Protein AF-A0A955VAD7-F1 (afdb_monomer)

pLDDT: mean 83.73, std 18.71, range [29.39, 98.5]

Solvent-accessible surface area (backbone atoms only — not comparable to full-atom values): 27492 Å² total; per-residue (Å²): 141,81,87,84,88,84,82,86,82,82,84,83,83,82,86,79,88,79,91,72,94,70,87,78,80,74,84,69,90,48,60,93,71,35,44,68,60,82,96,44,64,41,70,63,66,93,81,71,83,73,74,76,78,78,78,78,74,77,82,79,79,85,75,89,79,88,79,91,84,87,89,77,91,86,79,91,76,93,75,83,83,74,83,71,76,81,76,74,78,72,71,82,73,84,68,77,76,68,74,45,27,54,66,63,27,61,29,93,41,34,81,38,12,66,48,60,31,40,43,95,38,63,68,24,31,11,20,30,72,77,43,46,92,80,67,33,60,92,68,32,40,49,38,78,52,98,94,38,31,29,28,30,29,50,35,95,41,46,85,69,25,58,79,92,23,29,18,30,20,30,40,77,52,98,90,38,71,46,43,24,43,37,45,35,46,94,80,33,32,53,69,54,32,64,22,90,41,44,32,39,12,37,62,43,19,18,37,40,64,87,36,64,49,14,29,13,23,31,46,66,44,48,70,83,65,38,60,92,68,32,41,27,23,58,52,89,84,43,31,25,22,34,25,46,35,94,40,40,84,69,31,48,58,53,94,74,29,40,28,22,49,28,54,43,56,26,37,84,81,42,61,75,40,48,23,45,38,54,46,81,22,79,33,50,68,50,35,72,23,74,41,27,49,44,11,59,42,42,28,34,50,68,68,10,57,5,20,17,71,78,82,59,42,50,11,34,84,90,43,27,81,62,50,23,61,93,87,45,51,50,46,70,45,93,82,34,30,29,11,28,12,24,34,80,27,39,74,93,51,72,76,46,69,85,69,28,41,26,33,34,42,87,93,38,91,53,40,23,37,22,28,29,54,47,91,48,64,69,39,72,70,28,77,91,58,64,19,27,17,41,46,20,42,29,69,76,48,82,67,45,71,43,37,33,39,41,68,72,49,69,23,34,59,63,12,76,24,81,42,39,87,58,22,77,46,57,40,36,52,54,20,64,86,67,87,32,26,28,11,24,30,62,37,49,75,95,56,35,42,45,55,34,26,40,31,27,45,61,88,91,47,48,36,17,34,43,28,32,92,43,50,80,58,29,62,90,50,30,30,50,38,71,47,70,68,32,93,50,34,21,47,40,57,42,131

Sequence (495 aa):
MRALLACPLALAVAAAVLGGCGDSVTFVDCPLGTTPQGAECVPIAEGDTGIATDTAQEADVRDTIGSETTDTVTNDTVIADAAAPDADVAADTNGDTAAPGPVGAACEKNADCAGGTCLDWTGGYCTALGCTAGSCPSGSGCRPFAGNAVCLADCASDGDCRAGAQACKGLLVDGAVAKSCVGVDAGAASIGSACGDATDCAGGAACLSAFPGGYCAILGCTAGSCPGGSACVRVDGVPSCLRTCAGDGDCGGAPGAERRCGVLDGFGGVGPVDVCISGAAEKPLGASCRTDFECEDGTCEVLGEGRCSQTGAPCNPETVAADCNGAEFCHVTAESRVGVCARPCVVGGLPCAGESFCLAETGDPNRGVCRPACATAGAVCNAEADLVCHFGIPIDGGGQGRYVCGRVRARDLGAACTQGAQCRSGACLSASGGAGGYCTVACGDDDYCPYLGSCVVSGADRDCLEVCFAPTDCPAGFGCQLATGASRSVCVPAN

Foldseek 3Di:
DDDDDDDDDDDDDDDDDDDDDDPDPDDDDEDPQFDDDDNDTHGDDPPPPPPPPPPPPDDDPDDDDDDDDDDDDDDDDDDDDDDDPPDDPPPPPPPPVDPADEFQDFDDALSNEPQSDWDPFDRTGHKHWPDDAPRHPPQWGFADFPNTTITFGFDPFQVVHDPPFWAFEFGDDPNDTGTGTDGADDCQDEFLAFDPWQNSHPHHWTWPPVQFSTTTKGWQDAAPRAPPQWAFFAWLNITITFGADPWQVVRDADVRRRWIWAWTQGHPPDGIGTGIAHPPADAEFFAKDLTLRNYPRSDWAWPAQFAWPPPRAHHYQVCCVQRDPPVTHGDGDSVGTITGHKHKDFQVGDAAPDQWFFFDDPPDLGIGITFHFDDDAQPQPDVNNRWGWAWAAGSHNPRDIGTTTDDDGFQDAFHKALFQVRHPAATFQAADPRPIGGHKHFQDPPQDDGPRFGWADDPPGTITFGADDAQSNEDPQWGFAQHHRTPGTGTHGDD

Secondary structure (DSSP, 8-state):
-----------------------------PPTTEEEETTEEEE--TT--------------------------------------------------PPPB-TT---SSGGGBTTSEEE-STT-EEE-BS--TT-SPTTEEEEEETTEEEEEEB-SSGGGS-TTTEEEEEEEETTEEEEEEEE--TTPBPTT---SSGGGB-TT-EE-TTSTT--EEEES--TT-SPTTEEEEEETTEEEEEEB-SSGGGT---TTS-EEEEEEEBGGG--EEEEEEES---BPTTSEESSGGGBTTSEEEEEESEEETTT--EE-TTSHHHHS-TT--EE--TTT-EEEEEEEEETTSSPPSTTEEEEEETTEEEEEEEEEB-SSTT-EEETTTTEEEEEE--TTTTT--EEEEE---TTSTT-EESSGGGSSSS-EEEPTTSS-EEE-EE--GGG---TTEEEEEETTEEEEEEB-SSGGGSPTTEEEEE-TT-SSEEEEE--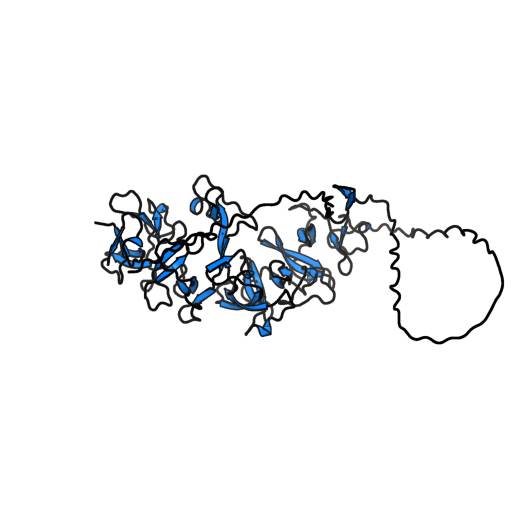

Radius of gyration: 32.74 Å; Cα contacts (8 Å, |Δi|>4): 1163; chains: 1; bounding box: 104×67×99 Å

Structure (mmCIF, N/CA/C/O backbone):
data_AF-A0A955VAD7-F1
#
_entry.id   AF-A0A955VAD7-F1
#
loop_
_atom_site.group_PDB
_atom_site.id
_atom_site.type_symbol
_atom_site.label_atom_id
_atom_site.label_alt_id
_atom_site.label_comp_id
_atom_site.label_asym_id
_atom_site.label_entity_id
_atom_site.label_seq_id
_atom_site.pdbx_PDB_ins_code
_atom_site.Cartn_x
_atom_site.Cartn_y
_atom_site.Cartn_z
_atom_site.occupancy
_atom_site.B_iso_or_equiv
_atom_site.auth_seq_id
_atom_site.auth_comp_id
_atom_site.auth_asym_id
_atom_site.auth_atom_id
_atom_site.pdbx_PDB_model_num
ATOM 1 N N . MET A 1 1 ? 4.855 -31.394 58.240 1.00 38.69 1 MET A N 1
ATOM 2 C CA . MET A 1 1 ? 5.752 -32.246 57.419 1.00 38.69 1 MET A CA 1
ATOM 3 C C . MET A 1 1 ? 5.206 -32.201 55.997 1.00 38.69 1 MET A C 1
ATOM 5 O O . MET A 1 1 ? 4.041 -32.514 55.856 1.00 38.69 1 MET A O 1
ATOM 9 N N . ARG A 1 2 ? 5.873 -31.763 54.931 1.00 39.09 2 ARG A N 1
ATOM 10 C CA . ARG A 1 2 ? 7.259 -31.372 54.648 1.00 39.09 2 ARG A CA 1
ATOM 11 C C . ARG A 1 2 ? 7.213 -30.114 53.765 1.00 39.09 2 ARG A C 1
ATOM 13 O O . ARG A 1 2 ? 6.406 -30.058 52.845 1.00 39.09 2 ARG A O 1
ATOM 20 N N . ALA A 1 3 ? 8.075 -29.147 54.061 1.00 39.06 3 ALA A N 1
ATOM 21 C CA . ALA A 1 3 ? 8.378 -28.018 53.190 1.00 39.06 3 ALA A CA 1
ATOM 22 C C . ALA A 1 3 ? 9.356 -28.476 52.096 1.00 39.06 3 ALA A C 1
ATOM 24 O O . ALA A 1 3 ? 10.313 -29.190 52.401 1.00 39.06 3 ALA A O 1
ATOM 25 N N . LEU A 1 4 ? 9.118 -28.076 50.847 1.00 46.84 4 LEU A N 1
ATOM 26 C CA . LEU A 1 4 ? 10.071 -28.217 49.747 1.00 46.84 4 LEU A CA 1
ATOM 27 C C . LEU A 1 4 ? 10.711 -26.849 49.500 1.00 46.84 4 LEU A C 1
ATOM 29 O O . LEU A 1 4 ? 10.060 -25.924 49.022 1.00 46.84 4 LEU A O 1
ATOM 33 N N . LEU A 1 5 ? 11.982 -26.740 49.891 1.00 47.41 5 LEU A N 1
ATOM 34 C CA . LEU A 1 5 ? 12.898 -25.677 49.493 1.00 47.41 5 LEU A CA 1
ATOM 35 C C . LEU A 1 5 ? 13.300 -25.899 48.028 1.00 47.41 5 LEU A C 1
ATOM 37 O O . LEU A 1 5 ? 13.800 -26.973 47.696 1.00 47.41 5 LEU A O 1
ATOM 41 N N . ALA A 1 6 ? 13.163 -24.871 47.193 1.00 50.38 6 ALA A N 1
ATOM 42 C CA . ALA A 1 6 ? 13.846 -24.771 45.908 1.00 50.38 6 ALA A CA 1
ATOM 43 C C . ALA A 1 6 ? 14.953 -23.712 46.020 1.00 50.38 6 ALA A C 1
ATOM 45 O O . ALA A 1 6 ? 14.734 -22.603 46.503 1.00 50.38 6 ALA A O 1
ATOM 46 N N . CYS A 1 7 ? 16.159 -24.114 45.632 1.00 36.41 7 CYS A N 1
ATOM 47 C CA . CYS A 1 7 ? 17.412 -23.371 45.693 1.00 36.41 7 CYS A CA 1
ATOM 48 C C . CYS A 1 7 ? 17.653 -22.675 44.338 1.00 36.41 7 CYS A C 1
ATOM 50 O O . CYS A 1 7 ? 17.473 -23.341 43.317 1.00 36.41 7 CYS A O 1
ATOM 52 N N . PRO A 1 8 ? 18.059 -21.391 44.270 1.00 52.62 8 PRO A N 1
ATOM 53 C CA . PRO A 1 8 ? 18.445 -20.784 43.004 1.00 52.62 8 PRO A CA 1
ATOM 54 C C . PRO A 1 8 ? 19.923 -21.075 42.714 1.00 52.62 8 PRO A C 1
ATOM 56 O O . PRO A 1 8 ? 20.813 -20.724 43.490 1.00 52.62 8 PRO A O 1
ATOM 59 N N . LEU A 1 9 ? 20.175 -21.723 41.577 1.00 47.53 9 LEU A N 1
ATOM 60 C CA . LEU A 1 9 ? 21.505 -21.910 41.011 1.00 47.53 9 LEU A CA 1
ATOM 61 C C . LEU A 1 9 ? 21.892 -20.618 40.271 1.00 47.53 9 LEU A C 1
ATOM 63 O O . LEU A 1 9 ? 21.324 -20.301 39.229 1.00 47.53 9 LEU A O 1
ATOM 67 N N . ALA A 1 10 ? 22.832 -19.853 40.823 1.00 38.50 10 ALA A N 1
ATOM 68 C CA . ALA A 1 10 ? 23.432 -18.710 40.144 1.00 38.50 10 ALA A CA 1
ATOM 69 C C . ALA A 1 10 ? 24.513 -19.211 39.173 1.00 38.50 10 ALA A C 1
ATOM 71 O O . ALA A 1 10 ? 25.549 -19.722 39.599 1.00 38.50 10 ALA A O 1
ATOM 72 N N . LEU A 1 11 ? 24.260 -19.083 37.869 1.00 43.16 11 LEU A N 1
ATOM 73 C CA . LEU A 1 11 ? 25.222 -19.384 36.812 1.00 43.16 11 LEU A CA 1
ATOM 74 C C . LEU A 1 11 ? 26.038 -18.113 36.519 1.00 43.16 11 LEU A C 1
ATOM 76 O O . LEU A 1 11 ? 25.528 -17.157 35.940 1.00 43.16 11 LEU A O 1
ATOM 80 N N . ALA A 1 12 ? 27.295 -18.084 36.957 1.00 39.12 12 ALA A N 1
ATOM 81 C CA . ALA A 1 12 ? 28.238 -17.021 36.626 1.00 39.12 12 ALA A CA 1
ATOM 82 C C . ALA A 1 12 ? 28.874 -17.310 35.256 1.00 39.12 12 ALA A C 1
ATOM 84 O O . ALA A 1 12 ? 29.637 -18.263 35.112 1.00 39.12 12 ALA A O 1
ATOM 85 N N . VAL A 1 13 ? 28.555 -16.490 34.253 1.00 39.59 13 VAL A N 1
ATOM 86 C CA . VAL A 1 13 ? 29.201 -16.520 32.934 1.00 39.59 13 VAL A CA 1
ATOM 87 C C . VAL A 1 13 ? 30.446 -15.636 32.991 1.00 39.59 13 VAL A C 1
ATOM 89 O O . VAL A 1 13 ? 30.352 -14.421 33.152 1.00 39.59 13 VAL A O 1
ATOM 92 N N . ALA A 1 14 ? 31.619 -16.257 32.886 1.00 37.06 14 ALA A N 1
ATOM 93 C CA . ALA A 1 14 ? 32.894 -15.567 32.750 1.00 37.06 14 ALA A CA 1
ATOM 94 C C . ALA A 1 14 ? 33.100 -15.155 31.283 1.00 37.06 14 ALA A C 1
ATOM 96 O O . ALA A 1 14 ? 33.240 -16.008 30.408 1.00 37.06 14 ALA A O 1
ATOM 97 N N . ALA A 1 15 ? 33.120 -13.848 31.019 1.00 38.38 15 ALA A N 1
ATOM 98 C CA . ALA A 1 15 ? 33.494 -13.293 29.725 1.00 38.38 15 ALA A CA 1
ATOM 99 C C . ALA A 1 15 ? 35.025 -13.327 29.572 1.00 38.38 15 ALA A C 1
ATOM 101 O O . ALA A 1 15 ? 35.745 -12.605 30.263 1.00 38.38 15 ALA A O 1
ATOM 102 N N . ALA A 1 16 ? 35.520 -14.179 28.675 1.00 40.12 16 ALA A N 1
ATOM 103 C CA . ALA A 1 16 ? 36.907 -14.176 28.231 1.00 40.12 16 ALA A CA 1
ATOM 104 C C . ALA A 1 16 ? 37.053 -13.205 27.051 1.00 40.12 16 ALA A C 1
ATOM 106 O O . ALA A 1 16 ? 36.483 -13.420 25.984 1.00 40.12 16 ALA A O 1
ATOM 107 N N . VAL A 1 17 ? 37.816 -12.129 27.250 1.00 41.38 17 VAL A N 1
ATOM 108 C CA . VAL A 1 17 ? 38.211 -11.195 26.191 1.00 41.38 17 VAL A CA 1
ATOM 109 C C . VAL A 1 17 ? 39.406 -11.804 25.457 1.00 41.38 17 VAL A C 1
ATOM 111 O O . VAL A 1 17 ? 40.518 -11.817 25.980 1.00 41.38 17 VAL A O 1
ATOM 114 N N . LEU A 1 18 ? 39.172 -12.337 24.258 1.00 39.75 18 LEU A N 1
ATOM 115 C CA . LEU A 1 18 ? 40.226 -12.706 23.315 1.00 39.75 18 LEU A CA 1
ATOM 116 C C . LEU A 1 18 ? 40.487 -11.510 22.395 1.00 39.75 18 LEU A C 1
ATOM 118 O O . LEU A 1 18 ? 39.641 -11.143 21.585 1.00 39.75 18 LEU A O 1
ATOM 122 N N . GLY A 1 19 ? 41.659 -10.892 22.548 1.00 44.28 19 GLY A N 1
ATOM 123 C CA . GLY A 1 19 ? 42.189 -9.930 21.589 1.00 44.28 19 GLY A CA 1
ATOM 124 C C . GLY A 1 19 ? 42.675 -10.659 20.339 1.00 44.28 19 GLY A C 1
ATOM 125 O O . GLY A 1 19 ? 43.625 -11.435 20.411 1.00 44.28 19 GLY A O 1
ATOM 126 N N . GLY A 1 20 ? 42.013 -10.414 19.210 1.00 37.22 20 GLY A N 1
ATOM 127 C CA . GLY A 1 20 ? 42.458 -10.828 17.884 1.00 37.22 20 GLY A CA 1
ATOM 128 C C . GLY A 1 20 ? 42.854 -9.604 17.065 1.00 37.22 20 GLY A C 1
ATOM 129 O O . GLY A 1 20 ? 42.039 -8.706 16.868 1.00 37.22 20 GLY A O 1
ATOM 130 N N . CYS A 1 21 ? 44.101 -9.569 16.593 1.00 46.25 21 CYS A N 1
ATOM 131 C CA . CYS A 1 21 ? 44.519 -8.696 15.501 1.00 46.25 21 CYS A CA 1
ATOM 132 C C . CYS A 1 21 ? 43.850 -9.209 14.219 1.00 46.25 21 CYS A C 1
ATOM 134 O O . CYS A 1 21 ? 44.247 -10.250 13.702 1.00 46.25 21 CYS A O 1
ATOM 136 N N . GLY A 1 22 ? 42.810 -8.522 13.752 1.00 38.34 22 GLY A N 1
ATOM 137 C CA . GLY A 1 22 ? 42.236 -8.737 12.430 1.00 38.34 22 GLY A CA 1
ATOM 138 C C . GLY A 1 22 ? 42.580 -7.547 11.550 1.00 38.34 22 GLY A C 1
ATOM 139 O O . GLY A 1 22 ? 42.076 -6.454 11.799 1.00 38.34 22 GLY A O 1
ATOM 140 N N . ASP A 1 23 ? 43.431 -7.757 10.547 1.00 46.97 23 ASP A N 1
ATOM 141 C CA . ASP A 1 23 ? 43.549 -6.845 9.412 1.00 46.97 23 ASP A CA 1
ATOM 142 C C . ASP A 1 23 ? 42.181 -6.801 8.722 1.00 46.97 23 ASP A C 1
ATOM 144 O O . ASP A 1 23 ? 41.758 -7.748 8.057 1.00 46.97 23 ASP A O 1
ATOM 148 N N . SER A 1 24 ? 41.435 -5.726 8.960 1.00 42.94 24 SER A N 1
ATOM 149 C CA . SER A 1 24 ? 40.160 -5.474 8.305 1.00 42.94 24 SER A CA 1
ATOM 150 C C . SER A 1 24 ? 40.428 -5.136 6.841 1.00 42.94 24 SER A C 1
ATOM 152 O O . SER A 1 24 ? 40.763 -3.999 6.512 1.00 42.94 24 SER A O 1
ATOM 154 N N . VAL A 1 25 ? 40.288 -6.126 5.961 1.00 44.22 25 VAL A N 1
ATOM 155 C CA . VAL A 1 25 ? 40.157 -5.891 4.522 1.00 44.22 25 VAL A CA 1
ATOM 156 C C . VAL A 1 25 ? 38.784 -5.260 4.311 1.00 44.22 25 VAL A C 1
ATOM 158 O O . VAL A 1 25 ? 37.759 -5.939 4.335 1.00 44.22 25 VAL A O 1
ATOM 161 N N . THR A 1 26 ? 38.745 -3.938 4.187 1.00 53.47 26 THR A N 1
ATOM 162 C CA . THR A 1 26 ? 37.550 -3.222 3.741 1.00 53.47 26 THR A CA 1
ATOM 163 C C . THR A 1 26 ? 37.393 -3.464 2.248 1.00 53.47 26 THR A C 1
ATOM 165 O O . THR A 1 26 ? 38.180 -2.952 1.453 1.00 53.47 26 THR A O 1
ATOM 168 N N . PHE A 1 27 ? 36.396 -4.259 1.873 1.00 57.19 27 PHE A N 1
ATOM 169 C CA . PHE A 1 27 ? 35.938 -4.329 0.492 1.00 57.19 27 PHE A CA 1
ATOM 170 C C . PHE A 1 27 ? 35.256 -3.000 0.161 1.00 57.19 27 PHE A C 1
ATOM 172 O O . PHE A 1 27 ? 34.295 -2.611 0.823 1.00 57.19 27 PHE A O 1
ATOM 179 N N . VAL A 1 28 ? 35.812 -2.272 -0.805 1.00 78.38 28 VAL A N 1
ATOM 180 C CA . VAL A 1 28 ? 35.230 -1.036 -1.328 1.00 78.38 28 VAL A CA 1
ATOM 181 C C . VAL A 1 28 ? 34.492 -1.407 -2.608 1.00 78.38 28 VAL A C 1
ATOM 183 O O . VAL A 1 28 ? 35.128 -1.649 -3.633 1.00 78.38 28 VAL A O 1
ATOM 186 N N . ASP A 1 29 ? 33.164 -1.481 -2.539 1.00 78.81 29 ASP A N 1
ATOM 187 C CA . ASP A 1 29 ? 32.319 -1.618 -3.726 1.00 78.81 29 ASP A CA 1
ATOM 188 C C . ASP A 1 29 ? 32.298 -0.282 -4.470 1.00 78.81 29 ASP A C 1
ATOM 190 O O . ASP A 1 29 ? 31.669 0.688 -4.041 1.00 78.81 29 ASP A O 1
ATOM 194 N N . CYS A 1 30 ? 33.036 -0.222 -5.577 1.00 81.25 30 CYS A N 1
ATOM 195 C CA . CYS A 1 30 ? 33.109 0.965 -6.411 1.00 81.25 30 CYS A CA 1
ATOM 196 C C . CYS A 1 30 ? 32.014 0.971 -7.488 1.00 81.25 30 CYS A C 1
ATOM 198 O O . CYS A 1 30 ? 31.780 -0.057 -8.125 1.00 81.25 30 CYS A O 1
ATOM 200 N N . PRO A 1 31 ? 31.349 2.117 -7.727 1.00 73.25 31 PRO A N 1
ATOM 201 C CA . PRO A 1 31 ? 30.357 2.243 -8.788 1.00 73.25 31 PRO A CA 1
ATOM 202 C C . PRO A 1 31 ? 30.983 2.044 -10.179 1.00 73.25 31 PRO A C 1
ATOM 204 O O . PRO A 1 31 ? 32.168 2.326 -10.393 1.00 73.25 31 PRO A O 1
ATOM 207 N N . LEU A 1 32 ? 30.171 1.580 -11.137 1.00 62.19 32 LEU A N 1
ATOM 208 C CA . LEU A 1 32 ? 30.585 1.355 -12.528 1.00 62.19 32 LEU A CA 1
ATOM 209 C C . LEU A 1 32 ? 31.256 2.610 -13.117 1.00 62.19 32 LEU A C 1
ATOM 211 O O . LEU A 1 32 ? 30.735 3.718 -12.996 1.00 62.19 32 LEU A O 1
ATOM 215 N N . GLY A 1 33 ? 32.422 2.427 -13.747 1.00 70.88 33 GLY A N 1
ATOM 216 C CA . GLY A 1 33 ? 33.260 3.514 -14.279 1.00 70.88 33 GLY A CA 1
ATOM 217 C C . GLY A 1 33 ? 34.369 4.005 -13.335 1.00 70.88 33 GLY A C 1
ATOM 218 O O . GLY A 1 33 ? 35.126 4.909 -13.693 1.00 70.88 33 GLY A O 1
ATOM 219 N N . THR A 1 34 ? 34.508 3.406 -12.150 1.00 83.00 34 THR A N 1
ATOM 220 C CA . THR A 1 34 ? 35.594 3.692 -11.198 1.00 83.00 34 THR A CA 1
ATOM 221 C C . THR A 1 34 ? 36.305 2.406 -10.768 1.00 83.00 34 THR A C 1
ATOM 223 O O . THR A 1 34 ? 35.716 1.329 -10.797 1.00 83.00 34 THR A O 1
ATOM 226 N N . THR A 1 35 ? 37.577 2.497 -10.377 1.00 81.56 35 THR A N 1
ATOM 227 C CA . THR A 1 35 ? 38.347 1.373 -9.814 1.00 81.56 35 THR A CA 1
ATOM 228 C C . THR A 1 35 ? 38.767 1.679 -8.381 1.00 81.56 35 THR A C 1
ATOM 230 O O . THR A 1 35 ? 39.154 2.822 -8.108 1.00 81.56 35 THR A O 1
ATOM 233 N N . PRO A 1 36 ? 38.754 0.690 -7.473 1.00 85.12 36 PRO A N 1
ATOM 234 C CA . PRO A 1 36 ? 39.245 0.889 -6.117 1.00 85.12 36 PRO A CA 1
ATOM 235 C C . PRO A 1 36 ? 40.758 1.150 -6.124 1.00 85.12 36 PRO A C 1
ATOM 237 O O . PRO A 1 36 ? 41.539 0.330 -6.606 1.00 85.12 36 PRO A O 1
ATOM 240 N N . GLN A 1 37 ? 41.188 2.276 -5.548 1.00 85.06 37 GLN A N 1
ATOM 241 C CA . GLN A 1 37 ? 42.579 2.516 -5.157 1.00 85.06 37 GLN A CA 1
ATOM 242 C C . GLN A 1 37 ? 42.630 2.814 -3.658 1.00 85.06 37 GLN A C 1
ATOM 244 O O . GLN A 1 37 ? 42.386 3.929 -3.199 1.00 85.06 37 GLN A O 1
ATOM 249 N N . GLY A 1 38 ? 42.956 1.791 -2.868 1.00 86.56 38 GLY A N 1
ATOM 250 C CA . GLY A 1 38 ? 42.925 1.892 -1.411 1.00 86.56 38 GLY A CA 1
ATOM 251 C C . GLY A 1 38 ? 41.490 1.988 -0.889 1.00 86.56 38 GLY A C 1
ATOM 252 O O . GLY A 1 38 ? 40.695 1.084 -1.122 1.00 86.56 38 GLY A O 1
ATOM 253 N N . ALA A 1 39 ? 41.180 3.064 -0.162 1.00 84.75 39 ALA A N 1
ATOM 254 C CA . ALA A 1 39 ? 39.856 3.307 0.420 1.00 84.75 39 ALA A CA 1
ATOM 255 C C . ALA A 1 39 ? 38.942 4.183 -0.462 1.00 84.75 39 ALA A C 1
ATOM 257 O O . ALA A 1 39 ? 37.835 4.515 -0.045 1.00 84.75 39 ALA A O 1
ATOM 258 N N . GLU A 1 40 ? 39.403 4.585 -1.650 1.00 82.00 40 GLU A N 1
ATOM 259 C CA . GLU A 1 40 ? 38.686 5.499 -2.542 1.00 82.00 40 GLU A CA 1
ATOM 260 C C . GLU A 1 40 ? 38.437 4.865 -3.914 1.00 82.00 40 GLU A C 1
ATOM 262 O O . GLU A 1 40 ? 39.239 4.075 -4.419 1.00 82.00 40 GLU A O 1
ATOM 267 N N . CYS A 1 41 ? 37.314 5.236 -4.528 1.00 86.06 41 CYS A N 1
ATOM 268 C CA . CYS A 1 41 ? 36.980 4.876 -5.901 1.00 86.06 41 CYS A CA 1
ATOM 269 C C . CYS A 1 41 ? 37.446 5.986 -6.837 1.00 86.06 41 CYS A C 1
ATOM 271 O O . CYS A 1 41 ? 36.993 7.127 -6.730 1.00 86.06 41 CYS A O 1
ATOM 273 N N . VAL A 1 42 ? 38.352 5.652 -7.751 1.00 87.75 42 VAL A N 1
ATOM 274 C CA . VAL A 1 42 ? 38.967 6.617 -8.669 1.00 87.75 42 VAL A CA 1
ATOM 275 C C . VAL A 1 42 ? 38.408 6.389 -10.073 1.00 87.75 42 VAL A C 1
ATOM 277 O O . VAL A 1 42 ? 38.313 5.230 -10.483 1.00 87.75 42 VAL A O 1
ATOM 280 N N . PRO A 1 43 ? 38.020 7.439 -10.822 1.00 82.69 43 PRO A N 1
ATOM 281 C CA . PRO A 1 43 ? 37.566 7.292 -12.203 1.00 82.69 43 PRO A CA 1
ATOM 282 C C . PRO A 1 43 ? 38.605 6.575 -13.061 1.00 82.69 43 PRO A C 1
ATOM 284 O O . PRO A 1 43 ? 39.797 6.880 -12.977 1.00 82.69 43 PRO A O 1
ATOM 287 N N . ILE A 1 44 ? 38.153 5.648 -13.903 1.00 85.31 44 ILE A N 1
ATOM 288 C CA . ILE A 1 44 ? 39.016 5.021 -14.906 1.00 85.31 44 ILE A CA 1
ATOM 289 C C . ILE A 1 44 ? 39.395 6.116 -15.907 1.00 85.31 44 ILE A C 1
ATOM 291 O O . ILE A 1 44 ? 38.522 6.692 -16.554 1.00 85.31 44 ILE A O 1
ATOM 295 N N . ALA A 1 45 ? 40.681 6.464 -15.984 1.00 68.12 45 ALA A N 1
ATOM 296 C CA . ALA A 1 45 ? 41.141 7.530 -16.863 1.00 68.12 45 ALA A CA 1
ATOM 297 C C . ALA A 1 45 ? 40.839 7.176 -18.329 1.00 68.12 45 ALA A C 1
ATOM 299 O O . ALA A 1 45 ? 41.253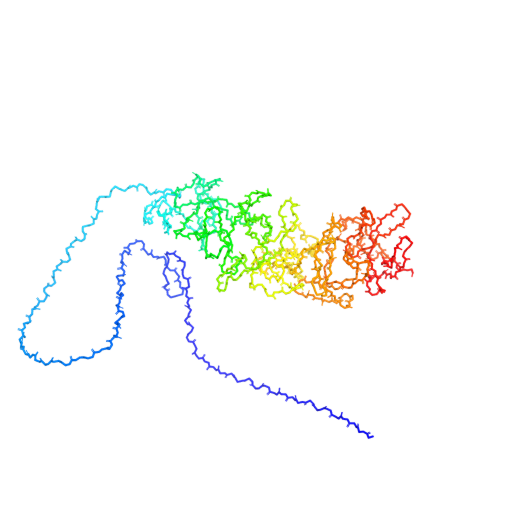 6.125 -18.822 1.00 68.12 45 ALA A O 1
ATOM 300 N N . GLU A 1 46 ? 40.126 8.068 -19.022 1.00 59.94 46 GLU A N 1
ATOM 301 C CA . GLU A 1 46 ? 39.826 7.956 -20.451 1.00 59.94 46 GLU A CA 1
ATOM 302 C C . GLU A 1 46 ? 41.136 7.996 -21.254 1.00 59.94 46 GLU A C 1
ATOM 304 O O . GLU A 1 46 ? 41.687 9.059 -21.540 1.00 59.94 46 GLU A O 1
ATOM 309 N N . GLY A 1 47 ? 41.686 6.824 -21.560 1.00 50.91 47 GLY A N 1
ATOM 310 C CA . GLY A 1 47 ? 42.946 6.697 -22.290 1.00 50.91 47 GLY A CA 1
ATOM 311 C C . GLY A 1 47 ? 43.642 5.351 -22.127 1.00 50.91 47 GLY A C 1
ATOM 312 O O . GLY A 1 47 ? 44.496 5.029 -22.949 1.00 50.91 47 GLY A O 1
ATOM 313 N N . ASP A 1 48 ? 43.268 4.552 -21.126 1.00 39.84 48 ASP A N 1
ATOM 314 C CA . ASP A 1 48 ? 43.826 3.212 -20.947 1.00 39.84 48 ASP A CA 1
ATOM 315 C C . ASP A 1 48 ? 42.874 2.152 -21.523 1.00 39.84 48 ASP A C 1
ATOM 317 O O . ASP A 1 48 ? 42.040 1.573 -20.833 1.00 39.84 48 ASP A O 1
ATOM 321 N N . THR A 1 49 ? 42.966 1.915 -22.834 1.00 43.81 49 THR A N 1
ATOM 322 C CA . THR A 1 49 ? 42.328 0.765 -23.502 1.00 43.81 49 THR A CA 1
ATOM 323 C C . THR A 1 49 ? 43.158 -0.512 -23.348 1.00 43.81 49 THR A C 1
ATOM 325 O O . THR A 1 49 ? 43.112 -1.389 -24.213 1.00 43.81 49 THR A O 1
ATOM 328 N N . GLY A 1 50 ? 43.942 -0.631 -22.274 1.00 38.31 50 GLY A N 1
ATOM 329 C CA . GLY A 1 50 ? 44.591 -1.872 -21.882 1.00 38.31 50 GLY A CA 1
ATOM 330 C C . GLY A 1 50 ? 43.549 -2.913 -21.484 1.00 38.31 50 GLY A C 1
ATOM 331 O O . GLY A 1 50 ? 43.284 -3.123 -20.305 1.00 38.31 50 GLY A O 1
ATOM 332 N N . ILE A 1 51 ? 42.956 -3.578 -22.476 1.00 37.75 51 ILE A N 1
ATOM 333 C CA . ILE A 1 51 ? 42.289 -4.862 -22.287 1.00 37.75 51 ILE A CA 1
ATOM 334 C C . ILE A 1 51 ? 43.351 -5.784 -21.687 1.00 37.75 51 ILE A C 1
ATOM 336 O O . ILE A 1 51 ? 44.269 -6.223 -22.381 1.00 37.75 51 ILE A O 1
ATOM 340 N N . ALA A 1 52 ? 43.252 -6.061 -20.389 1.00 33.28 52 ALA A N 1
ATOM 341 C CA . ALA A 1 52 ? 43.904 -7.227 -19.833 1.00 33.28 52 ALA A CA 1
ATOM 342 C C . ALA A 1 52 ? 43.294 -8.432 -20.555 1.00 33.28 52 ALA A C 1
ATOM 344 O O . ALA A 1 52 ? 42.122 -8.750 -20.366 1.00 33.28 52 ALA A O 1
ATOM 345 N N . THR A 1 53 ? 44.070 -9.061 -21.436 1.00 32.19 53 THR A N 1
ATOM 346 C CA . THR A 1 53 ? 43.780 -10.405 -21.929 1.00 32.19 53 THR A CA 1
ATOM 347 C C . THR A 1 53 ? 43.603 -11.307 -20.720 1.00 32.19 53 THR A C 1
ATOM 349 O O . THR A 1 53 ? 44.572 -11.643 -20.034 1.00 32.19 53 THR A O 1
ATOM 352 N N . ASP A 1 54 ? 42.349 -11.656 -20.456 1.00 29.39 54 ASP A N 1
ATOM 353 C CA . ASP A 1 54 ? 41.964 -12.678 -19.504 1.00 29.39 54 ASP A CA 1
ATOM 354 C C . ASP A 1 54 ? 42.639 -13.983 -19.935 1.00 29.39 54 ASP A C 1
ATOM 356 O O . ASP A 1 54 ? 42.290 -14.603 -20.942 1.00 29.39 54 ASP A O 1
ATOM 360 N N . THR A 1 55 ? 43.702 -14.352 -19.222 1.00 35.06 55 THR A N 1
ATOM 361 C CA . THR A 1 55 ? 44.340 -15.653 -19.394 1.00 35.06 55 THR A CA 1
ATOM 362 C C . THR A 1 55 ? 43.492 -16.644 -18.613 1.00 35.06 55 THR A C 1
ATOM 364 O O . THR A 1 55 ? 43.844 -17.049 -17.506 1.00 35.06 55 THR A O 1
ATOM 367 N N . ALA A 1 56 ? 42.352 -17.019 -19.194 1.00 34.19 56 ALA A N 1
ATOM 368 C CA . ALA A 1 56 ? 41.614 -18.197 -18.785 1.00 34.19 56 ALA A CA 1
ATOM 369 C C . ALA A 1 56 ? 42.515 -19.412 -19.042 1.00 34.19 56 ALA A C 1
ATOM 371 O O . ALA A 1 56 ? 42.604 -19.947 -20.146 1.00 34.19 56 ALA A O 1
ATOM 372 N N . GLN A 1 57 ? 43.259 -19.803 -18.011 1.00 34.53 57 GLN A N 1
ATOM 373 C CA . GLN A 1 57 ? 43.971 -21.064 -17.973 1.00 34.53 57 GLN A CA 1
ATOM 374 C C . GLN A 1 57 ? 42.910 -22.167 -17.908 1.00 34.53 57 GLN A C 1
ATOM 376 O O . GLN A 1 57 ? 42.220 -22.312 -16.898 1.00 34.53 57 GLN A O 1
ATOM 381 N N . GLU A 1 58 ? 42.744 -22.897 -19.012 1.00 30.62 58 GLU A N 1
ATOM 382 C CA . GLU A 1 58 ? 41.851 -24.050 -19.089 1.00 30.62 58 GLU A CA 1
ATOM 383 C C . GLU A 1 58 ? 42.157 -25.019 -17.941 1.00 30.62 58 GLU A C 1
ATOM 385 O O . GLU A 1 58 ? 43.287 -25.483 -17.761 1.00 30.62 58 GLU A O 1
ATOM 390 N N . ALA A 1 59 ? 41.132 -25.307 -17.138 1.00 38.88 59 ALA A N 1
ATOM 391 C CA . ALA A 1 59 ? 41.184 -26.354 -16.139 1.00 38.88 59 ALA A CA 1
ATOM 392 C C . ALA A 1 59 ? 41.284 -27.706 -16.856 1.00 38.88 59 ALA A C 1
ATOM 394 O O . ALA A 1 59 ? 40.319 -28.211 -17.427 1.00 38.88 59 ALA A O 1
ATOM 395 N N . ASP A 1 60 ? 42.492 -28.254 -16.808 1.00 33.94 60 ASP A N 1
ATOM 396 C CA . ASP A 1 60 ? 42.880 -29.599 -17.210 1.00 33.94 60 ASP A CA 1
ATOM 397 C C . ASP A 1 60 ? 41.936 -30.652 -16.595 1.00 33.94 60 ASP A C 1
ATOM 399 O O . ASP A 1 60 ? 41.950 -30.932 -15.389 1.00 33.94 60 ASP A O 1
ATOM 403 N N . VAL A 1 61 ? 41.083 -31.226 -17.446 1.00 36.53 61 VAL A N 1
ATOM 404 C CA . VAL A 1 61 ? 40.274 -32.405 -17.143 1.00 36.53 61 VAL A CA 1
ATOM 405 C C . VAL A 1 61 ? 41.212 -33.609 -17.143 1.00 36.53 61 VAL A C 1
ATOM 407 O O . VAL A 1 61 ? 41.490 -34.218 -18.174 1.00 36.53 61 VAL A O 1
ATOM 410 N N . ARG A 1 62 ? 41.672 -33.985 -15.947 1.00 36.69 62 ARG A N 1
ATOM 411 C CA . ARG A 1 62 ? 42.224 -35.318 -15.696 1.00 36.69 62 ARG A CA 1
ATOM 412 C C . ARG A 1 62 ? 41.132 -36.355 -15.904 1.00 36.69 62 ARG A C 1
ATOM 414 O O . ARG A 1 62 ? 40.343 -36.601 -14.992 1.00 36.69 62 ARG A O 1
ATOM 421 N N . ASP A 1 63 ? 41.168 -37.016 -17.054 1.00 33.94 63 ASP A N 1
ATOM 422 C CA . ASP A 1 63 ? 40.621 -38.356 -17.182 1.00 33.94 63 ASP A CA 1
ATOM 423 C C . ASP A 1 63 ? 41.746 -39.390 -17.228 1.00 33.94 63 ASP A C 1
ATOM 425 O O . ASP A 1 63 ? 42.799 -39.228 -17.847 1.00 33.94 63 ASP A O 1
ATOM 429 N N . THR A 1 64 ? 41.524 -40.438 -16.454 1.00 45.38 64 THR A N 1
ATOM 430 C CA . THR A 1 64 ? 42.458 -41.524 -16.190 1.00 45.38 64 THR A CA 1
ATOM 431 C C . THR A 1 64 ? 42.292 -42.559 -17.290 1.00 45.38 64 THR A C 1
ATOM 433 O O . THR A 1 64 ? 41.172 -42.993 -17.499 1.00 45.38 64 THR A O 1
ATOM 436 N N . ILE A 1 65 ? 43.374 -42.997 -17.939 1.00 43.03 65 ILE A N 1
ATOM 437 C CA . ILE A 1 65 ? 43.637 -44.389 -18.363 1.00 43.03 65 ILE A CA 1
ATOM 438 C C . ILE A 1 65 ? 45.025 -44.417 -19.014 1.00 43.03 65 ILE A C 1
ATOM 440 O O . ILE A 1 65 ? 45.318 -43.680 -19.951 1.00 43.03 65 ILE A O 1
ATOM 444 N N . GLY A 1 66 ? 45.901 -45.255 -18.462 1.00 39.41 66 GLY A N 1
ATOM 445 C CA . GLY A 1 66 ? 47.262 -45.423 -18.945 1.00 39.41 66 GLY A CA 1
ATOM 446 C C . GLY A 1 66 ? 47.361 -46.281 -20.200 1.00 39.41 66 GLY A C 1
ATOM 447 O O . GLY A 1 66 ? 46.465 -47.053 -20.516 1.00 39.41 66 GLY A O 1
ATOM 448 N N . SER A 1 67 ? 48.508 -46.199 -20.858 1.00 43.06 67 SER A N 1
ATOM 449 C CA . SER A 1 67 ? 49.244 -47.372 -21.325 1.00 43.06 67 SER A CA 1
ATOM 450 C C . SER A 1 67 ? 50.602 -46.920 -21.838 1.00 43.06 67 SER A C 1
ATOM 452 O O . SER A 1 67 ? 50.730 -45.924 -22.541 1.00 43.06 67 SER A O 1
ATOM 454 N N . GLU A 1 68 ? 51.606 -47.684 -21.445 1.00 58.06 68 GLU A N 1
ATOM 455 C CA . GLU A 1 68 ? 53.015 -47.549 -21.772 1.00 58.06 68 GLU A CA 1
ATOM 456 C C . GLU A 1 68 ? 53.265 -47.554 -23.286 1.00 58.06 68 GLU A C 1
ATOM 458 O O . GLU A 1 68 ? 52.640 -48.324 -24.016 1.00 58.06 68 GLU A O 1
ATOM 463 N N . THR A 1 69 ? 54.234 -46.764 -23.753 1.00 44.78 69 THR A N 1
ATOM 464 C CA . THR A 1 69 ? 55.361 -47.274 -24.554 1.00 44.78 69 THR A CA 1
ATOM 465 C C . THR A 1 69 ? 56.457 -46.223 -24.735 1.00 44.78 69 THR A C 1
ATOM 467 O O . THR A 1 69 ? 56.223 -45.023 -24.829 1.00 44.78 69 THR A O 1
ATOM 470 N N . THR A 1 70 ? 57.666 -46.759 -24.693 1.00 45.03 70 THR A N 1
ATOM 471 C CA . THR A 1 70 ? 59.013 -46.192 -24.703 1.00 45.03 70 THR A CA 1
ATOM 472 C C . THR A 1 70 ? 59.455 -45.582 -26.041 1.00 45.03 70 TH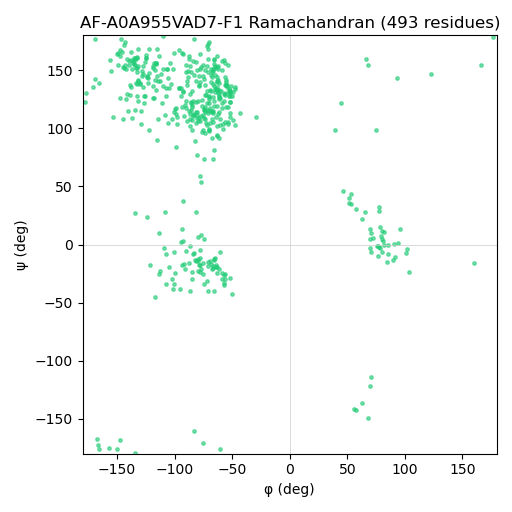R A C 1
ATOM 474 O O . THR A 1 70 ? 58.846 -45.840 -27.074 1.00 45.03 70 THR A O 1
ATOM 477 N N . ASP A 1 71 ? 60.625 -44.928 -25.965 1.00 36.66 71 ASP A N 1
ATOM 478 C CA . ASP A 1 71 ? 61.592 -44.539 -27.015 1.00 36.66 71 ASP A CA 1
ATOM 479 C C . ASP A 1 71 ? 61.453 -43.136 -27.632 1.00 36.66 71 ASP A C 1
ATOM 481 O O . ASP A 1 71 ? 60.358 -42.674 -27.907 1.00 36.66 71 ASP A O 1
ATOM 485 N N . THR A 1 72 ? 62.507 -42.388 -27.982 1.00 37.69 72 THR A N 1
ATOM 486 C CA . THR A 1 72 ? 63.955 -42.350 -27.673 1.00 37.69 72 THR A CA 1
ATOM 487 C C . THR A 1 72 ? 64.492 -41.108 -28.423 1.00 37.69 72 THR A C 1
ATOM 489 O O . THR A 1 72 ? 64.185 -40.954 -29.596 1.00 37.69 72 THR A O 1
ATOM 492 N N . VAL A 1 73 ? 65.253 -40.228 -27.743 1.00 47.53 73 VAL A N 1
ATOM 493 C CA . VAL A 1 73 ? 66.443 -39.462 -28.216 1.00 47.53 73 VAL A CA 1
ATOM 494 C C . VAL A 1 73 ? 66.378 -38.782 -29.611 1.00 47.53 73 VAL A C 1
ATOM 496 O O . VAL A 1 73 ? 66.323 -39.457 -30.627 1.00 47.53 73 VAL A O 1
ATOM 499 N N . THR A 1 74 ? 66.555 -37.455 -29.744 1.00 37.12 74 THR A N 1
ATOM 500 C CA . THR A 1 74 ? 67.837 -36.713 -29.940 1.00 37.12 74 THR A CA 1
ATOM 501 C C . THR A 1 74 ? 67.614 -35.251 -30.383 1.00 37.12 74 THR A C 1
ATOM 503 O O . THR A 1 74 ? 66.665 -34.957 -31.097 1.00 37.12 74 THR A O 1
ATOM 506 N N . ASN A 1 75 ? 68.613 -34.413 -30.073 1.00 38.06 75 ASN A N 1
ATOM 507 C CA . ASN A 1 75 ? 69.040 -33.172 -30.745 1.00 38.06 75 ASN A CA 1
ATOM 508 C C . ASN A 1 75 ? 68.227 -31.872 -30.597 1.00 38.06 75 ASN A C 1
ATOM 510 O O . ASN A 1 75 ? 67.309 -31.578 -31.350 1.00 38.06 75 ASN A O 1
ATOM 514 N N . ASP A 1 76 ? 68.713 -31.035 -29.678 1.00 44.38 76 ASP A N 1
ATOM 515 C CA . ASP A 1 76 ? 69.556 -29.870 -29.998 1.00 44.38 76 ASP A CA 1
ATOM 516 C C . ASP A 1 76 ? 69.173 -29.064 -31.254 1.00 44.38 76 ASP A C 1
ATOM 518 O O . ASP A 1 76 ? 69.563 -29.399 -32.371 1.00 44.38 76 ASP A O 1
ATOM 522 N N . THR A 1 77 ? 68.465 -27.948 -31.060 1.00 42.47 77 THR A N 1
ATOM 523 C CA . THR A 1 77 ? 68.675 -26.720 -31.840 1.00 42.47 77 THR A CA 1
ATOM 524 C C . THR A 1 77 ? 68.236 -25.521 -31.003 1.00 42.47 77 THR A C 1
ATOM 526 O O . THR A 1 77 ? 67.053 -25.294 -30.762 1.00 42.47 77 THR A O 1
ATOM 529 N N . VAL A 1 78 ? 69.217 -24.738 -30.565 1.00 50.19 78 VAL A N 1
ATOM 530 C CA . VAL A 1 78 ? 69.029 -23.397 -30.015 1.00 50.19 78 VAL A CA 1
ATOM 531 C C . VAL A 1 78 ? 68.606 -22.485 -31.172 1.00 50.19 78 VAL A C 1
ATOM 533 O O . VAL A 1 78 ? 69.449 -22.068 -31.965 1.00 50.19 78 VAL A O 1
ATOM 536 N N . ILE A 1 79 ? 67.308 -22.204 -31.310 1.00 44.44 79 ILE A N 1
ATOM 537 C CA . ILE A 1 79 ? 66.820 -21.124 -32.176 1.00 44.44 79 ILE A CA 1
ATOM 538 C C . ILE A 1 79 ? 66.552 -19.919 -31.281 1.00 44.44 79 ILE A C 1
ATOM 540 O O . ILE A 1 79 ? 65.686 -19.945 -30.412 1.00 44.44 79 ILE A O 1
ATOM 544 N N . ALA A 1 80 ? 67.364 -18.882 -31.477 1.00 45.22 80 ALA A N 1
ATOM 545 C CA . ALA A 1 80 ? 67.119 -17.555 -30.950 1.00 45.22 80 ALA A CA 1
ATOM 546 C C . ALA A 1 80 ? 65.815 -17.029 -31.558 1.00 45.22 80 ALA A C 1
ATOM 548 O O . ALA A 1 80 ? 65.749 -16.797 -32.767 1.00 45.22 80 ALA A O 1
ATOM 549 N N . ASP A 1 81 ? 64.796 -16.871 -30.719 1.00 36.53 81 ASP A N 1
ATOM 550 C CA . ASP A 1 81 ? 63.544 -16.238 -31.101 1.00 36.53 81 ASP A CA 1
ATOM 551 C C . ASP A 1 81 ? 63.789 -14.728 -31.168 1.00 36.53 81 ASP A C 1
ATOM 553 O O . ASP A 1 81 ? 63.929 -14.027 -30.160 1.00 36.53 81 ASP A O 1
ATOM 557 N N . ALA A 1 82 ? 64.006 -14.255 -32.390 1.00 43.50 82 ALA A N 1
ATOM 558 C CA . ALA A 1 82 ? 64.115 -12.847 -32.692 1.00 43.50 82 ALA A CA 1
ATOM 559 C C . ALA A 1 82 ? 62.717 -12.245 -32.557 1.00 43.50 82 ALA A C 1
ATOM 561 O O . ALA A 1 82 ? 61.827 -12.584 -33.332 1.00 43.50 82 ALA A O 1
ATOM 562 N N . ALA A 1 83 ? 62.559 -11.342 -31.588 1.00 45.41 83 ALA A N 1
ATOM 563 C CA . ALA A 1 83 ? 61.396 -10.479 -31.451 1.00 45.41 83 ALA A CA 1
ATOM 564 C C . ALA A 1 83 ? 61.059 -9.847 -32.811 1.00 45.41 83 ALA A C 1
ATOM 566 O O . ALA A 1 83 ? 61.739 -8.927 -33.276 1.00 45.41 83 ALA A O 1
ATOM 567 N N . ALA A 1 84 ? 60.028 -10.383 -33.462 1.00 41.12 84 ALA A N 1
ATOM 568 C CA . ALA A 1 84 ? 59.368 -9.707 -34.556 1.00 41.12 84 ALA A CA 1
ATOM 569 C C . ALA A 1 84 ? 58.686 -8.469 -33.951 1.00 41.12 84 ALA A C 1
ATOM 571 O O . ALA A 1 84 ? 57.978 -8.613 -32.953 1.00 41.12 84 ALA A O 1
ATOM 572 N N . PRO A 1 85 ? 58.926 -7.258 -34.477 1.00 45.53 85 PRO A N 1
ATOM 573 C CA . PRO A 1 85 ? 58.169 -6.092 -34.051 1.00 45.53 85 PRO A CA 1
ATOM 574 C C . PRO A 1 85 ? 56.691 -6.349 -34.345 1.00 45.53 85 PRO A C 1
ATOM 576 O O . PRO A 1 85 ? 56.362 -6.805 -35.445 1.00 45.53 85 PRO A O 1
ATOM 579 N N . ASP A 1 86 ? 55.845 -6.080 -33.349 1.00 41.44 86 ASP A N 1
ATOM 580 C CA . ASP A 1 86 ? 54.392 -6.087 -33.468 1.00 41.44 86 ASP A CA 1
ATOM 581 C C . ASP A 1 86 ? 54.000 -5.398 -34.772 1.00 41.44 86 ASP A C 1
ATOM 583 O O . ASP A 1 86 ? 54.253 -4.209 -34.975 1.00 41.44 86 ASP A O 1
ATOM 587 N N . ALA A 1 87 ? 53.445 -6.187 -35.689 1.00 43.09 87 ALA A N 1
ATOM 588 C CA . ALA A 1 87 ? 52.817 -5.656 -36.875 1.00 43.09 87 ALA A CA 1
ATOM 589 C C . ALA A 1 87 ? 51.664 -4.779 -36.392 1.00 43.09 87 ALA A C 1
ATOM 591 O O . ALA A 1 87 ? 50.726 -5.282 -35.773 1.00 43.09 87 ALA A O 1
ATOM 592 N N . ASP A 1 88 ? 51.805 -3.480 -36.649 1.00 41.69 88 ASP A N 1
ATOM 593 C CA . ASP A 1 88 ? 50.832 -2.428 -36.409 1.00 41.69 88 ASP A CA 1
ATOM 594 C C . ASP A 1 88 ? 49.401 -2.976 -36.500 1.00 41.69 88 ASP A C 1
ATOM 596 O O . ASP A 1 88 ? 48.919 -3.321 -37.585 1.00 41.69 88 ASP A O 1
ATOM 600 N N . VAL A 1 89 ? 48.712 -3.048 -35.354 1.00 51.59 89 VAL A N 1
ATOM 601 C CA . VAL A 1 89 ? 47.250 -3.086 -35.337 1.00 51.59 89 VAL A CA 1
ATOM 602 C C . VAL A 1 89 ? 46.843 -1.808 -36.044 1.00 51.59 89 VAL A C 1
ATOM 604 O O . VAL A 1 89 ? 46.943 -0.718 -35.481 1.00 51.59 89 VAL A O 1
ATOM 607 N N . ALA A 1 90 ? 46.497 -1.937 -37.323 1.00 46.47 90 ALA A N 1
ATOM 608 C CA . ALA A 1 90 ? 46.018 -0.842 -38.133 1.00 46.47 90 ALA A CA 1
ATOM 609 C C . ALA A 1 90 ? 44.841 -0.225 -37.380 1.00 46.47 90 ALA A C 1
ATOM 611 O O . ALA A 1 90 ? 43.763 -0.814 -37.318 1.00 46.47 90 ALA A O 1
ATOM 612 N N . ALA A 1 91 ? 45.088 0.928 -36.752 1.00 52.31 91 ALA A N 1
ATOM 613 C CA . ALA A 1 91 ? 44.052 1.757 -36.181 1.00 52.31 91 ALA A CA 1
ATOM 614 C C . ALA A 1 91 ? 43.030 1.957 -37.294 1.00 52.31 91 ALA A C 1
ATOM 616 O O . ALA A 1 91 ? 43.360 2.534 -38.338 1.00 52.31 91 ALA A O 1
ATOM 617 N N . ASP A 1 92 ? 41.839 1.393 -37.098 1.00 45.62 92 ASP A N 1
ATOM 618 C CA . ASP A 1 92 ? 40.720 1.548 -38.009 1.00 45.62 92 ASP A CA 1
ATOM 619 C C . ASP A 1 92 ? 40.383 3.039 -38.055 1.00 45.62 92 ASP A C 1
ATOM 621 O O . ASP A 1 92 ? 39.717 3.610 -37.196 1.00 45.62 92 ASP A O 1
ATOM 625 N N . THR A 1 93 ? 41.013 3.702 -39.017 1.00 50.78 93 THR A N 1
ATOM 626 C CA . THR A 1 93 ? 41.010 5.147 -39.231 1.00 50.78 93 THR A CA 1
ATOM 627 C C . THR A 1 93 ? 39.923 5.531 -40.222 1.00 50.78 93 THR A C 1
ATOM 629 O O . THR A 1 93 ? 39.859 6.686 -40.641 1.00 50.78 93 THR A O 1
ATOM 632 N N . ASN A 1 94 ? 39.000 4.613 -40.530 1.00 52.81 94 ASN A N 1
ATOM 633 C CA . ASN A 1 94 ? 37.736 4.938 -41.184 1.00 52.81 94 ASN A CA 1
ATOM 634 C C . ASN A 1 94 ? 36.768 5.550 -40.158 1.00 52.81 94 ASN A C 1
ATOM 636 O O . ASN A 1 94 ? 35.646 5.098 -39.952 1.00 52.81 94 ASN A O 1
ATOM 640 N N . GLY A 1 95 ? 37.260 6.596 -39.491 1.00 54.53 95 GLY A N 1
ATOM 641 C CA . GLY A 1 95 ? 36.539 7.466 -38.586 1.00 54.53 95 GLY A CA 1
ATOM 642 C C . GLY A 1 95 ? 35.641 8.407 -39.369 1.00 54.53 95 GLY A C 1
ATOM 643 O O . GLY A 1 95 ? 35.902 9.606 -39.438 1.00 54.53 95 GLY A O 1
ATOM 644 N N . ASP A 1 96 ? 34.546 7.869 -39.895 1.00 56.25 96 ASP A N 1
ATOM 645 C CA . ASP A 1 96 ? 33.316 8.645 -39.895 1.00 56.25 96 ASP A CA 1
ATOM 646 C C . ASP A 1 96 ? 32.913 8.774 -38.424 1.00 56.25 96 ASP A C 1
ATOM 648 O O . ASP A 1 96 ? 32.275 7.895 -37.846 1.00 56.25 96 ASP A O 1
ATOM 652 N N . THR A 1 97 ? 33.372 9.851 -37.781 1.00 67.88 97 THR A N 1
ATOM 653 C CA . THR A 1 97 ? 32.960 10.262 -36.436 1.00 67.88 97 THR A CA 1
ATOM 654 C C . THR A 1 97 ? 31.492 10.666 -36.485 1.00 67.88 97 THR A C 1
ATOM 656 O O . THR A 1 97 ? 31.137 11.846 -36.462 1.00 67.88 97 THR A O 1
ATOM 659 N N . ALA A 1 98 ? 30.620 9.665 -36.606 1.00 80.06 98 ALA A N 1
ATOM 660 C CA . ALA A 1 98 ? 29.197 9.826 -36.413 1.00 80.06 98 ALA A CA 1
ATOM 661 C C . ALA A 1 98 ? 29.003 10.556 -35.082 1.00 80.06 98 ALA A C 1
ATOM 663 O O . ALA A 1 98 ? 29.601 10.194 -34.066 1.00 80.06 98 ALA A O 1
ATOM 664 N N . ALA A 1 99 ? 28.241 11.648 -35.119 1.00 91.31 99 ALA A N 1
ATOM 665 C CA . ALA A 1 99 ? 27.980 12.424 -33.921 1.00 91.31 99 ALA A CA 1
ATOM 666 C C . ALA A 1 99 ? 27.396 11.492 -32.843 1.00 91.31 99 ALA A C 1
ATOM 668 O O . ALA A 1 99 ? 26.504 10.70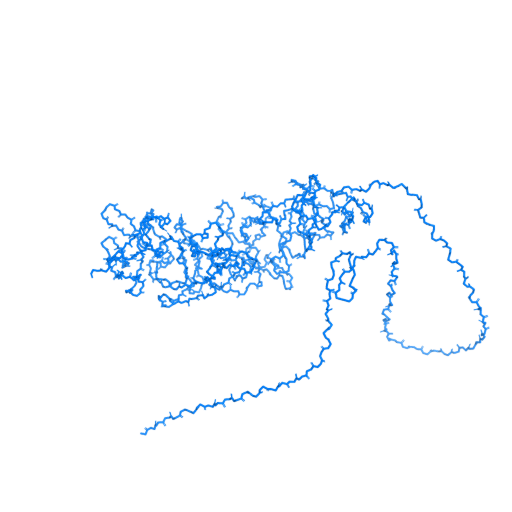4 -33.180 1.00 91.31 99 ALA A O 1
ATOM 669 N N . PRO A 1 100 ? 27.862 11.576 -31.582 1.00 94.69 100 PRO A N 1
ATOM 670 C CA . PRO A 1 100 ? 27.345 10.736 -30.514 1.00 94.69 100 PRO A CA 1
ATOM 671 C C . PRO A 1 100 ? 25.814 10.810 -30.439 1.00 94.69 100 PRO A C 1
ATOM 673 O O . PRO A 1 100 ? 25.220 11.891 -30.482 1.00 94.69 100 PRO A O 1
ATOM 676 N N . GLY A 1 101 ? 25.175 9.649 -30.355 1.00 96.56 101 GLY A N 1
ATOM 677 C CA . GLY A 1 101 ? 23.734 9.478 -30.337 1.00 96.56 101 GLY A CA 1
ATOM 678 C C . GLY A 1 101 ? 23.084 10.039 -29.065 1.00 96.56 101 GLY A C 1
ATOM 679 O O . GLY A 1 101 ? 23.694 10.032 -27.990 1.00 96.56 101 GLY A O 1
ATOM 680 N N . PRO A 1 102 ? 21.837 10.539 -29.158 1.00 97.19 102 PRO A N 1
ATOM 681 C CA . PRO A 1 102 ? 21.077 11.005 -27.999 1.00 97.19 102 PRO A CA 1
ATOM 682 C C . PRO A 1 102 ? 20.639 9.844 -27.089 1.00 97.19 102 PRO A C 1
ATOM 684 O O . PRO A 1 102 ? 20.797 8.672 -27.430 1.00 97.19 102 PRO A O 1
ATOM 687 N N . VAL A 1 103 ? 20.033 10.170 -25.939 1.00 97.31 103 VAL A N 1
ATOM 688 C CA . VAL A 1 103 ? 19.408 9.170 -25.054 1.00 97.31 103 VAL A CA 1
ATOM 689 C C . VAL A 1 103 ? 18.419 8.305 -25.847 1.00 97.31 103 VAL A C 1
ATOM 691 O O . VAL A 1 103 ? 17.586 8.834 -26.581 1.00 97.31 103 VAL A O 1
ATOM 694 N N . GLY A 1 104 ? 18.527 6.982 -25.715 1.00 96.69 104 GLY A N 1
ATOM 695 C CA . GLY A 1 104 ? 17.703 6.011 -26.443 1.00 96.69 104 GLY A CA 1
ATOM 696 C C . GLY A 1 104 ? 18.271 5.524 -27.777 1.00 96.69 104 GLY A C 1
ATOM 697 O O . GLY A 1 104 ? 17.761 4.546 -28.329 1.00 96.69 104 GLY A O 1
ATOM 698 N N . ALA A 1 105 ? 19.338 6.148 -28.286 1.00 97.31 105 ALA A N 1
ATOM 699 C CA . ALA A 1 105 ? 20.024 5.668 -29.482 1.00 97.31 105 ALA A CA 1
ATOM 700 C C . ALA A 1 105 ? 20.680 4.292 -29.255 1.00 97.31 105 ALA A C 1
ATOM 702 O O . ALA A 1 105 ? 21.025 3.926 -28.130 1.00 97.31 105 ALA A O 1
ATOM 703 N N . ALA A 1 106 ? 20.838 3.528 -30.338 1.00 96.81 106 ALA A N 1
ATOM 704 C CA . ALA A 1 106 ? 21.687 2.338 -30.342 1.00 96.81 106 ALA A CA 1
ATOM 705 C C . ALA A 1 106 ? 23.160 2.741 -30.215 1.00 96.81 106 ALA A C 1
ATOM 707 O O . ALA A 1 106 ? 23.545 3.824 -30.658 1.00 96.81 106 ALA A O 1
ATOM 708 N N . CYS A 1 107 ? 23.960 1.865 -29.626 1.00 97.31 107 CYS A N 1
ATOM 709 C CA . CYS A 1 107 ? 25.391 2.060 -29.439 1.00 97.31 107 CYS A CA 1
ATOM 710 C C . CYS A 1 107 ? 26.084 0.709 -29.298 1.00 97.31 107 CYS A C 1
ATOM 712 O O . CYS A 1 107 ? 25.451 -0.284 -28.948 1.00 97.31 107 CYS A O 1
ATOM 714 N N . GLU A 1 108 ? 27.382 0.685 -29.556 1.00 96.19 108 GLU A N 1
ATOM 715 C CA . GLU A 1 108 ? 28.245 -0.465 -29.275 1.00 96.19 108 GLU A CA 1
ATOM 716 C C . GLU A 1 108 ? 29.255 -0.124 -28.170 1.00 96.19 108 GLU A C 1
ATOM 718 O O . GLU A 1 108 ? 29.756 -1.009 -27.482 1.00 96.19 108 GLU A O 1
ATOM 723 N N . LYS A 1 109 ? 29.541 1.168 -27.965 1.00 95.44 109 LYS A N 1
ATOM 724 C CA . LYS A 1 109 ? 30.483 1.678 -26.960 1.00 95.44 109 LYS A CA 1
ATOM 725 C C . LYS A 1 109 ? 30.076 3.056 -26.441 1.00 95.44 109 LYS A C 1
ATOM 727 O O . LYS A 1 109 ? 29.309 3.784 -27.064 1.00 95.44 109 LYS A O 1
ATOM 732 N N . ASN A 1 110 ? 30.663 3.467 -25.316 1.00 96.06 110 ASN A N 1
ATOM 733 C CA . ASN A 1 110 ? 30.367 4.752 -24.664 1.00 96.06 110 ASN A CA 1
ATOM 734 C C . ASN A 1 110 ? 30.594 5.979 -25.562 1.00 96.06 110 ASN A C 1
ATOM 736 O O . ASN A 1 110 ? 29.838 6.944 -25.474 1.00 96.06 110 ASN A O 1
ATOM 740 N N . ALA A 1 111 ? 31.602 5.935 -26.440 1.00 95.12 111 ALA A N 1
ATOM 741 C CA . ALA A 1 111 ? 31.913 7.027 -27.366 1.00 95.12 111 ALA A CA 1
ATOM 742 C C . ALA A 1 111 ? 30.793 7.294 -28.389 1.00 95.12 111 ALA A C 1
ATOM 744 O O . ALA A 1 111 ? 30.721 8.388 -28.946 1.00 95.12 111 ALA A O 1
ATOM 745 N N . ASP A 1 112 ? 29.900 6.325 -28.600 1.00 96.56 112 ASP A N 1
ATOM 746 C CA . ASP A 1 112 ? 28.749 6.479 -29.485 1.00 96.56 112 ASP A CA 1
ATOM 747 C C . ASP A 1 112 ? 27.627 7.286 -28.823 1.00 96.56 112 ASP A C 1
ATOM 749 O O . ASP A 1 112 ? 26.626 7.563 -29.473 1.00 96.56 112 ASP A O 1
ATOM 753 N N . CYS A 1 113 ? 27.752 7.664 -27.545 1.00 97.44 113 CYS A N 1
ATOM 754 C CA . CYS A 1 113 ? 26.676 8.254 -26.758 1.00 97.44 113 CYS A CA 1
ATOM 755 C C . CYS A 1 113 ? 26.998 9.668 -26.288 1.00 97.44 113 CYS A C 1
ATOM 757 O O . CYS A 1 113 ? 27.971 9.904 -25.578 1.00 97.44 113 CYS A O 1
ATOM 759 N N . ALA A 1 114 ? 26.108 10.615 -26.587 1.00 94.31 114 ALA A N 1
ATOM 760 C CA . ALA A 1 114 ? 26.241 11.999 -26.133 1.00 94.31 114 ALA A CA 1
ATOM 761 C C . ALA A 1 114 ? 26.195 12.130 -24.598 1.00 94.31 114 ALA A C 1
ATOM 763 O O . ALA A 1 114 ? 26.727 13.090 -24.048 1.00 94.31 114 ALA A O 1
ATOM 764 N N . GLY A 1 115 ? 25.564 11.169 -23.910 1.00 84.19 115 GLY A N 1
ATOM 765 C CA . GLY A 1 115 ? 25.525 11.072 -22.445 1.00 84.19 115 GLY A CA 1
ATOM 766 C C . GLY A 1 115 ? 26.704 10.318 -21.817 1.00 84.19 115 GLY A C 1
ATOM 767 O O . GLY A 1 115 ? 26.759 10.215 -20.595 1.00 84.19 115 GLY A O 1
ATOM 768 N N . GLY A 1 116 ? 27.634 9.800 -22.629 1.00 90.94 116 GLY A N 1
ATOM 769 C CA . GLY A 1 116 ? 28.864 9.149 -22.171 1.00 90.94 116 GLY A CA 1
ATOM 770 C C . GLY A 1 116 ? 28.722 7.692 -21.723 1.00 90.94 116 GLY A C 1
ATOM 771 O O . GLY A 1 116 ? 29.704 7.101 -21.281 1.00 90.94 116 GLY A O 1
ATOM 772 N N . THR A 1 117 ? 27.539 7.077 -21.815 1.00 97.31 117 THR A N 1
ATOM 773 C CA . THR A 1 117 ? 27.356 5.669 -21.426 1.00 97.31 117 THR A CA 1
ATOM 774 C C . THR A 1 117 ? 26.468 4.918 -22.405 1.00 97.31 117 THR A C 1
ATOM 776 O O . THR A 1 117 ? 25.351 5.347 -22.697 1.00 97.31 117 THR A O 1
ATOM 779 N N . CYS A 1 118 ? 26.964 3.774 -22.872 1.00 97.81 118 CYS A N 1
ATOM 780 C CA . CYS A 1 118 ? 26.205 2.774 -23.604 1.00 97.81 118 CYS A CA 1
ATOM 781 C C . CYS A 1 118 ? 25.836 1.633 -22.650 1.00 97.81 118 CYS A C 1
ATOM 783 O O . CYS A 1 118 ? 26.720 0.946 -22.146 1.00 97.81 118 CYS A O 1
ATOM 785 N N . LEU A 1 119 ? 24.544 1.444 -22.368 1.00 96.75 119 LEU A N 1
ATOM 786 C CA . LEU A 1 119 ? 24.082 0.277 -21.617 1.00 96.75 119 LEU A CA 1
ATOM 787 C C . LEU A 1 119 ? 24.144 -0.959 -22.511 1.00 96.75 119 LEU A C 1
ATOM 789 O O . LEU A 1 119 ? 23.699 -0.908 -23.663 1.00 96.75 119 LEU A O 1
ATOM 793 N N . ASP A 1 120 ? 24.624 -2.063 -21.945 1.00 95.44 120 ASP A N 1
ATOM 794 C CA . ASP A 1 120 ? 24.733 -3.367 -22.604 1.00 95.44 120 ASP A CA 1
ATOM 795 C C . ASP A 1 120 ? 23.376 -4.089 -22.662 1.00 95.44 120 ASP A C 1
ATOM 797 O O . ASP A 1 120 ? 23.153 -5.147 -22.084 1.00 95.44 120 ASP A O 1
ATOM 801 N N . TRP A 1 121 ? 22.404 -3.446 -23.303 1.00 95.56 121 TRP A N 1
ATOM 802 C CA . TRP A 1 121 ? 21.133 -4.065 -23.669 1.00 95.56 121 TRP A CA 1
ATOM 803 C C . TRP A 1 121 ? 21.220 -4.612 -25.089 1.00 95.56 121 TRP A C 1
ATOM 805 O O . TRP A 1 121 ? 22.073 -4.198 -25.872 1.00 95.56 121 TRP A O 1
ATOM 815 N N . THR A 1 122 ? 20.275 -5.466 -25.484 1.00 93.94 122 THR A N 1
ATOM 816 C CA . THR A 1 122 ? 20.185 -5.950 -26.870 1.00 93.94 122 THR A CA 1
ATOM 817 C C . THR A 1 122 ? 20.179 -4.775 -27.872 1.00 93.94 122 THR A C 1
ATOM 819 O O . THR A 1 122 ? 19.217 -4.006 -27.970 1.00 93.94 122 THR A O 1
ATOM 822 N N . GLY A 1 123 ? 21.276 -4.615 -28.624 1.00 93.38 123 GLY A N 1
ATOM 823 C CA . GLY A 1 123 ? 21.493 -3.515 -29.579 1.00 93.38 123 GLY A CA 1
ATOM 824 C C . GLY A 1 123 ? 21.909 -2.164 -28.969 1.00 93.38 123 GLY A C 1
ATOM 825 O O . GLY A 1 123 ? 21.765 -1.141 -29.638 1.00 93.38 123 GLY A O 1
ATOM 826 N N . GLY A 1 124 ? 22.342 -2.148 -27.706 1.00 96.88 124 GLY A N 1
ATOM 827 C CA . GLY A 1 124 ? 22.860 -0.999 -26.958 1.00 96.88 124 GLY A CA 1
ATOM 828 C C . GLY A 1 124 ? 21.841 0.092 -26.633 1.00 96.88 124 GLY A C 1
ATOM 829 O O . GLY A 1 124 ? 20.836 0.269 -27.326 1.00 96.88 124 GLY A O 1
ATOM 830 N N . TYR A 1 125 ? 22.070 0.860 -25.573 1.00 97.81 125 TYR A N 1
ATOM 831 C CA . TYR A 1 125 ? 21.228 2.011 -25.239 1.00 97.81 125 TYR A CA 1
ATOM 832 C C . TYR A 1 125 ? 22.064 3.180 -24.729 1.00 97.81 125 TYR A C 1
ATOM 834 O O . TYR A 1 125 ? 22.648 3.112 -23.649 1.00 97.81 125 TYR A O 1
ATOM 842 N N . CYS A 1 126 ? 22.082 4.285 -25.471 1.00 98.38 126 CYS A N 1
ATOM 843 C CA . CYS A 1 126 ? 22.729 5.501 -25.004 1.00 98.38 126 CYS A CA 1
ATOM 844 C C . CYS A 1 126 ? 21.958 6.138 -23.850 1.00 98.38 126 CYS A C 1
ATOM 846 O O . CYS A 1 126 ? 20.764 6.416 -23.962 1.00 98.38 126 CYS A O 1
ATOM 848 N N . THR A 1 127 ? 22.653 6.426 -22.753 1.00 98.06 127 THR A N 1
ATOM 849 C CA . THR A 1 127 ? 22.102 7.098 -21.573 1.00 98.06 127 THR A CA 1
ATOM 850 C C . THR A 1 127 ? 23.120 8.058 -20.949 1.00 98.06 127 THR A C 1
ATOM 852 O O . THR A 1 127 ? 24.273 8.126 -21.373 1.00 98.06 127 THR A O 1
ATOM 855 N N . ALA A 1 128 ? 22.671 8.810 -19.945 1.00 97.06 128 ALA A N 1
ATOM 856 C CA . ALA A 1 128 ? 23.520 9.544 -19.017 1.00 97.06 128 ALA A CA 1
ATOM 857 C C . ALA A 1 128 ? 23.316 8.961 -17.610 1.00 97.06 128 ALA A C 1
ATOM 859 O O . ALA A 1 128 ? 22.171 8.762 -17.192 1.00 97.06 128 ALA A O 1
ATOM 860 N N . LEU A 1 129 ? 24.412 8.689 -16.899 1.00 95.88 129 LEU A N 1
ATOM 861 C CA . LEU A 1 129 ? 24.403 8.196 -15.518 1.00 95.88 129 LEU A CA 1
ATOM 862 C C . LEU A 1 129 ? 24.360 9.352 -14.510 1.00 95.88 129 LEU A C 1
ATOM 864 O O . LEU A 1 129 ? 24.735 10.482 -14.822 1.00 95.88 129 LEU A O 1
ATOM 868 N N . GLY A 1 130 ? 23.931 9.063 -13.280 1.00 93.94 130 GLY A N 1
ATOM 869 C CA . GLY A 1 130 ? 23.940 10.025 -12.174 1.00 93.94 130 GLY A CA 1
ATOM 870 C C . GLY A 1 130 ? 23.002 11.212 -12.394 1.00 93.94 130 GLY A C 1
ATOM 871 O O . GLY A 1 130 ? 23.261 12.309 -11.900 1.00 93.94 130 GLY A O 1
ATOM 872 N N . CYS A 1 131 ? 21.933 11.017 -13.167 1.00 96.38 131 CYS A N 1
ATOM 873 C CA . CYS A 1 131 ? 20.964 12.071 -13.419 1.00 96.38 131 CYS A CA 1
ATOM 874 C C . CYS A 1 131 ? 20.218 12.473 -12.136 1.00 96.38 131 CYS A C 1
ATOM 876 O O . CYS A 1 131 ? 20.131 11.726 -11.162 1.00 96.38 131 CYS A O 1
ATOM 878 N N . THR A 1 132 ? 19.634 13.667 -12.158 1.00 95.69 132 THR A N 1
ATOM 879 C CA . THR A 1 132 ? 18.673 14.136 -11.155 1.00 95.69 132 THR A CA 1
ATOM 880 C C . THR A 1 132 ? 17.358 14.506 -11.840 1.00 95.69 132 THR A C 1
ATOM 882 O O . THR A 1 132 ? 17.271 14.561 -13.072 1.00 95.69 132 THR A O 1
ATOM 885 N N . ALA A 1 133 ? 16.297 14.732 -11.063 1.00 93.00 133 ALA A N 1
ATOM 886 C CA . ALA A 1 133 ? 15.007 15.138 -11.610 1.00 93.00 133 ALA A CA 1
ATOM 887 C C . ALA A 1 133 ? 15.158 16.390 -12.502 1.00 93.00 133 ALA A C 1
ATOM 889 O O . ALA A 1 133 ? 15.590 17.447 -12.048 1.00 93.00 133 ALA A O 1
ATOM 890 N N . GLY A 1 134 ? 14.814 16.255 -13.787 1.00 93.44 134 GLY A N 1
ATOM 891 C CA . GLY A 1 134 ? 14.908 17.327 -14.784 1.00 93.44 134 GLY A CA 1
ATOM 892 C C . GLY A 1 134 ? 16.270 17.494 -15.472 1.00 93.44 134 GLY A C 1
ATOM 893 O O . GLY A 1 134 ? 16.381 18.348 -16.345 1.00 93.44 134 GLY A O 1
ATOM 894 N N . SER A 1 135 ? 17.291 16.694 -15.138 1.00 96.31 135 SER A N 1
ATOM 895 C CA . SER A 1 135 ? 18.603 16.784 -15.803 1.00 96.31 135 SER A CA 1
ATOM 896 C C . SER A 1 135 ? 18.674 16.032 -17.137 1.00 96.31 135 SER A C 1
ATOM 898 O O . SER A 1 135 ? 19.638 16.197 -17.881 1.00 96.31 135 SER A O 1
ATOM 900 N N . CYS A 1 136 ? 17.694 15.175 -17.428 1.00 97.56 136 CYS A N 1
ATOM 901 C CA . CYS A 1 136 ? 17.649 14.414 -18.672 1.00 97.56 136 CYS A CA 1
ATOM 902 C C . CYS A 1 136 ? 17.159 15.275 -19.849 1.00 97.56 136 CYS A C 1
ATOM 904 O O . CYS A 1 136 ? 16.369 16.199 -19.644 1.00 97.56 136 CYS A O 1
ATOM 906 N N . PRO A 1 137 ? 17.598 14.978 -21.089 1.00 96.88 137 PRO A N 1
ATOM 907 C CA . PRO A 1 137 ? 17.098 15.652 -22.285 1.00 96.88 137 PRO A CA 1
ATOM 908 C C . PRO A 1 137 ? 15.575 15.534 -22.440 1.00 96.88 137 PRO A C 1
ATOM 910 O O . PRO A 1 137 ? 14.952 14.612 -21.916 1.00 96.88 137 PRO A O 1
ATOM 913 N N . SER A 1 138 ? 14.972 16.445 -23.209 1.00 96.62 138 SER A N 1
ATOM 914 C CA . SER A 1 138 ? 13.535 16.419 -23.509 1.00 96.62 138 SER A CA 1
ATOM 915 C C . SER A 1 138 ? 13.081 15.062 -24.058 1.00 96.62 138 SER A C 1
ATOM 917 O O . SER A 1 138 ? 13.701 14.528 -24.975 1.00 96.62 138 SER A O 1
ATOM 919 N N . GLY A 1 139 ? 11.968 14.540 -23.532 1.00 96.75 139 GLY A N 1
ATOM 920 C CA . GLY A 1 139 ? 11.457 13.207 -23.879 1.00 96.75 139 GLY A CA 1
ATOM 921 C C . GLY A 1 139 ? 12.168 12.065 -23.149 1.00 96.75 139 GLY A C 1
ATOM 922 O O . GLY A 1 139 ? 12.022 10.909 -23.533 1.00 96.75 139 GLY A O 1
ATOM 923 N N . SER A 1 140 ? 12.973 12.372 -22.134 1.00 97.88 140 SER A N 1
ATOM 924 C CA . SER A 1 140 ? 13.570 11.395 -21.232 1.00 97.88 140 SER A CA 1
ATOM 925 C C . SER A 1 140 ? 13.391 11.825 -19.782 1.00 97.88 140 SER A C 1
ATOM 927 O O . SER A 1 140 ? 13.421 13.012 -19.452 1.00 97.88 140 SER A O 1
ATOM 929 N N . GLY A 1 141 ? 13.279 10.844 -18.897 1.00 97.00 141 GLY A N 1
ATOM 930 C CA . GLY A 1 141 ? 13.228 11.053 -17.461 1.00 97.00 141 GLY A CA 1
ATOM 931 C C . GLY A 1 141 ? 14.384 10.371 -16.748 1.00 97.00 141 GLY A C 1
ATOM 932 O O . GLY A 1 141 ? 14.900 9.350 -17.199 1.00 97.00 141 GLY A O 1
ATOM 933 N N . CYS A 1 142 ? 14.774 10.935 -15.608 1.00 97.69 142 CYS A N 1
ATOM 934 C CA . CYS A 1 142 ? 15.720 10.282 -14.717 1.00 97.69 142 CYS A CA 1
ATOM 935 C C . CYS A 1 142 ? 15.000 9.160 -13.958 1.00 97.69 142 CYS A C 1
ATOM 937 O O . CYS A 1 142 ? 13.947 9.408 -13.359 1.00 97.69 142 CYS A O 1
ATOM 939 N N . ARG A 1 143 ? 15.516 7.930 -14.036 1.00 96.19 143 ARG A N 1
ATOM 940 C CA . ARG A 1 143 ? 14.895 6.726 -13.464 1.00 96.19 143 ARG A CA 1
ATOM 941 C C . ARG A 1 143 ? 15.918 5.919 -12.665 1.00 96.19 143 ARG A C 1
ATOM 943 O O . ARG A 1 143 ? 17.058 5.807 -13.116 1.00 96.19 143 ARG A O 1
ATOM 950 N N . PRO A 1 144 ? 15.531 5.323 -11.524 1.00 92.69 144 PRO A N 1
ATOM 951 C CA . PRO A 1 144 ? 16.354 4.312 -10.883 1.00 92.69 144 PRO A CA 1
ATOM 952 C C . PRO A 1 144 ? 16.356 3.038 -11.741 1.00 92.69 144 PRO A C 1
ATOM 954 O O . PRO A 1 144 ? 15.300 2.517 -12.100 1.00 92.69 144 PRO A O 1
ATOM 957 N N . PHE A 1 145 ? 17.539 2.535 -12.073 1.00 91.81 145 PHE A N 1
ATOM 958 C CA . PHE A 1 145 ? 17.745 1.307 -12.830 1.00 91.81 145 PHE A CA 1
ATOM 959 C C . PHE A 1 145 ? 19.040 0.631 -12.366 1.00 91.81 145 PHE A C 1
ATOM 961 O O . PHE A 1 145 ? 20.087 1.277 -12.329 1.00 91.81 145 PHE A O 1
ATOM 968 N N . ALA A 1 146 ? 18.969 -0.648 -11.978 1.00 87.31 146 ALA A N 1
ATOM 969 C CA . ALA A 1 146 ? 20.113 -1.424 -11.477 1.00 87.31 146 ALA A CA 1
ATOM 970 C C . ALA A 1 146 ? 20.966 -0.662 -10.431 1.00 87.31 146 ALA A C 1
ATOM 972 O O . ALA A 1 146 ? 22.189 -0.579 -10.532 1.00 87.31 146 ALA A O 1
ATOM 973 N N . GLY A 1 147 ? 20.306 -0.018 -9.459 1.00 86.56 147 GLY A N 1
ATOM 974 C CA . GLY A 1 147 ? 20.961 0.753 -8.391 1.00 86.56 147 GLY A CA 1
ATOM 975 C C . GLY A 1 147 ? 21.498 2.136 -8.788 1.00 86.56 147 GLY A C 1
ATOM 976 O O . GLY A 1 147 ? 21.992 2.854 -7.925 1.00 86.56 147 GLY A O 1
ATOM 977 N N . ASN A 1 148 ? 21.372 2.546 -10.054 1.00 91.81 148 ASN A N 1
ATOM 978 C CA . ASN A 1 148 ? 21.855 3.830 -10.565 1.00 91.81 148 ASN A CA 1
ATOM 979 C C . ASN A 1 148 ? 20.704 4.714 -11.055 1.00 91.81 148 ASN A C 1
ATOM 981 O O . ASN A 1 148 ? 19.651 4.224 -11.447 1.00 91.81 148 ASN A O 1
ATOM 985 N N . ALA A 1 149 ? 20.910 6.029 -11.077 1.00 95.44 149 ALA A N 1
ATOM 986 C CA . ALA A 1 149 ? 19.996 6.959 -11.733 1.00 95.44 149 ALA A CA 1
ATOM 987 C C . ALA A 1 149 ? 20.420 7.139 -13.198 1.00 95.44 149 ALA A C 1
ATOM 989 O O . ALA A 1 149 ? 21.527 7.616 -13.455 1.00 95.44 149 ALA A O 1
ATOM 990 N N . VAL A 1 150 ? 19.567 6.757 -14.150 1.00 97.19 150 VAL A N 1
ATOM 991 C CA . VAL A 1 150 ? 19.870 6.810 -15.591 1.00 97.19 150 VAL A CA 1
ATOM 992 C C . VAL A 1 150 ? 18.780 7.549 -16.366 1.00 97.19 150 VAL A C 1
ATOM 994 O O . VAL A 1 150 ? 17.606 7.531 -15.988 1.00 97.19 150 VAL A O 1
ATOM 997 N N . CYS A 1 151 ? 19.152 8.213 -17.460 1.00 98.38 151 CYS A N 1
ATOM 998 C CA . CYS A 1 151 ? 18.181 8.845 -18.352 1.00 98.38 151 CYS A CA 1
ATOM 999 C C . CYS A 1 151 ? 17.555 7.812 -19.294 1.00 98.38 151 CYS A C 1
ATOM 1001 O O . CYS A 1 151 ? 18.234 7.275 -20.172 1.00 98.38 151 CYS A O 1
ATOM 1003 N N . LEU A 1 152 ? 16.254 7.567 -19.145 1.00 98.06 152 LEU A N 1
ATOM 1004 C CA . LEU A 1 152 ? 15.485 6.692 -20.031 1.00 98.06 152 LEU A CA 1
ATOM 1005 C C . LEU A 1 152 ? 14.469 7.498 -20.833 1.00 98.06 152 LEU A C 1
ATOM 1007 O O . LEU A 1 152 ? 13.843 8.410 -20.295 1.00 98.06 152 LEU A O 1
ATOM 1011 N N . ALA A 1 153 ? 14.297 7.147 -22.106 1.00 98.31 153 ALA A N 1
ATOM 1012 C CA . ALA A 1 153 ? 13.301 7.745 -22.977 1.00 98.31 153 ALA A CA 1
ATOM 1013 C C . ALA A 1 153 ? 11.903 7.441 -22.430 1.00 98.31 153 ALA A C 1
ATOM 1015 O O . ALA A 1 153 ? 11.611 6.303 -22.053 1.00 98.31 153 ALA A O 1
ATOM 1016 N N . ASP A 1 154 ? 11.051 8.458 -22.362 1.00 98.06 154 ASP A N 1
ATOM 1017 C CA . ASP A 1 154 ? 9.662 8.293 -21.953 1.00 98.06 154 ASP A CA 1
ATOM 1018 C C . ASP A 1 154 ? 8.860 7.616 -23.071 1.00 98.06 154 ASP A C 1
ATOM 1020 O O . ASP A 1 154 ? 9.145 7.786 -24.257 1.00 98.06 154 ASP A O 1
ATOM 1024 N N . CYS A 1 155 ? 7.832 6.857 -22.698 1.00 98.38 155 CYS A N 1
ATOM 1025 C CA . CYS A 1 155 ? 6.986 6.145 -23.652 1.00 98.38 155 CYS A CA 1
ATOM 1026 C C . CYS A 1 155 ? 5.527 6.110 -23.191 1.00 98.38 155 CYS A C 1
ATOM 1028 O O . CYS A 1 155 ? 5.225 6.124 -21.995 1.00 98.38 155 CYS A O 1
ATOM 1030 N N . ALA A 1 156 ? 4.600 6.029 -24.142 1.00 96.81 156 ALA A N 1
ATOM 1031 C CA . ALA A 1 156 ? 3.192 5.749 -23.882 1.00 96.81 156 ALA A CA 1
ATOM 1032 C C . ALA A 1 156 ? 2.855 4.273 -24.161 1.00 96.81 156 ALA A C 1
ATOM 1034 O O . ALA A 1 156 ? 2.015 3.684 -23.466 1.00 96.81 156 ALA A O 1
ATOM 1035 N N . SER A 1 157 ? 3.523 3.683 -25.156 1.00 96.19 157 SER A N 1
ATOM 1036 C CA . SER A 1 157 ? 3.347 2.316 -25.645 1.00 96.19 157 SER A CA 1
ATOM 1037 C C . SER A 1 157 ? 4.665 1.715 -26.149 1.00 96.19 157 SER A C 1
ATOM 1039 O O . SER A 1 157 ? 5.628 2.436 -26.389 1.00 96.19 157 SER A O 1
ATOM 1041 N N . ASP A 1 158 ? 4.699 0.397 -26.373 1.00 95.94 158 ASP A N 1
ATOM 1042 C CA . ASP A 1 158 ? 5.883 -0.292 -26.919 1.00 95.94 158 ASP A CA 1
ATOM 1043 C C . ASP A 1 158 ? 6.309 0.244 -28.297 1.00 95.94 158 ASP A C 1
ATOM 1045 O O . ASP A 1 158 ? 7.479 0.149 -28.657 1.00 95.94 158 ASP A O 1
ATOM 1049 N N . GLY A 1 159 ? 5.380 0.836 -29.059 1.00 96.81 159 GLY A N 1
ATOM 1050 C CA . GLY A 1 159 ? 5.669 1.435 -30.364 1.00 96.81 159 GLY A CA 1
ATOM 1051 C C . GLY A 1 159 ? 6.532 2.698 -30.300 1.00 96.81 159 GLY A C 1
ATOM 1052 O O . GLY A 1 159 ? 7.100 3.082 -31.318 1.00 96.81 159 GLY A O 1
ATOM 1053 N N . ASP A 1 160 ? 6.651 3.316 -29.122 1.00 97.50 160 ASP A N 1
ATOM 1054 C CA . ASP A 1 160 ? 7.546 4.456 -28.895 1.00 97.50 160 ASP A CA 1
ATOM 1055 C C . ASP A 1 160 ? 8.998 4.003 -28.658 1.00 97.50 160 ASP A C 1
ATOM 1057 O O . ASP A 1 160 ? 9.924 4.811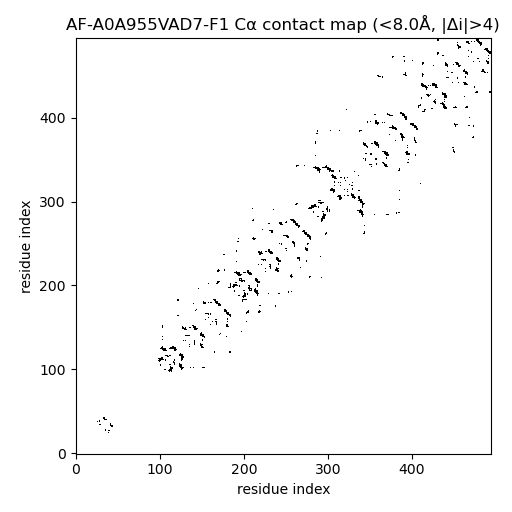 -28.723 1.00 97.50 160 ASP A O 1
ATOM 1061 N N . CYS A 1 161 ? 9.202 2.708 -28.393 1.00 97.94 161 CYS A N 1
ATOM 1062 C CA . CYS A 1 161 ? 10.496 2.116 -28.083 1.00 97.94 161 CYS A CA 1
ATOM 1063 C C . CYS A 1 161 ? 11.105 1.395 -29.293 1.00 97.94 161 CYS A C 1
ATOM 1065 O O . CYS A 1 161 ? 10.434 1.082 -30.281 1.00 97.94 161 CYS A O 1
ATOM 1067 N N . ARG A 1 162 ? 12.408 1.097 -29.226 1.00 95.75 162 ARG A N 1
ATOM 1068 C CA . ARG A 1 162 ? 13.093 0.384 -30.311 1.00 95.75 162 ARG A CA 1
ATOM 1069 C C . ARG A 1 162 ? 12.586 -1.058 -30.414 1.00 95.75 162 ARG A C 1
ATOM 1071 O O . ARG A 1 162 ? 12.829 -1.881 -29.529 1.00 95.75 162 ARG A O 1
ATOM 1078 N N . ALA A 1 163 ? 11.919 -1.364 -31.527 1.00 93.81 163 ALA A N 1
ATOM 1079 C CA . ALA A 1 163 ? 11.293 -2.660 -31.772 1.00 93.81 163 ALA A CA 1
ATOM 1080 C C . ALA A 1 163 ? 12.261 -3.839 -31.562 1.00 93.81 163 ALA A C 1
ATOM 1082 O O . ALA A 1 163 ? 13.379 -3.839 -32.076 1.00 93.81 163 ALA A O 1
ATOM 1083 N N . GLY A 1 164 ? 11.810 -4.848 -30.813 1.00 88.31 164 GLY A N 1
ATOM 1084 C CA . GLY A 1 164 ? 12.546 -6.094 -30.563 1.00 88.31 164 GLY A CA 1
ATOM 1085 C C . GLY A 1 164 ? 13.693 -5.998 -29.551 1.00 88.31 164 GLY A C 1
ATOM 1086 O O . GLY A 1 164 ? 14.202 -7.035 -29.147 1.00 88.31 164 GLY A O 1
ATOM 1087 N N . ALA A 1 165 ? 14.075 -4.793 -29.125 1.00 92.94 165 ALA A N 1
ATOM 1088 C CA . ALA A 1 165 ? 15.138 -4.567 -28.144 1.00 92.94 165 ALA A CA 1
ATOM 1089 C C . ALA A 1 165 ? 14.620 -3.985 -26.822 1.00 92.94 165 ALA A C 1
ATOM 1091 O O . ALA A 1 165 ? 15.278 -4.105 -25.792 1.00 92.94 165 ALA A O 1
ATOM 1092 N N . GLN A 1 166 ? 13.480 -3.295 -26.866 1.00 97.56 166 GLN A N 1
ATOM 1093 C CA . GLN A 1 166 ? 12.945 -2.521 -25.753 1.00 97.56 166 GLN A CA 1
ATOM 1094 C C . GLN A 1 166 ? 11.427 -2.680 -25.656 1.00 97.56 166 GLN A C 1
ATOM 1096 O O . GLN A 1 166 ? 10.756 -2.966 -26.650 1.00 97.56 166 GLN A O 1
ATOM 1101 N N . ALA A 1 167 ? 10.890 -2.427 -24.467 1.00 97.56 167 ALA A N 1
ATOM 1102 C CA . ALA A 1 167 ? 9.459 -2.321 -24.216 1.00 97.56 167 ALA A CA 1
ATOM 1103 C C . ALA A 1 167 ? 9.152 -1.127 -23.307 1.00 97.56 167 ALA A C 1
ATOM 1105 O O . ALA A 1 167 ? 10.010 -0.658 -22.553 1.00 97.56 167 ALA A O 1
ATOM 1106 N N . CYS A 1 168 ? 7.913 -0.647 -23.373 1.00 98.19 168 CYS A N 1
ATOM 1107 C CA . CYS A 1 168 ? 7.439 0.456 -22.561 1.00 98.19 168 CYS A CA 1
ATOM 1108 C C . CYS A 1 168 ? 6.977 -0.055 -21.194 1.00 98.19 168 CYS A C 1
ATOM 1110 O O . CYS A 1 168 ? 5.859 -0.556 -21.038 1.00 98.19 168 CYS A O 1
ATOM 1112 N N . LYS A 1 169 ? 7.847 0.069 -20.190 1.00 97.88 169 LYS A N 1
ATOM 1113 C CA . LYS A 1 169 ? 7.622 -0.465 -18.840 1.00 97.88 169 LYS A CA 1
ATOM 1114 C C . LYS A 1 169 ? 7.291 0.647 -17.856 1.00 97.88 169 LYS A C 1
ATOM 1116 O O . LYS A 1 169 ? 7.854 1.736 -17.929 1.00 97.88 169 LYS A O 1
ATOM 1121 N N . GLY A 1 170 ? 6.397 0.358 -16.913 1.00 96.81 170 GLY A N 1
ATOM 1122 C CA . GLY A 1 170 ? 6.164 1.220 -15.755 1.00 96.81 170 GLY A CA 1
ATOM 1123 C C . GLY A 1 170 ? 7.247 1.007 -14.698 1.00 96.81 170 GLY A C 1
ATOM 1124 O O . GLY A 1 170 ? 7.427 -0.115 -14.236 1.00 96.81 170 GLY A O 1
ATOM 1125 N N . LEU A 1 171 ? 7.939 2.073 -14.307 1.00 95.75 171 LEU A N 1
ATOM 1126 C CA . LEU A 1 171 ? 8.952 2.101 -13.253 1.00 95.75 171 LEU A CA 1
ATOM 1127 C C . LEU A 1 171 ? 8.469 2.986 -12.101 1.00 95.75 171 LEU A C 1
ATOM 1129 O O . LEU A 1 171 ? 7.812 4.001 -12.335 1.00 95.75 171 LEU A O 1
ATOM 1133 N N . LEU A 1 172 ? 8.803 2.623 -10.862 1.00 92.69 172 LEU A N 1
ATOM 1134 C CA . LEU A 1 172 ? 8.501 3.454 -9.697 1.00 92.69 172 LEU A CA 1
ATOM 1135 C C . LEU A 1 172 ? 9.547 4.558 -9.536 1.00 92.69 172 LEU A C 1
ATOM 1137 O O . LEU A 1 172 ? 10.739 4.288 -9.414 1.00 92.69 172 LEU A O 1
ATOM 1141 N N . VAL A 1 173 ? 9.081 5.803 -9.523 1.00 91.69 173 VAL A N 1
ATOM 1142 C CA . VAL A 1 173 ? 9.884 7.015 -9.339 1.00 91.69 173 VAL A CA 1
ATOM 1143 C C . VAL A 1 173 ? 9.154 7.885 -8.330 1.00 91.69 173 VAL A C 1
ATOM 1145 O O . VAL A 1 173 ? 8.028 8.303 -8.589 1.00 91.69 173 VAL A O 1
ATOM 1148 N N . ASP A 1 174 ? 9.763 8.116 -7.168 1.00 88.38 174 ASP A N 1
ATOM 1149 C CA . ASP A 1 174 ? 9.189 8.947 -6.099 1.00 88.38 174 ASP A CA 1
ATOM 1150 C C . ASP A 1 174 ? 7.744 8.552 -5.721 1.00 88.38 174 ASP A C 1
ATOM 1152 O O . ASP A 1 174 ? 6.873 9.393 -5.515 1.00 88.38 174 ASP A O 1
ATOM 1156 N N . GLY A 1 175 ? 7.467 7.242 -5.683 1.00 84.69 175 GLY A N 1
ATOM 1157 C CA . GLY A 1 175 ? 6.144 6.691 -5.358 1.00 84.69 175 GLY A CA 1
ATOM 1158 C C . GLY A 1 175 ? 5.115 6.735 -6.496 1.00 84.69 175 GLY A C 1
ATOM 1159 O O . GLY A 1 175 ? 4.014 6.210 -6.340 1.00 84.69 175 GLY A O 1
ATOM 1160 N N . ALA A 1 176 ? 5.458 7.302 -7.654 1.00 90.69 176 ALA A N 1
ATOM 1161 C CA . ALA A 1 176 ? 4.609 7.325 -8.841 1.00 90.69 176 ALA A CA 1
ATOM 1162 C C . ALA A 1 176 ? 5.117 6.359 -9.921 1.00 90.69 176 ALA A C 1
ATOM 1164 O O . ALA A 1 176 ? 6.314 6.108 -10.048 1.00 90.69 176 ALA A O 1
ATOM 1165 N N . VAL A 1 177 ? 4.204 5.829 -10.738 1.00 95.19 177 VAL A N 1
ATOM 1166 C CA . VAL A 1 177 ? 4.572 5.003 -11.896 1.00 95.19 177 VAL A CA 1
ATOM 1167 C C . VAL A 1 177 ? 4.855 5.911 -13.091 1.00 95.19 177 VAL A C 1
ATOM 1169 O O . VAL A 1 177 ? 3.950 6.575 -13.596 1.00 95.19 177 VAL A O 1
ATOM 1172 N N . ALA A 1 178 ? 6.097 5.908 -13.567 1.00 96.38 178 ALA A N 1
ATOM 1173 C CA . ALA A 1 178 ? 6.518 6.574 -14.793 1.00 96.38 178 ALA A CA 1
ATOM 1174 C C . ALA A 1 178 ? 6.868 5.531 -15.859 1.00 96.38 178 ALA A C 1
ATOM 1176 O O . ALA A 1 178 ? 7.528 4.537 -15.565 1.00 96.38 178 ALA A O 1
ATOM 1177 N N . LYS A 1 179 ? 6.426 5.741 -17.100 1.00 97.81 179 LYS A N 1
ATOM 1178 C CA . LYS A 1 179 ? 6.699 4.811 -18.201 1.00 97.81 179 LYS A CA 1
ATOM 1179 C C . LYS A 1 179 ? 7.955 5.207 -18.964 1.00 97.81 179 LYS A C 1
ATOM 1181 O O . LYS A 1 179 ? 8.084 6.361 -19.372 1.00 97.81 179 LYS A O 1
ATOM 1186 N N . SER A 1 180 ? 8.845 4.248 -19.189 1.00 98.00 180 SER A N 1
ATOM 1187 C CA . SER A 1 180 ? 10.080 4.466 -19.941 1.00 98.00 180 SER A CA 1
ATOM 1188 C C . SER A 1 180 ? 10.443 3.255 -20.803 1.00 98.00 180 SER A C 1
ATOM 1190 O O . SER A 1 180 ? 10.042 2.126 -20.506 1.00 98.00 180 SER A O 1
ATOM 1192 N N . CYS A 1 181 ? 11.193 3.492 -21.879 1.00 98.50 181 CYS A N 1
ATOM 1193 C CA . CYS A 1 181 ? 11.742 2.433 -22.716 1.00 98.50 181 CYS A CA 1
ATOM 1194 C C . CYS A 1 181 ? 12.891 1.741 -21.987 1.00 98.50 181 CYS A C 1
ATOM 1196 O O . CYS A 1 181 ? 13.907 2.359 -21.670 1.00 98.50 181 CYS A O 1
ATOM 1198 N N . VAL A 1 182 ? 12.718 0.449 -21.730 1.00 98.00 182 VAL A N 1
ATOM 1199 C CA . VAL A 1 182 ? 13.681 -0.396 -21.019 1.00 98.00 182 VAL A CA 1
ATOM 1200 C C . VAL A 1 182 ? 14.027 -1.583 -21.904 1.00 98.00 182 VAL A C 1
ATOM 1202 O O . VAL A 1 182 ? 13.159 -2.069 -22.635 1.00 98.00 182 VAL A O 1
ATOM 1205 N N . GLY A 1 183 ? 15.279 -2.039 -21.841 1.00 97.12 183 GLY A N 1
ATOM 1206 C CA . GLY A 1 183 ? 15.733 -3.253 -22.513 1.00 97.12 183 GLY A CA 1
ATOM 1207 C C . GLY A 1 183 ? 14.881 -4.475 -22.163 1.00 97.12 183 GLY A C 1
ATOM 1208 O O . GLY A 1 183 ? 14.228 -4.523 -21.119 1.00 97.12 183 GLY A O 1
ATOM 1209 N N . VAL A 1 184 ? 14.859 -5.455 -23.060 1.00 96.88 184 VAL A N 1
ATOM 1210 C CA . VAL A 1 184 ? 14.217 -6.753 -22.828 1.00 96.88 184 VAL A CA 1
ATOM 1211 C C . VAL A 1 184 ? 15.194 -7.841 -23.238 1.00 96.88 184 VAL A C 1
ATOM 1213 O O . VAL A 1 184 ? 15.651 -7.857 -24.384 1.00 96.88 184 VAL A O 1
ATOM 1216 N N . ASP A 1 185 ? 15.503 -8.742 -22.313 1.00 95.56 185 ASP A N 1
ATOM 1217 C CA . ASP A 1 185 ? 16.464 -9.808 -22.564 1.00 95.56 185 ASP A CA 1
ATOM 1218 C C . ASP A 1 185 ? 15.885 -10.916 -23.440 1.00 95.56 185 ASP A C 1
ATOM 1220 O O . ASP A 1 185 ? 14.674 -11.175 -23.493 1.00 95.56 185 ASP A O 1
ATOM 1224 N N . ALA A 1 186 ? 16.779 -11.609 -24.142 1.00 92.75 186 ALA A N 1
ATOM 1225 C CA . ALA A 1 186 ? 16.417 -12.801 -24.885 1.00 92.75 186 ALA A CA 1
ATOM 1226 C C . ALA A 1 186 ? 15.942 -13.882 -23.899 1.00 92.75 186 ALA A C 1
ATOM 1228 O O . ALA A 1 186 ? 16.731 -14.450 -23.152 1.00 92.75 186 ALA A O 1
ATOM 1229 N N . GLY A 1 187 ? 14.641 -14.175 -23.911 1.00 93.19 187 GLY A N 1
ATOM 1230 C CA . GLY A 1 187 ? 14.030 -15.110 -22.962 1.00 93.19 187 GLY A CA 1
ATOM 1231 C C . GLY A 1 187 ? 13.402 -14.449 -21.736 1.00 93.19 187 GLY A C 1
ATOM 1232 O O . GLY A 1 187 ? 13.048 -15.167 -20.802 1.00 93.19 187 GLY A O 1
ATOM 1233 N N . ALA A 1 188 ? 13.214 -13.125 -21.757 1.00 95.81 188 ALA A N 1
ATOM 1234 C CA . ALA A 1 188 ? 12.485 -12.408 -20.722 1.00 95.81 188 ALA A CA 1
ATOM 1235 C C . ALA A 1 188 ? 11.146 -13.091 -20.383 1.00 95.81 188 ALA A C 1
ATOM 1237 O O . ALA A 1 188 ? 10.387 -13.535 -21.254 1.00 95.81 188 ALA A O 1
ATOM 1238 N N . ALA A 1 189 ? 10.867 -13.191 -19.091 1.00 95.94 189 ALA A N 1
ATOM 1239 C CA . ALA A 1 189 ? 9.809 -14.001 -18.532 1.00 95.94 189 ALA A CA 1
ATOM 1240 C C . ALA A 1 189 ? 8.463 -13.261 -18.479 1.00 95.94 189 ALA A C 1
ATOM 1242 O O . ALA A 1 189 ? 8.381 -12.034 -18.409 1.00 95.94 189 ALA A O 1
ATOM 1243 N N . SER A 1 190 ? 7.364 -14.015 -18.515 1.00 96.06 190 SER A N 1
ATOM 1244 C CA . SER A 1 190 ? 6.009 -13.466 -18.401 1.00 96.06 190 SER A CA 1
ATOM 1245 C C . SER A 1 190 ? 5.683 -12.972 -16.985 1.00 96.06 190 SER A C 1
ATOM 1247 O O . SER A 1 190 ? 6.392 -13.271 -16.025 1.00 96.06 190 SER A O 1
ATOM 1249 N N . ILE A 1 191 ? 4.546 -12.281 -16.836 1.00 97.06 191 ILE A N 1
ATOM 1250 C CA . ILE A 1 191 ? 3.988 -11.923 -15.521 1.00 97.06 191 ILE A CA 1
ATOM 1251 C C . ILE A 1 191 ? 3.905 -13.166 -14.628 1.00 97.06 191 ILE A C 1
ATOM 1253 O O . ILE A 1 191 ? 3.466 -14.227 -15.080 1.00 97.06 191 ILE A O 1
ATOM 1257 N N . GLY A 1 192 ? 4.302 -13.033 -13.364 1.00 95.25 192 GLY A N 1
ATOM 1258 C CA . GLY A 1 192 ? 4.328 -14.153 -12.422 1.00 95.25 192 GLY A CA 1
ATOM 1259 C C . GLY A 1 192 ? 5.715 -14.729 -12.155 1.00 95.25 192 GLY A C 1
ATOM 1260 O O . GLY A 1 192 ? 5.918 -15.352 -11.116 1.00 95.25 192 GLY A O 1
ATOM 1261 N N . SER A 1 193 ? 6.649 -14.543 -13.084 1.00 95.62 193 SER A N 1
ATOM 1262 C CA . SER A 1 193 ? 7.978 -15.146 -13.013 1.00 95.62 193 SER A CA 1
ATOM 1263 C C . SER A 1 193 ? 8.939 -14.371 -12.113 1.00 95.62 193 SER A C 1
ATOM 1265 O O . SER A 1 193 ? 8.760 -13.173 -11.889 1.00 95.62 193 SER A O 1
ATOM 1267 N N . ALA A 1 194 ? 9.966 -15.071 -11.622 1.00 94.62 194 ALA A N 1
ATOM 1268 C CA . ALA A 1 194 ? 11.106 -14.476 -10.930 1.00 94.62 194 ALA A CA 1
ATOM 1269 C C . ALA A 1 194 ? 11.927 -13.579 -11.872 1.00 94.62 194 ALA A C 1
ATOM 1271 O O . ALA A 1 194 ? 11.944 -13.814 -13.082 1.00 94.62 194 ALA A O 1
ATOM 1272 N N . CYS A 1 195 ? 12.597 -12.576 -11.312 1.00 96.06 195 CYS A N 1
ATOM 1273 C CA . CYS A 1 195 ? 13.450 -11.637 -12.041 1.00 96.06 195 CYS A CA 1
ATOM 1274 C C . CYS A 1 195 ? 14.504 -11.034 -11.103 1.00 96.06 195 CYS A C 1
ATOM 1276 O O . CYS A 1 195 ? 14.256 -10.866 -9.912 1.00 96.06 195 CYS A O 1
ATOM 1278 N N . GLY A 1 196 ? 15.677 -10.702 -11.630 1.00 94.00 196 GLY A N 1
ATOM 1279 C CA . GLY A 1 196 ? 16.675 -9.877 -10.953 1.00 94.00 196 GLY A CA 1
ATOM 1280 C C . GLY A 1 196 ? 16.431 -8.389 -11.195 1.00 94.00 196 GLY A C 1
ATOM 1281 O O . GLY A 1 196 ? 16.525 -7.589 -10.262 1.00 94.00 196 GLY A O 1
ATOM 1282 N N . ASP A 1 197 ? 16.050 -8.020 -12.419 1.00 94.75 197 ASP A N 1
ATOM 1283 C CA . ASP A 1 197 ? 15.734 -6.641 -12.782 1.00 94.75 197 ASP A CA 1
ATOM 1284 C C . ASP A 1 197 ? 14.686 -6.529 -13.910 1.00 94.75 197 ASP A C 1
ATOM 1286 O O . ASP A 1 197 ? 14.037 -7.495 -14.307 1.00 94.75 197 ASP A O 1
ATOM 1290 N N . ALA A 1 198 ? 14.408 -5.303 -14.364 1.00 95.62 198 ALA A N 1
ATOM 1291 C CA . ALA A 1 198 ? 13.327 -5.043 -15.308 1.00 95.62 198 ALA A CA 1
ATOM 1292 C C . ALA A 1 198 ? 13.548 -5.626 -16.721 1.00 95.62 198 ALA A C 1
ATOM 1294 O O . ALA A 1 198 ? 12.547 -5.788 -17.430 1.00 95.62 198 ALA A O 1
ATOM 1295 N N . THR A 1 199 ? 14.783 -5.931 -17.142 1.00 96.50 199 THR A N 1
ATOM 1296 C CA . THR A 1 199 ? 15.071 -6.519 -18.467 1.00 96.50 199 THR A CA 1
ATOM 1297 C C . THR A 1 199 ? 14.703 -7.995 -18.538 1.00 96.50 199 THR A C 1
ATOM 1299 O O . THR A 1 199 ? 14.286 -8.461 -19.603 1.00 96.50 199 THR A O 1
ATOM 1302 N N . ASP A 1 200 ? 14.693 -8.682 -17.392 1.00 96.81 200 ASP A N 1
ATOM 1303 C CA . ASP A 1 200 ? 14.241 -10.069 -17.250 1.00 96.81 200 ASP A CA 1
ATOM 1304 C C . ASP A 1 200 ? 12.741 -10.251 -17.517 1.00 96.81 200 ASP A C 1
ATOM 1306 O O . ASP A 1 200 ? 12.263 -11.378 -17.626 1.00 96.81 200 ASP A O 1
ATOM 1310 N N . CYS A 1 201 ? 11.960 -9.170 -17.594 1.00 97.50 201 CYS A N 1
ATOM 1311 C CA . CYS A 1 201 ? 10.509 -9.232 -17.750 1.00 97.50 201 CYS A CA 1
ATOM 1312 C C . CYS A 1 201 ? 10.070 -8.919 -19.185 1.00 97.50 201 CYS A C 1
ATOM 1314 O O . CYS A 1 201 ? 10.546 -7.978 -19.817 1.00 97.50 201 CYS A O 1
ATOM 1316 N N . ALA A 1 202 ? 9.112 -9.672 -19.719 1.00 96.81 202 ALA A N 1
ATOM 1317 C CA . ALA A 1 202 ? 8.596 -9.480 -21.071 1.00 96.81 202 ALA A CA 1
ATOM 1318 C C . ALA A 1 202 ? 7.566 -8.337 -21.158 1.00 96.81 202 ALA A C 1
ATOM 1320 O O . ALA A 1 202 ? 6.802 -8.077 -20.223 1.00 96.81 202 ALA A O 1
ATOM 1321 N N . GLY A 1 203 ? 7.499 -7.680 -22.322 1.00 95.62 203 GLY A N 1
ATOM 1322 C CA . GLY A 1 203 ? 6.519 -6.625 -22.615 1.00 95.62 203 GLY A CA 1
ATOM 1323 C C . GLY A 1 203 ? 6.558 -5.474 -21.603 1.00 95.62 203 GLY A C 1
ATOM 1324 O O . GLY A 1 203 ? 7.624 -5.104 -21.112 1.00 95.62 203 GLY A O 1
ATOM 1325 N N . GLY A 1 204 ? 5.389 -4.934 -21.249 1.00 96.12 204 GLY A N 1
ATOM 1326 C CA . GLY A 1 204 ? 5.262 -3.829 -20.289 1.00 96.12 204 GLY A CA 1
ATOM 1327 C C . GLY A 1 204 ? 5.464 -4.194 -18.810 1.00 96.12 204 GLY A C 1
ATOM 1328 O O . GLY A 1 204 ? 5.242 -3.341 -17.950 1.00 96.12 204 GLY A O 1
ATOM 1329 N N . ALA A 1 205 ? 5.836 -5.439 -18.487 1.00 97.75 205 ALA A N 1
ATOM 1330 C CA . ALA A 1 205 ? 6.101 -5.850 -17.109 1.00 97.75 205 ALA A CA 1
ATOM 1331 C C . ALA A 1 205 ? 7.480 -5.365 -16.637 1.00 97.75 205 ALA A C 1
ATOM 1333 O O . ALA A 1 205 ? 8.450 -5.433 -17.388 1.00 97.75 205 ALA A O 1
ATOM 1334 N N . ALA A 1 206 ? 7.566 -4.913 -15.390 1.00 96.62 206 ALA A N 1
ATOM 1335 C CA . ALA A 1 206 ? 8.793 -4.573 -14.680 1.00 96.62 206 ALA A CA 1
ATOM 1336 C C . ALA A 1 206 ? 9.020 -5.549 -13.518 1.00 96.62 206 ALA A C 1
ATOM 1338 O O . ALA A 1 206 ? 8.091 -6.236 -13.082 1.00 96.62 206 ALA A O 1
ATOM 1339 N N . CYS A 1 207 ? 10.252 -5.600 -13.012 1.00 96.50 207 CYS A N 1
ATOM 1340 C CA . CYS A 1 207 ? 10.586 -6.447 -11.878 1.00 96.50 207 CYS A CA 1
ATOM 1341 C C . CYS A 1 207 ? 10.273 -5.757 -10.552 1.00 96.50 207 CYS A C 1
ATOM 1343 O O . CYS A 1 207 ? 10.845 -4.719 -10.219 1.00 96.50 207 CYS A O 1
ATOM 1345 N N . LEU A 1 208 ? 9.375 -6.355 -9.775 1.00 93.81 208 LEU A N 1
ATOM 1346 C CA . LEU A 1 208 ? 9.125 -5.985 -8.390 1.00 93.81 208 LEU A CA 1
ATOM 1347 C C . LEU A 1 208 ? 10.164 -6.660 -7.494 1.00 93.81 208 LEU A C 1
ATOM 1349 O O . LEU A 1 208 ? 9.939 -7.758 -6.988 1.00 93.81 208 LEU A O 1
ATOM 1353 N N . SER A 1 209 ? 11.297 -5.993 -7.289 1.00 91.38 209 SER A N 1
ATOM 1354 C CA . SER A 1 209 ? 12.404 -6.483 -6.452 1.00 91.38 209 SER A CA 1
ATOM 1355 C C . SER A 1 209 ? 12.064 -6.593 -4.960 1.00 91.38 209 SER A C 1
ATOM 1357 O O . SER A 1 209 ? 12.786 -7.245 -4.214 1.00 91.38 209 SER A O 1
ATOM 1359 N N . ALA A 1 210 ? 10.950 -5.997 -4.520 1.00 86.94 210 ALA A N 1
ATOM 1360 C CA . ALA A 1 210 ? 10.420 -6.172 -3.167 1.00 86.94 210 ALA A CA 1
ATOM 1361 C C . ALA A 1 210 ? 9.917 -7.605 -2.900 1.00 86.94 210 ALA A C 1
ATOM 1363 O O . ALA A 1 210 ? 9.791 -8.004 -1.743 1.00 86.94 210 ALA A O 1
ATOM 1364 N N . PHE A 1 211 ? 9.649 -8.392 -3.949 1.00 89.88 211 PHE A N 1
ATOM 1365 C CA . PHE A 1 211 ? 9.423 -9.824 -3.792 1.00 89.88 211 PHE A CA 1
ATOM 1366 C C . PHE A 1 211 ? 10.758 -10.556 -3.628 1.00 89.88 211 PHE A C 1
ATOM 1368 O O . PHE A 1 211 ? 11.677 -10.311 -4.413 1.00 89.88 211 PHE A O 1
ATOM 1375 N N . PRO A 1 212 ? 10.856 -11.529 -2.708 1.00 88.19 212 PRO A N 1
ATOM 1376 C CA . PRO A 1 212 ? 11.965 -12.477 -2.697 1.00 88.19 212 PRO A CA 1
ATOM 1377 C C . PRO A 1 212 ? 12.149 -13.128 -4.080 1.00 88.19 212 PRO A C 1
ATOM 1379 O O . PRO A 1 212 ? 11.203 -13.672 -4.659 1.00 88.19 212 PRO A O 1
ATOM 1382 N N . GLY A 1 213 ? 13.353 -12.983 -4.643 1.00 91.06 213 GLY A N 1
ATOM 1383 C CA . GLY A 1 213 ? 13.692 -13.428 -6.002 1.00 91.06 213 GLY A CA 1
ATOM 1384 C C . GLY A 1 213 ? 13.047 -12.633 -7.150 1.00 91.06 213 GLY A C 1
ATOM 1385 O O . GLY A 1 213 ? 13.059 -13.109 -8.283 1.00 91.06 213 GLY A O 1
ATOM 1386 N N . GLY A 1 214 ? 12.462 -11.466 -6.852 1.00 94.06 214 GLY A N 1
ATOM 1387 C CA . GLY A 1 214 ? 11.805 -10.539 -7.780 1.00 94.06 214 GLY A CA 1
ATOM 1388 C C . GLY A 1 214 ? 10.536 -11.085 -8.431 1.00 94.06 214 GLY A C 1
ATOM 1389 O O . GLY A 1 214 ? 10.291 -12.283 -8.444 1.00 94.06 214 GLY A O 1
ATOM 1390 N N . TYR A 1 215 ? 9.658 -10.223 -8.940 1.00 95.38 215 TYR A N 1
ATOM 1391 C CA . TYR A 1 215 ? 8.440 -10.662 -9.632 1.00 95.38 215 TYR A CA 1
ATOM 1392 C C . TYR A 1 215 ? 8.096 -9.788 -10.829 1.00 95.38 215 TYR A C 1
ATOM 1394 O O . TYR A 1 215 ? 7.897 -8.582 -10.678 1.00 95.38 215 TYR A O 1
ATOM 1402 N N . CYS A 1 216 ? 7.939 -10.393 -12.002 1.00 97.75 216 CYS A N 1
ATOM 1403 C CA . CYS A 1 216 ? 7.474 -9.673 -13.178 1.00 97.75 216 CYS A CA 1
ATOM 1404 C C . CYS A 1 216 ? 5.993 -9.288 -13.037 1.00 97.75 216 CYS A C 1
ATOM 1406 O O . CYS A 1 216 ? 5.118 -10.156 -13.033 1.00 97.75 216 CYS A O 1
ATOM 1408 N N . ALA A 1 217 ? 5.706 -7.985 -12.970 1.00 97.69 217 ALA A N 1
ATOM 1409 C CA . ALA A 1 217 ? 4.359 -7.408 -12.905 1.00 97.69 217 ALA A CA 1
ATOM 1410 C C . ALA A 1 217 ? 4.239 -6.148 -13.773 1.00 97.69 217 ALA A C 1
ATOM 1412 O O . ALA A 1 217 ? 5.216 -5.442 -14.000 1.00 97.69 217 ALA A O 1
ATOM 1413 N N . ILE A 1 218 ? 3.029 -5.817 -14.231 1.00 97.94 218 ILE A N 1
ATOM 1414 C CA . ILE A 1 218 ? 2.774 -4.528 -14.902 1.00 97.94 218 ILE A CA 1
ATOM 1415 C C . ILE A 1 218 ? 2.351 -3.507 -13.850 1.00 97.94 218 ILE A C 1
ATOM 1417 O O . ILE A 1 218 ? 1.324 -3.697 -13.205 1.00 97.94 218 ILE A O 1
ATOM 1421 N N . LEU A 1 219 ? 3.104 -2.418 -13.706 1.00 97.19 219 LEU A N 1
ATOM 1422 C CA . LEU A 1 219 ? 2.800 -1.351 -12.750 1.00 97.19 219 LEU A CA 1
ATOM 1423 C C . LEU A 1 219 ? 1.874 -0.297 -13.365 1.00 97.19 219 LEU A C 1
ATOM 1425 O O . LEU A 1 219 ? 1.933 -0.020 -14.564 1.00 97.19 219 LEU A O 1
ATOM 1429 N N . GLY A 1 220 ? 1.045 0.330 -12.534 1.00 95.75 220 GLY A N 1
ATOM 1430 C CA . GLY A 1 220 ? 0.143 1.404 -12.946 1.00 95.75 220 GLY A CA 1
ATOM 1431 C C . GLY A 1 220 ? -1.105 0.914 -13.684 1.00 95.75 220 GLY A C 1
ATOM 1432 O O . GLY A 1 220 ? -1.581 1.598 -14.590 1.00 95.75 220 GLY A O 1
ATOM 1433 N N . CYS A 1 221 ? -1.615 -0.274 -13.353 1.00 97.00 221 CYS A N 1
ATOM 1434 C CA . CYS A 1 221 ? -2.818 -0.805 -13.994 1.00 97.00 221 CYS A CA 1
ATOM 1435 C C . CYS A 1 221 ? -4.095 -0.059 -13.573 1.00 97.00 221 CYS A C 1
ATOM 1437 O O . CYS A 1 221 ? -4.158 0.598 -12.535 1.00 97.00 221 CYS A O 1
ATOM 1439 N N . THR A 1 222 ? -5.142 -0.178 -14.388 1.00 95.69 222 THR A N 1
ATOM 1440 C CA . THR A 1 222 ? -6.507 0.234 -14.048 1.00 95.69 222 THR A CA 1
ATOM 1441 C C . THR A 1 222 ? -7.424 -0.989 -14.006 1.00 95.69 222 THR A C 1
ATOM 1443 O O . THR A 1 222 ? -7.045 -2.090 -14.418 1.00 95.69 222 THR A O 1
ATOM 1446 N N . ALA A 1 223 ? -8.640 -0.826 -13.477 1.00 93.56 223 ALA A N 1
ATOM 1447 C CA . ALA A 1 223 ? -9.606 -1.919 -13.404 1.00 93.56 223 ALA A CA 1
ATOM 1448 C C . ALA A 1 223 ? -9.854 -2.516 -14.805 1.00 93.56 223 ALA A C 1
ATOM 1450 O O . ALA A 1 223 ? -10.304 -1.824 -15.717 1.00 93.56 223 ALA A O 1
ATOM 1451 N N . GLY A 1 224 ? -9.526 -3.800 -14.971 1.00 93.81 224 GLY A N 1
ATOM 1452 C CA . GLY A 1 224 ? -9.668 -4.527 -16.236 1.00 93.81 224 GLY A CA 1
ATOM 1453 C C . GLY A 1 224 ? -8.557 -4.303 -17.271 1.00 93.81 224 GLY A C 1
ATOM 1454 O O . GLY A 1 224 ? -8.670 -4.836 -18.370 1.00 93.81 224 GLY A O 1
ATOM 1455 N N . SER A 1 225 ? -7.486 -3.559 -16.963 1.00 96.00 225 SER A N 1
ATOM 1456 C CA . SER A 1 225 ? -6.390 -3.324 -17.922 1.00 96.00 225 SER A CA 1
ATOM 1457 C C . SER A 1 225 ? -5.343 -4.440 -17.969 1.00 96.00 225 SER A C 1
ATOM 1459 O O . SER A 1 225 ? -4.429 -4.381 -18.791 1.00 96.00 225 SER A O 1
ATOM 1461 N N . CYS A 1 226 ? -5.406 -5.406 -17.052 1.00 97.69 226 CYS A N 1
ATOM 1462 C CA . CYS A 1 226 ? -4.428 -6.485 -16.985 1.00 97.69 226 CYS A CA 1
ATOM 1463 C C . CYS A 1 226 ? -4.649 -7.517 -18.097 1.00 97.69 226 CYS A C 1
ATOM 1465 O O . CYS A 1 226 ? -5.795 -7.783 -18.467 1.00 97.69 226 CYS A O 1
ATOM 1467 N N . PRO A 1 227 ? -3.569 -8.114 -18.633 1.00 96.94 227 PRO A N 1
ATOM 1468 C CA . PRO A 1 227 ? -3.687 -9.191 -19.607 1.00 96.94 227 PRO A CA 1
ATOM 1469 C C . PRO A 1 227 ? -4.372 -10.420 -18.991 1.00 96.94 227 PRO A C 1
ATOM 1471 O O . PRO A 1 227 ? -4.459 -10.561 -17.770 1.00 96.94 227 PRO A O 1
ATOM 1474 N N . GLY A 1 228 ? -4.862 -11.320 -19.848 1.00 96.88 228 GLY A N 1
ATOM 1475 C CA . GLY A 1 228 ? -5.537 -12.542 -19.409 1.00 96.88 228 GLY A CA 1
ATOM 1476 C C . GLY A 1 228 ? -4.669 -13.382 -18.465 1.00 96.88 228 GLY A C 1
ATOM 1477 O O . GLY A 1 228 ? -3.477 -13.553 -18.709 1.00 96.88 228 GLY A O 1
ATOM 1478 N N . GLY A 1 229 ? -5.280 -13.905 -17.397 1.00 96.38 229 GLY A N 1
ATOM 1479 C CA . GLY A 1 229 ? -4.573 -14.630 -16.335 1.00 96.38 229 GLY A CA 1
ATOM 1480 C C . GLY A 1 229 ? -3.911 -13.730 -15.286 1.00 96.38 229 GLY A C 1
ATOM 1481 O O . GLY A 1 229 ? -3.137 -14.232 -14.475 1.00 96.38 229 GLY A O 1
ATOM 1482 N N . SER A 1 230 ? -4.213 -12.428 -15.291 1.00 97.81 230 SER A N 1
ATOM 1483 C CA . SER A 1 230 ? -3.747 -11.465 -14.294 1.00 97.81 230 SER A CA 1
ATOM 1484 C C . SER A 1 230 ? -4.881 -10.555 -13.816 1.00 97.81 230 SER A C 1
ATOM 1486 O O . SER A 1 230 ? -5.844 -10.306 -14.540 1.00 97.81 230 SER A O 1
ATOM 1488 N N . ALA A 1 231 ? -4.750 -10.021 -12.603 1.00 97.44 231 ALA A N 1
ATOM 1489 C CA . ALA A 1 231 ? -5.691 -9.082 -12.001 1.00 97.44 231 ALA A CA 1
ATOM 1490 C C . ALA A 1 231 ? -4.968 -7.828 -11.507 1.00 97.44 231 ALA A C 1
ATOM 1492 O O . ALA A 1 231 ? -3.816 -7.891 -11.076 1.00 97.44 231 ALA A O 1
ATOM 1493 N N . CYS A 1 232 ? -5.655 -6.687 -11.584 1.00 97.75 232 CYS A N 1
ATOM 1494 C CA . CYS A 1 232 ? -5.137 -5.422 -11.075 1.00 97.75 232 CYS A CA 1
ATOM 1495 C C . CYS A 1 232 ? -5.429 -5.349 -9.578 1.00 97.75 232 CYS A C 1
ATOM 1497 O O . CYS A 1 232 ? -6.590 -5.225 -9.186 1.00 97.75 232 CYS A O 1
ATOM 1499 N N . VAL A 1 233 ? -4.387 -5.432 -8.761 1.00 94.75 233 VAL A N 1
ATOM 1500 C CA . VAL A 1 233 ? -4.450 -5.393 -7.293 1.00 94.75 233 VAL A CA 1
ATOM 1501 C C . VAL A 1 233 ? -3.534 -4.288 -6.781 1.00 94.75 233 VAL A C 1
ATOM 1503 O O . VAL A 1 233 ? -2.658 -3.822 -7.512 1.00 94.75 233 VAL A O 1
ATOM 1506 N N . ARG A 1 234 ? -3.731 -3.816 -5.550 1.00 90.19 234 ARG A N 1
ATOM 1507 C CA . ARG A 1 234 ? -2.775 -2.884 -4.933 1.00 90.19 234 ARG A CA 1
ATOM 1508 C C . ARG A 1 234 ? -1.643 -3.669 -4.291 1.00 90.19 234 ARG A C 1
ATOM 1510 O O . ARG A 1 234 ? -1.896 -4.618 -3.566 1.00 90.19 234 ARG A O 1
ATOM 1517 N N . VAL A 1 235 ? -0.421 -3.238 -4.568 1.00 88.56 235 VAL A N 1
ATOM 1518 C CA . VAL A 1 235 ? 0.806 -3.772 -3.987 1.00 88.56 235 VAL A CA 1
ATOM 1519 C C . VAL A 1 235 ? 1.597 -2.587 -3.474 1.00 88.56 235 VAL A C 1
ATOM 1521 O O . VAL A 1 235 ? 1.969 -1.724 -4.271 1.00 88.56 235 VAL A O 1
ATOM 1524 N N . ASP A 1 236 ? 1.786 -2.492 -2.159 1.00 83.94 236 ASP A N 1
ATOM 1525 C CA . ASP A 1 236 ? 2.443 -1.332 -1.535 1.00 83.94 236 ASP A CA 1
ATOM 1526 C C . ASP A 1 236 ? 1.827 0.017 -1.980 1.00 83.94 236 ASP A C 1
ATOM 1528 O O . ASP A 1 236 ? 2.518 1.015 -2.186 1.00 83.94 236 ASP A O 1
ATOM 1532 N N . GLY A 1 237 ? 0.503 0.036 -2.180 1.00 83.19 237 GLY A N 1
ATOM 1533 C CA . GLY A 1 237 ? -0.266 1.195 -2.655 1.00 83.19 237 GLY A CA 1
ATOM 1534 C C . GLY A 1 237 ? -0.298 1.383 -4.179 1.00 83.19 237 GLY A C 1
ATOM 1535 O O . GLY A 1 237 ? -1.186 2.077 -4.688 1.00 83.19 237 GLY A O 1
ATOM 1536 N N . VAL A 1 238 ? 0.588 0.714 -4.919 1.00 91.31 238 VAL A N 1
ATOM 1537 C CA . VAL A 1 238 ? 0.727 0.826 -6.375 1.00 91.31 238 VAL A CA 1
ATOM 1538 C C . VAL A 1 238 ? -0.167 -0.207 -7.068 1.00 91.31 238 VAL A C 1
ATOM 1540 O O . VAL A 1 238 ? -0.023 -1.407 -6.820 1.00 91.31 238 VAL A O 1
ATOM 1543 N N . PRO A 1 239 ? -1.084 0.205 -7.962 1.00 94.69 239 PRO A N 1
ATOM 1544 C CA . PRO A 1 239 ? -1.876 -0.749 -8.725 1.00 94.69 239 PRO A CA 1
ATOM 1545 C C . PRO A 1 239 ? -0.970 -1.545 -9.668 1.00 94.69 239 PRO A C 1
ATOM 1547 O O . PRO A 1 239 ? -0.327 -0.972 -10.548 1.00 94.69 239 PRO A O 1
ATOM 1550 N N . SER A 1 240 ? -0.929 -2.860 -9.487 1.00 96.69 240 SER A N 1
ATOM 1551 C CA . SER A 1 240 ? -0.037 -3.772 -10.199 1.00 96.69 240 SER A CA 1
ATOM 1552 C C . SER A 1 240 ? -0.806 -4.983 -10.730 1.00 96.69 240 SER A C 1
ATOM 1554 O O . SER A 1 240 ? -1.665 -5.539 -10.045 1.00 96.69 240 SER A O 1
ATOM 1556 N N . CYS A 1 241 ? -0.510 -5.406 -11.960 1.00 98.25 241 CYS A N 1
ATOM 1557 C CA . CYS A 1 241 ? -1.043 -6.644 -12.517 1.00 98.25 241 CYS A CA 1
ATOM 1558 C C . CYS A 1 241 ? -0.245 -7.833 -11.991 1.00 98.25 241 CYS A C 1
ATOM 1560 O O . CYS A 1 241 ? 0.875 -8.067 -12.454 1.00 98.25 241 CYS A O 1
ATOM 1562 N N . LEU A 1 242 ? -0.843 -8.599 -11.082 1.00 97.44 242 LEU A N 1
ATOM 1563 C CA . LEU A 1 242 ? -0.307 -9.880 -10.625 1.00 97.44 242 LEU A CA 1
ATOM 1564 C C . LEU A 1 242 ? -1.040 -11.032 -11.312 1.00 97.44 242 LEU A C 1
ATOM 1566 O O . LEU A 1 242 ? -2.213 -10.909 -11.666 1.00 97.44 242 LEU A O 1
ATOM 1570 N N . ARG A 1 243 ? -0.349 -12.156 -11.498 1.00 97.75 243 ARG A N 1
ATOM 1571 C CA . ARG A 1 243 ? -0.919 -13.398 -12.033 1.00 97.75 243 ARG A CA 1
ATOM 1572 C C . ARG A 1 243 ? -2.021 -13.914 -11.102 1.00 97.75 243 ARG A C 1
ATOM 1574 O O . ARG A 1 243 ? -1.785 -14.031 -9.905 1.00 97.75 243 ARG A O 1
ATOM 1581 N N . THR A 1 244 ? -3.191 -14.246 -11.640 1.00 97.62 244 THR A N 1
ATOM 1582 C CA . THR A 1 244 ? -4.284 -14.889 -10.891 1.00 97.62 244 THR A CA 1
ATOM 1583 C C . THR A 1 244 ? -4.010 -16.372 -10.670 1.00 97.62 244 THR A C 1
ATOM 1585 O O . THR A 1 244 ? -3.363 -17.007 -11.507 1.00 97.62 244 THR A O 1
ATOM 1588 N N . CYS A 1 245 ? -4.564 -16.939 -9.605 1.00 97.50 245 CYS A N 1
ATOM 1589 C CA . CYS A 1 245 ? -4.430 -18.355 -9.265 1.00 97.50 245 CYS A CA 1
ATOM 1590 C C . CYS A 1 245 ? -5.739 -18.929 -8.716 1.00 97.50 245 CYS A C 1
ATOM 1592 O O . CYS A 1 245 ? -6.611 -18.193 -8.271 1.00 97.50 245 CYS A O 1
ATOM 1594 N N . ALA A 1 246 ? -5.872 -20.250 -8.767 1.00 96.25 246 ALA A N 1
ATOM 1595 C CA . ALA A 1 246 ? -6.880 -21.019 -8.044 1.00 96.25 246 ALA A CA 1
ATOM 1596 C C . ALA A 1 246 ? -6.270 -21.766 -6.841 1.00 96.25 246 ALA A C 1
ATOM 1598 O O . ALA A 1 246 ? -6.993 -22.165 -5.930 1.00 96.25 246 ALA A O 1
ATOM 1599 N N . GLY A 1 247 ? -4.950 -21.969 -6.833 1.00 93.38 247 GLY A N 1
ATOM 1600 C CA . GLY A 1 247 ? -4.196 -22.491 -5.696 1.00 93.38 247 GLY A CA 1
ATOM 1601 C C . GLY A 1 247 ? -2.684 -22.356 -5.887 1.00 93.38 247 GLY A C 1
ATOM 1602 O O . GLY A 1 247 ? -2.213 -21.915 -6.935 1.00 93.38 247 GLY A O 1
ATOM 1603 N N . ASP A 1 248 ? -1.907 -22.745 -4.874 1.00 92.12 248 ASP A N 1
ATOM 1604 C CA . ASP A 1 248 ? -0.451 -22.514 -4.828 1.00 92.12 248 ASP A CA 1
ATOM 1605 C C . ASP A 1 248 ? 0.306 -23.105 -6.023 1.00 92.12 248 ASP A C 1
ATOM 1607 O O . ASP A 1 248 ? 1.270 -22.518 -6.514 1.00 92.12 248 ASP A O 1
ATOM 1611 N N . GLY A 1 249 ? -0.175 -24.238 -6.548 1.00 93.50 249 GLY A N 1
ATOM 1612 C CA . GLY A 1 249 ? 0.406 -24.896 -7.719 1.00 93.50 249 GLY A CA 1
ATOM 1613 C C . GLY A 1 249 ? 0.385 -24.048 -8.997 1.00 93.50 249 GLY A C 1
ATOM 1614 O O . GLY A 1 249 ? 1.201 -24.284 -9.885 1.00 93.50 249 GLY A O 1
ATOM 1615 N N . ASP A 1 250 ? -0.489 -23.040 -9.087 1.00 96.00 250 ASP A N 1
ATOM 1616 C CA . ASP A 1 250 ? -0.555 -22.138 -10.242 1.00 96.00 250 ASP A CA 1
ATOM 1617 C C . ASP A 1 250 ? 0.560 -21.091 -10.234 1.00 96.00 250 ASP A C 1
ATOM 1619 O O . ASP A 1 250 ? 0.883 -20.516 -11.277 1.00 96.00 250 ASP A O 1
ATOM 1623 N N . CYS A 1 251 ? 1.143 -20.828 -9.065 1.00 94.44 251 CYS A N 1
ATOM 1624 C CA . CYS A 1 251 ? 2.051 -19.710 -8.864 1.00 94.44 251 CYS A CA 1
ATOM 1625 C C . CYS A 1 251 ? 3.519 -20.055 -9.108 1.00 94.44 251 CYS A C 1
ATOM 1627 O O . CYS A 1 251 ? 4.305 -19.162 -9.422 1.00 94.44 251 CYS A O 1
ATOM 1629 N N . GLY A 1 252 ? 3.874 -21.339 -9.052 1.00 90.00 252 GLY A N 1
ATOM 1630 C CA . GLY A 1 252 ? 5.237 -21.803 -9.295 1.00 90.00 252 GLY A CA 1
ATOM 1631 C C . GLY A 1 252 ? 6.259 -21.152 -8.356 1.00 90.00 252 GLY A C 1
ATOM 1632 O O . GLY A 1 252 ? 5.989 -20.927 -7.179 1.00 90.00 252 GLY A O 1
ATOM 1633 N N . GLY A 1 253 ? 7.444 -20.862 -8.891 1.00 84.56 253 GLY A N 1
ATOM 1634 C CA . GLY A 1 253 ? 8.564 -20.278 -8.153 1.00 84.56 253 GLY A CA 1
ATOM 1635 C C . GLY A 1 253 ? 9.813 -21.154 -8.221 1.00 84.56 253 GLY A C 1
ATOM 1636 O O . GLY A 1 253 ? 9.731 -22.381 -8.302 1.00 84.56 253 GLY A O 1
ATOM 1637 N N . ALA A 1 254 ? 10.975 -20.506 -8.228 1.00 85.19 254 ALA A N 1
ATOM 1638 C CA . ALA A 1 254 ? 12.261 -21.160 -8.009 1.00 85.19 254 ALA A CA 1
ATOM 1639 C C . ALA A 1 254 ? 12.557 -21.209 -6.497 1.00 85.19 254 ALA A C 1
ATOM 1641 O O . ALA A 1 254 ? 11.941 -20.448 -5.748 1.00 85.19 254 ALA A O 1
ATOM 1642 N N . PRO A 1 255 ? 13.490 -22.057 -6.030 1.00 84.12 255 PRO A N 1
ATOM 1643 C CA . PRO A 1 255 ? 13.968 -21.992 -4.651 1.00 84.12 255 PRO A CA 1
ATOM 1644 C C . PRO A 1 255 ? 14.427 -20.570 -4.286 1.00 84.12 255 PRO A C 1
ATOM 1646 O O . PRO A 1 255 ? 15.225 -19.983 -5.017 1.00 84.12 255 PRO A O 1
ATOM 1649 N N . GLY A 1 256 ? 13.917 -20.010 -3.189 1.00 83.06 256 GLY A N 1
ATOM 1650 C CA . GLY A 1 256 ? 14.145 -18.615 -2.778 1.00 83.06 256 GLY A CA 1
ATOM 1651 C C . GLY A 1 256 ? 13.253 -17.569 -3.468 1.00 83.06 256 GLY A C 1
ATOM 1652 O O . GLY A 1 256 ? 13.371 -16.376 -3.188 1.00 83.06 256 GLY A O 1
ATOM 1653 N N . ALA A 1 257 ? 12.366 -18.003 -4.362 1.00 88.81 257 ALA A N 1
ATOM 1654 C CA . ALA A 1 257 ? 11.352 -17.198 -5.038 1.00 88.81 257 ALA A CA 1
ATOM 1655 C C . ALA A 1 257 ? 9.992 -17.917 -5.033 1.00 88.81 257 ALA A C 1
ATOM 1657 O O . ALA A 1 257 ? 9.188 -17.732 -5.955 1.00 88.81 257 ALA A O 1
ATOM 1658 N N . GLU A 1 258 ? 9.763 -18.780 -4.038 1.00 90.88 258 GLU A N 1
ATOM 1659 C CA . GLU A 1 258 ? 8.557 -19.584 -3.889 1.00 90.88 258 GLU A CA 1
ATOM 1660 C C . GLU A 1 258 ? 7.325 -18.687 -3.882 1.00 90.88 258 GLU A C 1
ATOM 1662 O O . GLU A 1 258 ? 7.326 -17.594 -3.307 1.00 90.88 258 GLU A O 1
ATOM 1667 N N . ARG A 1 259 ? 6.255 -19.161 -4.521 1.00 92.81 259 ARG A N 1
ATOM 1668 C CA . ARG A 1 259 ? 4.988 -18.446 -4.620 1.00 92.81 259 ARG A CA 1
ATOM 1669 C C . ARG A 1 259 ? 3.853 -19.300 -4.122 1.00 92.81 259 ARG A C 1
ATOM 1671 O O . ARG A 1 259 ? 3.912 -20.525 -4.132 1.00 92.81 259 ARG A O 1
ATOM 1678 N N . ARG A 1 260 ? 2.795 -18.616 -3.724 1.00 92.44 260 ARG A N 1
ATOM 1679 C CA . ARG A 1 260 ? 1.546 -19.233 -3.301 1.00 92.44 260 ARG A CA 1
ATOM 1680 C C . ARG A 1 260 ? 0.378 -18.357 -3.700 1.00 92.44 260 ARG A C 1
ATOM 1682 O O . ARG A 1 260 ? 0.563 -17.189 -4.055 1.00 92.44 260 ARG A O 1
ATOM 1689 N N . CYS A 1 261 ? -0.806 -18.936 -3.647 1.00 93.62 261 CYS A N 1
ATOM 1690 C CA . CYS A 1 261 ? -2.028 -18.241 -3.964 1.00 93.62 261 CYS A CA 1
ATOM 1691 C C . CYS A 1 261 ? -2.530 -17.506 -2.724 1.00 93.62 261 CYS A C 1
ATOM 1693 O O . CYS A 1 261 ? -2.715 -18.107 -1.668 1.00 93.62 261 CYS A O 1
ATOM 1695 N N . GLY A 1 262 ? -2.701 -16.193 -2.840 1.00 88.62 262 GLY A N 1
ATOM 1696 C CA . GLY A 1 262 ? -3.183 -15.343 -1.761 1.00 88.62 262 GLY A CA 1
ATOM 1697 C C . GLY A 1 262 ? -4.279 -14.405 -2.232 1.00 88.62 262 GLY A C 1
ATOM 1698 O O . GLY A 1 262 ? -4.425 -14.143 -3.424 1.00 88.62 262 GLY A O 1
ATOM 1699 N N . VAL A 1 263 ? -5.042 -13.888 -1.276 1.00 87.19 263 VAL A N 1
ATOM 1700 C CA . VAL A 1 263 ? -6.180 -13.007 -1.536 1.00 87.19 263 VAL A CA 1
ATOM 1701 C C . VAL A 1 263 ? -5.737 -11.563 -1.341 1.00 87.19 263 VAL A C 1
ATOM 1703 O O . VAL A 1 263 ? -5.390 -11.183 -0.226 1.00 87.19 263 VAL A O 1
ATOM 1706 N N . LEU A 1 264 ? -5.790 -10.752 -2.399 1.00 88.81 264 LEU A N 1
ATOM 1707 C CA . LEU A 1 264 ? -5.554 -9.305 -2.326 1.00 88.81 264 LEU A CA 1
ATOM 1708 C C . LEU A 1 264 ? -6.796 -8.523 -2.754 1.00 88.81 264 LEU A C 1
ATOM 1710 O O . LEU A 1 264 ? -7.625 -9.014 -3.522 1.00 88.81 264 LEU A O 1
ATOM 1714 N N . ASP A 1 265 ? -6.911 -7.277 -2.298 1.00 85.12 265 ASP A N 1
ATOM 1715 C CA . ASP A 1 265 ? -7.983 -6.388 -2.739 1.00 85.12 265 ASP A CA 1
ATOM 1716 C C . ASP A 1 265 ? -7.797 -5.960 -4.201 1.00 85.12 265 ASP A C 1
ATOM 1718 O O . ASP A 1 265 ? -6.777 -5.381 -4.600 1.00 85.12 265 ASP A O 1
ATOM 1722 N N . GLY A 1 266 ? -8.833 -6.202 -5.007 1.00 89.06 266 GLY A N 1
ATOM 1723 C CA . GLY A 1 266 ? -8.899 -5.729 -6.379 1.00 89.06 266 GLY A CA 1
ATOM 1724 C C . GLY A 1 266 ? -8.909 -4.198 -6.465 1.00 89.06 266 GLY A C 1
ATOM 1725 O O . GLY A 1 266 ? -9.555 -3.486 -5.692 1.00 89.06 266 GLY A O 1
ATOM 1726 N N . PHE A 1 267 ? -8.197 -3.653 -7.449 1.00 91.31 267 PHE A N 1
ATOM 1727 C CA . PHE A 1 267 ? -8.191 -2.218 -7.710 1.00 91.31 267 PHE A CA 1
ATOM 1728 C C . PHE A 1 267 ? -9.501 -1.765 -8.375 1.00 91.31 267 PHE A C 1
ATOM 1730 O O . PHE A 1 267 ? -10.049 -2.442 -9.244 1.00 91.31 267 PHE A O 1
ATOM 1737 N N . GLY A 1 268 ? -9.986 -0.574 -8.010 1.00 88.44 268 GLY A N 1
ATOM 1738 C CA . GLY A 1 268 ? -11.175 0.030 -8.625 1.00 88.44 268 GLY A CA 1
ATOM 1739 C C . GLY A 1 268 ? -12.510 -0.551 -8.149 1.00 88.44 268 GLY A C 1
ATOM 1740 O O . GLY A 1 268 ? -13.473 -0.548 -8.909 1.00 88.44 268 GLY A O 1
ATOM 1741 N N . GLY A 1 269 ? -12.573 -1.055 -6.912 1.00 82.75 269 GLY A N 1
ATOM 1742 C CA . GLY A 1 269 ? -13.804 -1.610 -6.333 1.00 82.75 269 GLY A CA 1
ATOM 1743 C C . GLY A 1 269 ? -14.126 -3.027 -6.805 1.00 82.75 269 GLY A C 1
ATOM 1744 O O . GLY A 1 269 ? -15.190 -3.554 -6.488 1.00 82.75 269 GLY A O 1
ATOM 1745 N N . VAL A 1 270 ? -13.208 -3.656 -7.541 1.00 84.19 270 VAL A N 1
ATOM 1746 C CA . VAL A 1 270 ? -13.220 -5.107 -7.714 1.00 84.19 270 VAL A CA 1
ATOM 1747 C C . VAL A 1 270 ? -13.012 -5.716 -6.326 1.00 84.19 270 VAL A C 1
ATOM 1749 O O . VAL A 1 270 ? -12.169 -5.243 -5.566 1.00 84.19 270 VAL A O 1
ATOM 1752 N N . GLY A 1 271 ? -13.830 -6.707 -5.966 1.00 82.50 271 GLY A N 1
ATOM 1753 C CA . GLY A 1 271 ? -13.697 -7.406 -4.689 1.00 82.50 271 GLY A CA 1
ATOM 1754 C C . GLY A 1 271 ? -12.339 -8.109 -4.543 1.00 82.50 271 GLY A C 1
ATOM 1755 O O . GLY A 1 271 ? -11.479 -7.992 -5.419 1.00 82.50 271 GLY A O 1
ATOM 1756 N N . PRO A 1 272 ? -12.135 -8.854 -3.450 1.00 86.31 272 PRO A N 1
ATOM 1757 C CA . PRO A 1 272 ? -10.922 -9.639 -3.265 1.00 86.31 272 PRO A CA 1
ATOM 1758 C C . PRO A 1 272 ? -10.687 -10.600 -4.444 1.00 86.31 272 PRO A C 1
ATOM 1760 O O . PRO A 1 272 ? -11.641 -11.180 -4.969 1.00 86.31 272 PRO A O 1
ATOM 1763 N N . VAL A 1 273 ? -9.432 -10.747 -4.871 1.00 92.31 273 VAL A N 1
ATOM 1764 C CA . VAL A 1 273 ? -9.023 -11.614 -5.985 1.00 92.31 273 VAL A CA 1
ATOM 1765 C C . VAL A 1 273 ? -7.852 -12.493 -5.557 1.00 92.31 273 VAL A C 1
ATOM 1767 O O . VAL A 1 273 ? -6.909 -12.015 -4.928 1.00 92.31 273 VAL A O 1
ATOM 1770 N N . ASP A 1 274 ? -7.904 -13.763 -5.952 1.00 93.94 274 ASP A N 1
ATOM 1771 C CA . ASP A 1 274 ? -6.819 -14.724 -5.772 1.00 93.94 274 ASP A CA 1
ATOM 1772 C C . ASP A 1 274 ? -5.681 -14.457 -6.771 1.00 93.94 274 ASP A C 1
ATOM 1774 O O . ASP A 1 274 ? -5.846 -14.558 -7.995 1.00 93.94 274 ASP A O 1
ATOM 1778 N N . VAL A 1 275 ? -4.508 -14.099 -6.250 1.00 96.00 275 VAL A N 1
ATOM 1779 C CA . VAL A 1 275 ? -3.305 -13.772 -7.021 1.00 96.00 275 VAL A CA 1
ATOM 1780 C C . VAL A 1 275 ? -2.053 -14.404 -6.423 1.00 96.00 275 VAL A C 1
ATOM 1782 O O . VAL A 1 275 ? -1.973 -14.717 -5.237 1.00 96.00 275 VAL A O 1
ATOM 1785 N N . CYS A 1 276 ? -1.044 -14.596 -7.265 1.00 95.75 276 CYS A N 1
ATOM 1786 C CA . CYS A 1 276 ? 0.231 -15.161 -6.861 1.00 95.75 276 CYS A CA 1
ATOM 1787 C C . CYS A 1 276 ? 1.065 -14.139 -6.095 1.00 95.75 276 CYS A C 1
ATOM 1789 O O . CYS A 1 276 ? 1.566 -13.173 -6.676 1.00 95.75 276 CYS A O 1
ATOM 1791 N N . ILE A 1 277 ? 1.247 -14.403 -4.805 1.00 92.31 277 ILE A N 1
ATOM 1792 C CA . ILE A 1 277 ? 2.020 -13.590 -3.865 1.00 92.31 277 ILE A CA 1
ATOM 1793 C C . ILE A 1 277 ? 3.317 -14.303 -3.458 1.00 92.31 277 ILE A C 1
ATOM 1795 O O . ILE A 1 277 ? 3.609 -15.413 -3.913 1.00 92.31 277 ILE A O 1
ATOM 1799 N N . SER A 1 278 ? 4.116 -13.660 -2.602 1.00 88.88 278 SER A N 1
ATOM 1800 C CA . SER A 1 278 ? 5.296 -14.286 -1.998 1.00 88.88 278 SER A CA 1
ATOM 1801 C C . SER A 1 278 ? 4.899 -15.509 -1.159 1.00 88.88 278 SER A C 1
ATOM 1803 O O . SER A 1 278 ? 4.022 -15.436 -0.293 1.00 88.88 278 SER A O 1
ATOM 1805 N N . GLY A 1 279 ? 5.545 -16.643 -1.427 1.00 84.31 279 GLY A N 1
ATOM 1806 C CA . GLY A 1 279 ? 5.444 -17.878 -0.649 1.00 84.31 279 GLY A CA 1
ATOM 1807 C C . GLY A 1 279 ? 6.433 -17.944 0.514 1.00 84.31 279 GLY A C 1
ATOM 1808 O O . GLY A 1 279 ? 6.221 -18.722 1.434 1.00 84.31 279 GLY A O 1
ATOM 1809 N N . ALA A 1 280 ? 7.459 -17.089 0.514 1.00 77.88 280 ALA A N 1
ATOM 1810 C CA . ALA A 1 280 ? 8.435 -16.972 1.600 1.00 77.88 280 ALA A CA 1
ATOM 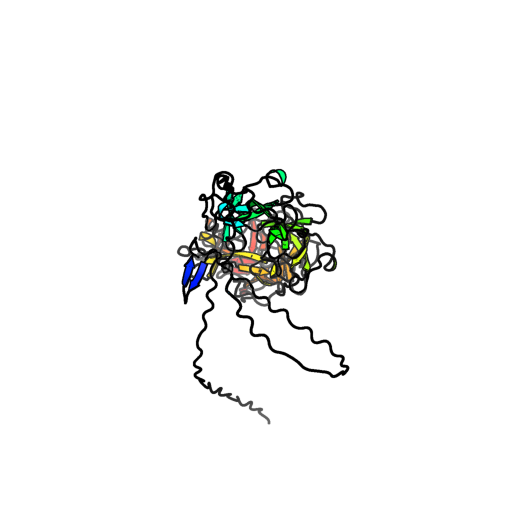1811 C C . ALA A 1 280 ? 7.922 -16.142 2.796 1.00 77.88 280 ALA A C 1
ATOM 1813 O O . ALA A 1 280 ? 8.681 -15.816 3.704 1.00 77.88 280 ALA A O 1
ATOM 1814 N N . ALA A 1 281 ? 6.650 -15.740 2.779 1.00 75.06 281 ALA A N 1
ATOM 1815 C CA . ALA A 1 281 ? 6.056 -14.939 3.835 1.00 75.06 281 ALA A CA 1
ATOM 1816 C C . ALA A 1 281 ? 5.796 -15.798 5.082 1.00 75.06 281 ALA A C 1
ATOM 1818 O O . ALA A 1 281 ? 4.990 -16.725 5.039 1.00 75.06 281 ALA A O 1
ATOM 1819 N N . GLU A 1 282 ? 6.457 -15.476 6.194 1.00 80.06 282 GLU A N 1
ATOM 1820 C CA . GLU A 1 282 ? 6.375 -16.257 7.439 1.00 80.06 282 GLU A CA 1
ATOM 1821 C C . GLU A 1 282 ? 5.563 -15.566 8.542 1.00 80.06 282 GLU A C 1
ATOM 1823 O O . GLU A 1 282 ? 5.333 -16.155 9.600 1.00 80.06 282 GLU A O 1
ATOM 1828 N N . LYS A 1 283 ? 5.156 -14.300 8.357 1.00 91.50 283 LYS A N 1
ATOM 1829 C CA . LYS A 1 283 ? 4.554 -13.539 9.455 1.00 91.50 283 LYS A CA 1
ATOM 1830 C C . LYS A 1 283 ? 3.047 -13.808 9.566 1.00 91.50 283 LYS A C 1
ATOM 1832 O O . LYS A 1 283 ? 2.316 -13.492 8.626 1.00 91.50 283 LYS A O 1
ATOM 1837 N N . PRO A 1 284 ? 2.557 -14.320 10.709 1.00 91.81 284 PRO A N 1
ATOM 1838 C CA . PRO A 1 284 ? 1.139 -14.613 10.894 1.00 91.81 284 PRO A CA 1
ATOM 1839 C C . PRO A 1 284 ? 0.302 -13.331 11.018 1.00 91.81 284 PRO A C 1
ATOM 1841 O O . PRO A 1 284 ? 0.833 -12.237 11.234 1.00 91.81 284 PRO A O 1
ATOM 1844 N N . LEU A 1 285 ? -1.027 -13.462 10.957 1.00 90.94 285 LEU A N 1
ATOM 1845 C CA . LEU A 1 285 ? -1.959 -12.360 11.236 1.00 90.94 285 LEU A CA 1
ATOM 1846 C C . LEU A 1 285 ? -1.624 -11.648 12.553 1.00 90.94 285 LEU A C 1
ATOM 1848 O O . LEU A 1 285 ? -1.454 -12.278 13.597 1.00 90.94 285 LEU A O 1
ATOM 1852 N N . GLY A 1 286 ? -1.559 -10.317 12.510 1.00 90.44 286 GLY A N 1
ATOM 1853 C CA . GLY A 1 286 ? -1.218 -9.476 13.657 1.00 90.44 286 GLY A CA 1
ATOM 1854 C C . GLY A 1 286 ? 0.268 -9.182 13.849 1.00 90.44 286 GLY A C 1
ATOM 1855 O O . GLY A 1 286 ? 0.603 -8.266 14.604 1.00 90.44 286 GLY A O 1
ATOM 1856 N N . ALA A 1 287 ? 1.161 -9.902 13.169 1.00 93.50 287 ALA A N 1
ATOM 1857 C CA . ALA A 1 287 ? 2.585 -9.590 13.186 1.00 93.50 287 ALA A CA 1
ATOM 1858 C C . ALA A 1 287 ? 2.876 -8.299 12.407 1.00 93.50 287 ALA A C 1
ATOM 1860 O O . ALA A 1 287 ? 2.187 -7.974 11.441 1.00 93.50 287 ALA A O 1
ATOM 1861 N N . SER A 1 288 ? 3.896 -7.553 12.825 1.00 92.31 288 SER A N 1
ATOM 1862 C CA . SER A 1 288 ? 4.289 -6.315 12.147 1.00 92.31 288 SER A CA 1
ATOM 1863 C C . SER A 1 288 ? 4.825 -6.619 10.758 1.00 92.31 288 SER A C 1
ATOM 1865 O O . SER A 1 288 ? 5.635 -7.533 10.598 1.00 92.31 288 SER A O 1
ATOM 1867 N N . CYS A 1 289 ? 4.449 -5.817 9.775 1.00 92.38 289 CYS A N 1
ATOM 1868 C CA . CYS A 1 289 ? 4.937 -5.933 8.409 1.00 92.38 289 CYS A CA 1
ATOM 1869 C C . CYS A 1 289 ? 5.329 -4.571 7.849 1.00 92.38 289 CYS A C 1
ATOM 1871 O O . CYS A 1 289 ? 4.881 -3.535 8.341 1.00 92.38 289 CYS A O 1
ATOM 1873 N N . ARG A 1 290 ? 6.170 -4.572 6.818 1.00 88.19 290 ARG A N 1
ATOM 1874 C CA . ARG A 1 290 ? 6.492 -3.360 6.046 1.00 88.19 290 ARG A CA 1
ATOM 1875 C C . ARG A 1 290 ? 5.858 -3.376 4.667 1.00 88.19 290 ARG A C 1
ATOM 1877 O O . ARG A 1 290 ? 5.473 -2.326 4.162 1.00 88.19 290 ARG A O 1
ATOM 1884 N N . THR A 1 291 ? 5.748 -4.557 4.079 1.00 85.38 291 THR A N 1
ATOM 1885 C CA . THR A 1 291 ? 5.144 -4.778 2.769 1.00 85.38 291 THR A CA 1
ATOM 1886 C C . THR A 1 291 ? 4.204 -5.969 2.838 1.00 85.38 291 THR A C 1
ATOM 1888 O O . THR A 1 291 ? 4.304 -6.820 3.731 1.00 85.38 291 THR A O 1
ATOM 1891 N N . ASP A 1 292 ? 3.301 -6.038 1.867 1.00 84.19 292 ASP A N 1
ATOM 1892 C CA . ASP A 1 292 ? 2.334 -7.125 1.681 1.00 84.19 292 ASP A CA 1
ATOM 1893 C C . ASP A 1 292 ? 2.997 -8.520 1.673 1.00 84.19 292 ASP A C 1
ATOM 1895 O O . ASP A 1 292 ? 2.424 -9.515 2.119 1.00 84.19 292 ASP A O 1
ATOM 1899 N N . PHE A 1 293 ? 4.260 -8.593 1.247 1.00 84.00 293 PHE A N 1
ATOM 1900 C CA . PHE A 1 293 ? 5.008 -9.841 1.067 1.00 84.00 293 PHE A CA 1
ATOM 1901 C C . PHE A 1 293 ? 5.569 -10.449 2.338 1.00 84.00 293 PHE A C 1
ATOM 1903 O O . PHE A 1 293 ? 6.024 -11.590 2.303 1.00 84.00 293 PHE A O 1
ATOM 1910 N N . GLU A 1 294 ? 5.573 -9.709 3.441 1.00 88.50 294 GLU A N 1
ATOM 1911 C CA . GLU A 1 294 ? 6.018 -10.260 4.716 1.00 88.50 294 GLU A CA 1
ATOM 1912 C C . GLU A 1 294 ? 4.938 -11.152 5.349 1.00 88.50 294 GLU A C 1
ATOM 1914 O O . GLU A 1 294 ? 5.254 -11.964 6.218 1.00 88.50 294 GLU A O 1
ATOM 1919 N N . CYS A 1 295 ? 3.683 -11.033 4.903 1.00 89.12 295 CYS A N 1
ATOM 1920 C CA . CYS A 1 295 ? 2.517 -11.607 5.563 1.00 89.12 295 CYS A CA 1
ATOM 1921 C C . CYS A 1 295 ? 2.067 -12.960 5.007 1.00 89.12 295 CYS A C 1
ATOM 1923 O O . CYS A 1 295 ? 1.881 -13.134 3.802 1.00 89.12 295 CYS A O 1
ATOM 1925 N N . GLU A 1 296 ? 1.770 -13.895 5.912 1.00 87.62 296 GLU A N 1
ATOM 1926 C CA . GLU A 1 296 ? 1.217 -15.219 5.611 1.00 87.62 296 GLU A CA 1
ATOM 1927 C C . GLU A 1 296 ? -0.201 -15.147 5.011 1.00 87.62 296 GLU A C 1
ATOM 1929 O O . GLU A 1 296 ? -0.660 -16.096 4.399 1.00 87.62 296 GLU A O 1
ATOM 1934 N N . ASP A 1 297 ? -0.887 -14.013 5.017 1.00 81.50 297 ASP A N 1
ATOM 1935 C CA . ASP A 1 297 ? -2.119 -13.838 4.225 1.00 81.50 297 ASP A CA 1
ATOM 1936 C C . ASP A 1 297 ? -1.956 -12.811 3.092 1.00 81.50 297 ASP A C 1
ATOM 1938 O O . ASP A 1 297 ? -2.919 -12.436 2.431 1.00 81.50 297 ASP A O 1
ATOM 1942 N N . GLY A 1 298 ? -0.719 -12.374 2.838 1.00 74.75 298 GLY A N 1
ATOM 1943 C CA . GLY A 1 298 ? -0.354 -11.527 1.705 1.00 74.75 298 GLY A CA 1
ATOM 1944 C C . GLY A 1 298 ? -0.748 -10.063 1.816 1.00 74.75 298 GLY A C 1
ATOM 1945 O O . GLY A 1 298 ? -0.444 -9.322 0.897 1.00 74.75 298 GLY A O 1
ATOM 1946 N N . THR A 1 299 ? -1.414 -9.630 2.887 1.00 86.94 299 THR A N 1
ATOM 1947 C CA . THR A 1 299 ? -1.813 -8.226 3.046 1.00 86.94 299 THR A CA 1
ATOM 1948 C C . THR A 1 299 ? -1.160 -7.617 4.277 1.00 86.94 299 THR A C 1
ATOM 1950 O O . THR A 1 299 ? -1.295 -8.124 5.393 1.00 86.94 299 THR A O 1
ATOM 1953 N N . CYS A 1 300 ? -0.479 -6.495 4.076 1.00 90.50 300 CYS A N 1
ATOM 1954 C CA . CYS A 1 300 ? 0.068 -5.664 5.127 1.00 90.50 300 CYS A CA 1
ATOM 1955 C C . CYS A 1 300 ? -0.782 -4.400 5.255 1.00 90.50 300 CYS A C 1
ATOM 1957 O O . CYS A 1 300 ? -0.678 -3.482 4.443 1.00 90.50 300 CYS A O 1
ATOM 1959 N N . GLU A 1 301 ? -1.624 -4.312 6.290 1.00 90.56 301 GLU A N 1
ATOM 1960 C CA . GLU A 1 301 ? -2.341 -3.060 6.544 1.00 90.56 301 GLU A CA 1
ATOM 1961 C C . GLU A 1 301 ? -1.344 -2.030 7.075 1.00 90.56 301 GLU A C 1
ATOM 1963 O O . GLU A 1 301 ? -0.948 -2.077 8.244 1.00 90.56 301 GLU A O 1
ATOM 1968 N N . VAL A 1 302 ? -0.929 -1.110 6.205 1.00 89.25 302 VAL A N 1
ATOM 1969 C CA . VAL A 1 302 ? -0.032 -0.010 6.556 1.00 89.25 302 VAL A CA 1
ATOM 1970 C C . VAL A 1 302 ? -0.752 0.928 7.526 1.00 89.25 302 VAL A C 1
ATOM 1972 O O . VAL A 1 302 ? -1.728 1.590 7.181 1.00 89.25 302 VAL A O 1
ATOM 1975 N N . LEU A 1 303 ? -0.259 0.981 8.762 1.00 89.25 303 LEU A N 1
ATOM 1976 C CA . LEU A 1 303 ? -0.765 1.853 9.824 1.00 89.25 303 LEU A CA 1
ATOM 1977 C C . LEU A 1 303 ? -0.153 3.256 9.754 1.00 89.25 303 LEU A C 1
ATOM 1979 O O . LEU A 1 303 ? -0.726 4.209 10.285 1.00 89.25 303 LEU A O 1
ATOM 1983 N N . GLY A 1 304 ? 1.023 3.367 9.139 1.00 88.75 304 GLY A N 1
ATOM 1984 C CA . GLY A 1 304 ? 1.716 4.620 8.885 1.00 88.75 304 GLY A CA 1
ATOM 1985 C C . GLY A 1 304 ? 2.840 4.442 7.870 1.00 88.75 304 GLY A C 1
ATOM 1986 O O . GLY A 1 304 ? 3.582 3.457 7.910 1.00 88.75 304 GLY A O 1
ATOM 1987 N N . GLU A 1 305 ? 2.979 5.409 6.968 1.00 88.75 305 GLU A N 1
ATOM 1988 C CA . GLU A 1 305 ? 4.106 5.499 6.031 1.00 88.75 305 GLU A CA 1
ATOM 1989 C C . GLU A 1 305 ? 5.426 5.886 6.711 1.00 88.75 305 GLU A C 1
ATOM 1991 O O . GLU A 1 305 ? 6.496 5.669 6.145 1.00 88.75 305 GLU A O 1
ATOM 1996 N N . GLY A 1 306 ? 5.365 6.444 7.921 1.00 90.75 306 GLY A N 1
ATOM 1997 C CA . GLY A 1 306 ? 6.539 6.789 8.707 1.00 90.75 306 GLY A CA 1
ATOM 1998 C C . GLY A 1 306 ? 6.332 6.664 10.211 1.00 90.75 306 GLY A C 1
ATOM 1999 O O . GLY A 1 306 ? 5.335 6.122 10.693 1.00 90.75 306 GLY A O 1
ATOM 2000 N N . ARG A 1 307 ? 7.293 7.210 10.963 1.00 92.31 307 ARG A N 1
ATOM 2001 C CA . ARG A 1 307 ? 7.242 7.294 12.430 1.00 92.31 307 ARG A CA 1
ATOM 2002 C C . ARG A 1 307 ? 7.371 8.731 12.908 1.00 92.31 307 ARG A C 1
ATOM 2004 O O . ARG A 1 307 ? 8.184 9.494 12.383 1.00 92.31 307 ARG A O 1
ATOM 2011 N N . CYS A 1 308 ? 6.591 9.100 13.916 1.00 92.56 308 CYS A N 1
ATOM 2012 C CA . CYS A 1 308 ? 6.693 10.413 14.535 1.00 92.56 308 CYS A CA 1
ATOM 2013 C C . CYS A 1 308 ? 8.050 10.567 15.238 1.00 92.56 308 CYS A C 1
ATOM 2015 O O . CYS A 1 308 ? 8.521 9.648 15.911 1.00 92.56 308 CYS A O 1
ATOM 2017 N N . SER A 1 309 ? 8.689 11.726 15.076 1.00 93.81 309 SER A N 1
ATOM 2018 C CA . SER A 1 309 ? 10.100 11.925 15.428 1.00 93.81 309 SER A CA 1
ATOM 2019 C C . SER A 1 309 ? 10.455 11.791 16.914 1.00 93.81 309 SER A C 1
ATOM 2021 O O . SER A 1 309 ? 11.634 11.617 17.218 1.00 93.81 309 SER A O 1
ATOM 2023 N N . GLN A 1 310 ? 9.488 11.858 17.839 1.00 91.44 310 GLN A N 1
ATOM 2024 C CA . GLN A 1 310 ? 9.754 11.699 19.278 1.00 91.44 310 GLN A CA 1
ATOM 2025 C C . GLN A 1 310 ? 9.046 10.480 19.869 1.00 91.44 310 GLN A C 1
ATOM 2027 O O . GLN A 1 310 ? 9.659 9.721 20.615 1.00 91.44 310 GLN A O 1
ATOM 2032 N N . THR A 1 311 ? 7.772 10.275 19.538 1.00 89.25 311 THR A N 1
ATOM 2033 C CA . THR A 1 311 ? 6.982 9.151 20.068 1.00 89.25 311 THR A CA 1
ATOM 2034 C C . THR A 1 311 ? 7.262 7.829 19.365 1.00 89.25 311 THR A C 1
ATOM 2036 O O . THR A 1 311 ? 6.996 6.774 19.933 1.00 89.25 311 THR A O 1
ATOM 2039 N N . GLY A 1 312 ? 7.768 7.862 18.128 1.00 89.19 312 GLY A N 1
ATOM 2040 C CA . GLY A 1 312 ? 7.934 6.670 17.296 1.00 89.19 312 GLY A CA 1
ATOM 2041 C C . GLY A 1 312 ? 6.615 6.063 16.801 1.00 89.19 312 GLY A C 1
ATOM 2042 O O . GLY A 1 312 ? 6.650 5.010 16.157 1.00 89.19 312 GLY A O 1
ATOM 2043 N N . ALA A 1 313 ? 5.476 6.710 17.081 1.00 87.50 313 ALA A N 1
ATOM 2044 C CA . ALA A 1 313 ? 4.153 6.255 16.672 1.00 87.50 313 ALA A CA 1
ATOM 2045 C C . ALA A 1 313 ? 4.035 6.225 15.137 1.00 87.50 313 ALA A C 1
ATOM 2047 O O . ALA A 1 313 ? 4.603 7.103 14.476 1.00 87.50 313 ALA A O 1
ATOM 2048 N N . PRO A 1 314 ? 3.307 5.257 14.550 1.00 89.94 314 PRO A N 1
ATOM 2049 C CA . PRO A 1 314 ? 3.062 5.245 13.113 1.00 89.94 314 PRO A CA 1
ATOM 2050 C C . PRO A 1 314 ? 2.287 6.494 12.681 1.00 89.94 314 PRO A C 1
ATOM 2052 O O . PRO A 1 314 ? 1.264 6.829 13.293 1.00 89.94 314 PRO A O 1
ATOM 2055 N N . CYS A 1 315 ? 2.754 7.143 11.616 1.00 91.19 315 CYS A N 1
ATOM 2056 C CA . CYS A 1 315 ? 2.175 8.366 11.067 1.00 91.19 315 CYS A CA 1
ATOM 2057 C C . CYS A 1 315 ? 2.124 8.358 9.548 1.00 91.19 315 CYS A C 1
ATOM 2059 O O . CYS A 1 315 ? 2.907 7.667 8.897 1.00 91.19 315 CYS A O 1
ATOM 2061 N N . ASN A 1 316 ? 1.244 9.187 8.990 1.00 89.38 316 ASN A N 1
ATOM 2062 C CA . ASN A 1 316 ? 1.223 9.487 7.565 1.00 89.38 316 ASN A CA 1
ATOM 2063 C C . ASN A 1 316 ? 1.574 10.966 7.325 1.00 89.38 316 ASN A C 1
ATOM 2065 O O . ASN A 1 316 ? 1.112 11.833 8.073 1.00 89.38 316 ASN A O 1
ATOM 2069 N N . PRO A 1 317 ? 2.351 11.294 6.275 1.00 86.12 317 PRO A N 1
ATOM 2070 C CA . PRO A 1 317 ? 2.704 12.671 5.909 1.00 86.12 317 PRO A CA 1
ATOM 2071 C C . PRO A 1 317 ? 1.501 13.589 5.683 1.00 86.12 317 PRO A C 1
ATOM 2073 O O . PRO A 1 317 ? 1.579 14.793 5.920 1.00 86.12 317 PRO A O 1
ATOM 2076 N N . GLU A 1 318 ? 0.376 13.029 5.245 1.00 85.12 318 GLU A N 1
ATOM 2077 C CA . GLU A 1 318 ? -0.855 13.784 5.006 1.00 85.12 318 GLU A CA 1
ATOM 2078 C C . GLU A 1 318 ? -1.609 14.109 6.304 1.00 85.12 318 GLU A C 1
ATOM 2080 O O . GLU A 1 318 ? -2.368 15.077 6.369 1.00 85.12 318 GLU A O 1
ATOM 2085 N N . THR A 1 319 ? -1.383 13.325 7.362 1.00 84.88 319 THR A N 1
ATOM 2086 C CA . THR A 1 319 ? -2.107 13.411 8.637 1.00 84.88 319 THR A CA 1
ATOM 2087 C C . THR A 1 319 ? -1.187 13.612 9.837 1.00 84.88 319 THR A C 1
ATOM 2089 O O . THR A 1 319 ? -1.603 13.369 10.964 1.00 84.88 319 THR A O 1
ATOM 2092 N N . VAL A 1 320 ? 0.025 14.151 9.641 1.00 86.31 320 VAL A N 1
ATOM 2093 C CA . VAL A 1 320 ? 1.021 14.365 10.718 1.00 86.31 320 VAL A CA 1
ATOM 2094 C C . VAL A 1 320 ? 0.439 15.090 11.927 1.00 86.31 320 VAL A C 1
ATOM 2096 O O . VAL A 1 320 ? 0.696 14.690 13.053 1.00 86.31 320 VAL A O 1
ATOM 2099 N N . ALA A 1 321 ? -0.377 16.127 11.719 1.00 82.81 321 ALA A N 1
ATOM 2100 C CA . ALA A 1 321 ? -0.977 16.886 12.820 1.00 82.81 321 ALA A CA 1
ATOM 2101 C C . ALA A 1 321 ? -1.990 16.076 13.654 1.00 82.81 321 ALA A C 1
ATOM 2103 O O . ALA A 1 321 ? -2.323 16.480 14.766 1.00 82.81 321 ALA A O 1
ATOM 2104 N N . ALA A 1 322 ? -2.520 14.984 13.098 1.00 80.94 322 ALA A N 1
ATOM 2105 C CA . ALA A 1 322 ? -3.410 14.058 13.789 1.00 80.94 322 ALA A CA 1
ATOM 2106 C C . ALA A 1 322 ? -2.647 12.860 14.373 1.00 80.94 322 ALA A C 1
ATOM 2108 O O . ALA A 1 322 ? -2.978 12.419 15.468 1.00 80.94 322 ALA A O 1
ATOM 2109 N N . ASP A 1 323 ? -1.641 12.354 13.658 1.00 84.50 323 ASP A N 1
ATOM 2110 C CA . ASP A 1 323 ? -0.914 11.139 14.037 1.00 84.50 323 ASP A CA 1
ATOM 2111 C C . ASP A 1 323 ? 0.224 11.406 15.027 1.00 84.50 323 ASP A C 1
ATOM 2113 O O . ASP A 1 323 ? 0.562 10.539 15.831 1.00 84.50 323 ASP A O 1
ATOM 2117 N N . CYS A 1 324 ? 0.812 12.601 14.972 1.00 88.38 324 CYS A N 1
ATOM 2118 C CA . CYS A 1 324 ? 1.945 13.008 15.788 1.00 88.38 324 CYS A CA 1
ATOM 2119 C C . CYS A 1 324 ? 1.572 14.164 16.721 1.00 88.38 324 CYS A C 1
ATOM 2121 O O . CYS A 1 324 ? 0.685 14.971 16.434 1.00 88.38 324 CYS A O 1
ATOM 2123 N N . ASN A 1 325 ? 2.294 14.296 17.837 1.00 84.75 325 ASN A N 1
ATOM 2124 C CA . ASN A 1 325 ? 2.142 15.467 18.699 1.00 84.75 325 ASN A CA 1
ATOM 2125 C C . ASN A 1 325 ? 2.526 16.744 17.937 1.00 84.75 325 ASN A C 1
ATOM 2127 O O . ASN A 1 325 ? 3.393 16.718 17.071 1.00 84.75 325 ASN A O 1
ATOM 2131 N N . GLY A 1 326 ? 1.939 17.892 18.290 1.00 82.31 326 GLY A N 1
ATOM 2132 C CA . GLY A 1 326 ? 2.034 19.127 17.492 1.00 82.31 326 GLY A CA 1
ATOM 2133 C C . GLY A 1 326 ? 3.436 19.721 17.253 1.00 82.31 326 GLY A C 1
ATOM 2134 O O . GLY A 1 326 ? 3.547 20.687 16.505 1.00 82.31 326 GLY A O 1
ATOM 2135 N N . ALA A 1 327 ? 4.493 19.184 17.871 1.00 88.75 327 ALA A N 1
ATOM 2136 C CA . ALA A 1 327 ? 5.891 19.560 17.618 1.00 88.75 327 ALA A CA 1
ATOM 2137 C C . ALA A 1 327 ? 6.700 18.472 16.879 1.00 88.75 327 ALA A C 1
ATOM 2139 O O . ALA A 1 327 ? 7.879 18.669 16.586 1.00 88.75 327 ALA A O 1
ATOM 2140 N N . GLU A 1 328 ? 6.098 17.316 16.615 1.00 93.75 328 GLU A N 1
ATOM 2141 C CA . GLU A 1 328 ? 6.715 16.191 15.924 1.00 93.75 328 GLU A CA 1
ATOM 2142 C C . GLU A 1 328 ? 6.485 16.294 14.415 1.00 93.75 328 GLU A C 1
ATOM 2144 O O . GLU A 1 328 ? 5.522 16.892 13.937 1.00 93.75 328 GLU A O 1
ATOM 2149 N N . PHE A 1 329 ? 7.391 15.688 13.656 1.00 92.12 329 PHE A N 1
ATOM 2150 C CA . PHE A 1 329 ? 7.239 15.500 12.218 1.00 92.12 329 PHE A CA 1
ATOM 2151 C C . PHE A 1 329 ? 7.234 14.004 11.915 1.00 92.12 329 PHE A C 1
ATOM 2153 O O . PHE A 1 329 ? 7.805 13.211 12.667 1.00 92.12 329 PHE A O 1
ATOM 2160 N N . CYS A 1 330 ? 6.591 13.623 10.814 1.00 93.75 330 CYS A N 1
ATOM 2161 C CA . CYS A 1 330 ? 6.564 12.239 10.365 1.00 93.75 330 CYS A CA 1
ATOM 2162 C C . CYS A 1 330 ? 7.821 11.931 9.550 1.00 93.75 330 CYS A C 1
ATOM 2164 O O . CYS A 1 330 ? 8.019 12.483 8.469 1.00 93.75 330 CYS A O 1
ATOM 2166 N N . HIS A 1 331 ? 8.695 11.084 10.087 1.00 93.50 331 HIS A N 1
ATOM 2167 C CA . HIS A 1 331 ? 9.916 10.662 9.418 1.00 93.50 331 HIS A CA 1
ATOM 2168 C C . HIS A 1 331 ? 9.617 9.461 8.515 1.00 93.50 331 HIS A C 1
ATOM 2170 O O . HIS A 1 331 ? 9.376 8.356 9.010 1.00 93.50 331 HIS A O 1
ATOM 2176 N N . VAL A 1 332 ? 9.626 9.680 7.198 1.00 88.31 332 VAL A N 1
ATOM 2177 C CA . VAL A 1 332 ? 9.372 8.650 6.178 1.00 88.31 332 VAL A CA 1
ATOM 2178 C C . VAL A 1 332 ? 10.691 8.157 5.598 1.00 88.31 332 VAL A C 1
ATOM 2180 O O . VAL A 1 332 ? 11.430 8.903 4.961 1.00 88.31 332 VAL A O 1
ATOM 2183 N N . THR A 1 333 ? 10.973 6.882 5.817 1.00 84.56 333 THR A N 1
ATOM 2184 C CA . THR A 1 333 ? 12.043 6.108 5.197 1.00 84.56 333 THR A CA 1
ATOM 2185 C C . THR A 1 333 ? 11.484 4.739 4.836 1.00 84.56 333 THR A C 1
ATOM 2187 O O . THR A 1 333 ? 10.441 4.329 5.344 1.00 84.56 333 THR A O 1
ATOM 2190 N N . ALA A 1 334 ? 12.201 3.986 4.001 1.00 74.19 334 ALA A N 1
ATOM 2191 C CA . ALA A 1 334 ? 11.830 2.604 3.693 1.00 74.19 334 ALA A CA 1
ATOM 2192 C C . ALA A 1 334 ? 11.707 1.718 4.955 1.00 74.19 334 ALA A C 1
ATOM 2194 O O . ALA A 1 334 ? 10.968 0.738 4.962 1.00 74.19 334 ALA A O 1
ATOM 2195 N N . GLU A 1 335 ? 12.405 2.073 6.039 1.00 81.44 335 GLU A N 1
ATOM 2196 C CA . GLU A 1 335 ? 12.400 1.336 7.307 1.00 81.44 335 GLU A CA 1
ATOM 2197 C C . GLU A 1 335 ? 11.380 1.853 8.326 1.00 81.44 335 GLU A C 1
ATOM 2199 O O . GLU A 1 335 ? 11.078 1.151 9.290 1.00 81.44 335 GLU A O 1
ATOM 2204 N N . SER A 1 336 ? 10.866 3.076 8.154 1.00 86.06 336 SER A N 1
ATOM 2205 C CA . SER A 1 336 ? 9.919 3.669 9.099 1.00 86.06 336 SER A CA 1
ATOM 2206 C C . SER A 1 336 ? 8.461 3.371 8.768 1.00 86.06 336 SER A C 1
ATOM 2208 O O . SER A 1 336 ? 7.599 3.685 9.586 1.00 86.06 336 SER A O 1
ATOM 2210 N N . ARG A 1 337 ? 8.177 2.723 7.632 1.00 89.38 337 ARG A N 1
ATOM 2211 C CA . ARG A 1 337 ? 6.846 2.191 7.335 1.00 89.38 337 ARG A CA 1
ATOM 2212 C C . ARG A 1 337 ? 6.477 1.121 8.362 1.00 89.38 337 ARG A C 1
ATOM 2214 O O . ARG A 1 337 ? 7.250 0.198 8.622 1.00 89.38 337 ARG A O 1
ATOM 2221 N N . VAL A 1 338 ? 5.280 1.240 8.927 1.00 90.88 338 VAL A N 1
ATOM 2222 C CA . VAL A 1 338 ? 4.753 0.302 9.921 1.00 90.88 338 VAL A CA 1
ATOM 2223 C C . VAL A 1 338 ? 3.396 -0.182 9.464 1.00 90.88 338 VAL A C 1
ATOM 2225 O O . VAL A 1 338 ? 2.472 0.609 9.281 1.00 90.88 338 VAL A O 1
ATOM 2228 N N . GLY A 1 339 ? 3.262 -1.488 9.318 1.00 92.19 339 GLY A N 1
ATOM 2229 C CA . GLY A 1 339 ? 1.999 -2.150 9.075 1.00 92.19 339 GLY A CA 1
ATOM 2230 C C . GLY A 1 339 ? 1.837 -3.374 9.955 1.00 92.19 339 GLY A C 1
ATOM 2231 O O . GLY A 1 339 ? 2.696 -3.720 10.771 1.00 92.19 339 GLY A O 1
ATOM 2232 N N . VAL A 1 340 ? 0.706 -4.036 9.785 1.00 94.06 340 VAL A N 1
ATOM 2233 C CA . VAL A 1 340 ? 0.395 -5.289 10.463 1.00 94.06 340 VAL A CA 1
ATOM 2234 C C . VAL A 1 340 ? -0.264 -6.253 9.491 1.00 94.06 340 VAL A C 1
ATOM 2236 O O . VAL A 1 340 ? -1.176 -5.874 8.753 1.00 94.06 340 VAL A O 1
ATOM 2239 N N . CYS A 1 341 ? 0.178 -7.507 9.527 1.00 93.56 341 CYS A N 1
ATOM 2240 C CA . CYS A 1 341 ? -0.377 -8.558 8.700 1.00 93.56 341 CYS A CA 1
ATOM 2241 C C . CYS A 1 341 ? -1.863 -8.719 8.985 1.00 93.56 341 CYS A C 1
ATOM 2243 O O . CYS A 1 341 ? -2.289 -8.943 10.122 1.00 93.56 341 CYS A O 1
ATOM 2245 N N . ALA A 1 342 ? -2.644 -8.560 7.931 1.00 91.69 342 ALA A N 1
ATOM 2246 C CA . ALA A 1 342 ? -4.087 -8.621 7.935 1.00 91.69 342 ALA A CA 1
ATOM 2247 C C . ALA A 1 342 ? -4.537 -9.535 6.797 1.00 91.69 342 ALA A C 1
ATOM 2249 O O . ALA A 1 342 ? -3.761 -9.887 5.911 1.00 91.69 342 ALA A O 1
ATOM 2250 N N . ARG A 1 343 ? -5.815 -9.897 6.812 1.00 90.25 343 ARG A N 1
ATOM 2251 C CA . ARG A 1 343 ? -6.461 -10.531 5.667 1.00 90.25 343 ARG A CA 1
ATOM 2252 C C . ARG A 1 343 ? -7.789 -9.842 5.400 1.00 90.25 343 ARG A C 1
ATOM 2254 O O . ARG A 1 343 ? -8.576 -9.752 6.344 1.00 90.25 343 ARG A O 1
ATOM 2261 N N . PRO A 1 344 ? -8.073 -9.390 4.171 1.00 88.62 344 PRO A N 1
ATOM 2262 C CA . PRO A 1 344 ? -9.400 -8.907 3.822 1.00 88.62 344 PRO A CA 1
ATOM 2263 C C . PRO A 1 344 ? -10.462 -9.975 4.109 1.00 88.62 344 PRO A C 1
ATOM 2265 O O . PRO A 1 344 ? -10.278 -11.159 3.820 1.00 88.62 344 PRO A O 1
ATOM 2268 N N . CYS A 1 345 ? -11.587 -9.567 4.679 1.00 89.88 345 CYS A N 1
ATOM 2269 C CA . CYS A 1 345 ? -12.732 -10.428 4.945 1.00 89.88 345 CYS A CA 1
ATOM 2270 C C . CYS A 1 345 ? -14.027 -9.723 4.543 1.00 89.88 345 CYS A C 1
ATOM 2272 O O . CYS A 1 345 ? -14.093 -8.496 4.468 1.00 89.88 345 CYS A O 1
ATOM 2274 N N . VAL A 1 346 ? -15.065 -10.508 4.251 1.00 88.19 346 VAL A N 1
ATOM 2275 C CA . VAL A 1 346 ? -16.385 -9.988 3.875 1.00 88.19 346 VAL A CA 1
ATOM 2276 C C . VAL A 1 346 ? -17.493 -10.712 4.628 1.00 88.19 346 VAL A C 1
ATOM 2278 O O . VAL A 1 346 ? -17.344 -11.886 4.980 1.00 88.19 346 VAL A O 1
ATOM 2281 N N . VAL A 1 347 ? -18.621 -10.036 4.859 1.00 83.50 347 VAL A N 1
ATOM 2282 C CA . VAL A 1 347 ? -19.811 -10.650 5.475 1.00 83.50 347 VAL A CA 1
ATOM 2283 C C . VAL A 1 347 ? -20.256 -11.856 4.650 1.00 83.50 347 VAL A C 1
ATOM 2285 O O . VAL A 1 347 ? -20.526 -11.741 3.457 1.00 83.50 347 VAL A O 1
ATOM 2288 N N . GLY A 1 348 ? -20.347 -13.025 5.290 1.00 83.06 348 GLY A N 1
ATOM 2289 C CA . GLY A 1 348 ? -20.719 -14.276 4.620 1.00 83.06 348 GLY A CA 1
ATOM 2290 C C . GLY A 1 348 ? -19.635 -14.858 3.702 1.00 83.06 348 GLY A C 1
ATOM 2291 O O . GLY A 1 348 ? -19.900 -15.847 3.020 1.00 83.06 348 GLY A O 1
ATOM 2292 N N . GLY A 1 349 ? -18.439 -14.262 3.680 1.00 82.62 349 GLY A N 1
ATOM 2293 C CA . GLY A 1 349 ? -17.271 -14.772 2.968 1.00 82.62 349 GLY A CA 1
ATOM 2294 C C . GLY A 1 349 ? -16.490 -15.824 3.754 1.00 82.62 349 GLY A C 1
ATOM 2295 O O . GLY A 1 349 ? -16.991 -16.445 4.693 1.00 82.62 349 GLY A O 1
ATOM 2296 N N . LEU A 1 350 ? -15.232 -16.022 3.351 1.00 78.06 350 LEU A N 1
ATOM 2297 C CA . LEU A 1 350 ? -14.294 -16.885 4.065 1.00 78.06 350 LEU A CA 1
ATOM 2298 C C . LEU A 1 350 ? -14.056 -16.344 5.485 1.00 78.06 350 LEU A C 1
ATOM 2300 O O . LEU A 1 350 ? -13.702 -15.171 5.630 1.00 78.06 350 LEU A O 1
ATOM 2304 N N . PRO A 1 351 ? -14.232 -17.173 6.531 1.00 82.62 351 PRO A N 1
ATOM 2305 C CA . PRO A 1 351 ? -14.000 -16.743 7.901 1.00 82.62 351 PRO A CA 1
ATOM 2306 C C . PRO A 1 351 ? -12.521 -16.430 8.132 1.00 82.62 351 PRO A C 1
ATOM 2308 O O . PRO A 1 351 ? -11.631 -16.968 7.465 1.00 82.62 351 PRO A O 1
ATOM 2311 N N . CYS A 1 352 ? -12.252 -15.576 9.113 1.00 90.25 352 CYS A N 1
ATOM 2312 C CA . CYS A 1 352 ? -10.904 -15.330 9.601 1.00 90.25 352 CYS A CA 1
ATOM 2313 C C . CYS A 1 352 ? -10.299 -16.617 10.203 1.00 90.25 352 CYS A C 1
ATOM 2315 O O . CYS A 1 352 ? -11.005 -17.446 10.777 1.00 90.25 352 CYS A O 1
ATOM 2317 N N . ALA A 1 353 ? -9.002 -16.855 9.978 1.00 87.38 353 ALA A N 1
ATOM 2318 C CA . ALA A 1 353 ? -8.350 -18.111 10.348 1.00 87.38 353 ALA A CA 1
ATOM 2319 C C . ALA A 1 353 ? -7.932 -18.107 11.826 1.00 87.38 353 ALA A C 1
ATOM 2321 O O . ALA A 1 353 ? -7.529 -17.079 12.369 1.00 87.38 353 ALA A O 1
ATOM 2322 N N . GLY A 1 354 ? -7.985 -19.269 12.478 1.00 88.44 354 GLY A N 1
ATOM 2323 C CA . GLY A 1 354 ? -7.586 -19.403 13.881 1.00 88.44 354 GLY A CA 1
ATOM 2324 C C . GLY A 1 354 ? -8.458 -18.574 14.829 1.00 88.44 354 GLY A C 1
ATOM 2325 O O . GLY A 1 354 ? -9.679 -18.558 14.705 1.00 88.44 354 GLY A O 1
ATOM 2326 N N . GLU A 1 355 ? -7.827 -17.894 15.786 1.00 89.81 355 GLU A N 1
ATOM 2327 C CA . GLU A 1 355 ? -8.491 -17.011 16.757 1.00 89.81 355 GLU A CA 1
ATOM 2328 C C . GLU A 1 355 ? -8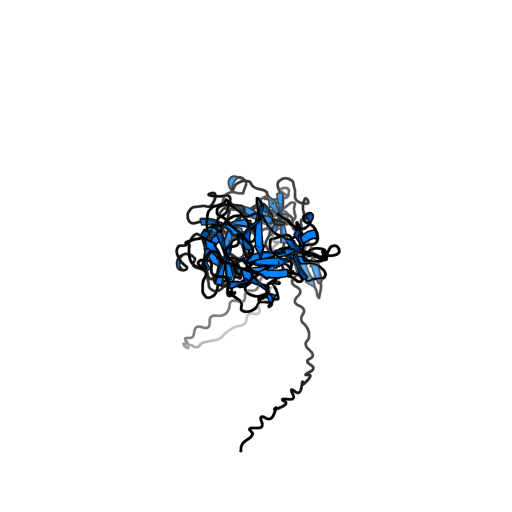.532 -15.553 16.268 1.00 89.81 355 GLU A C 1
ATOM 2330 O O . GLU A 1 355 ? -8.325 -14.627 17.045 1.00 89.81 355 GLU A O 1
ATOM 2335 N N . SER A 1 356 ? -8.739 -15.323 14.970 1.00 92.69 356 SER A N 1
ATOM 2336 C CA . SER A 1 356 ? -8.903 -13.972 14.424 1.00 92.69 356 SER A CA 1
ATOM 2337 C C . SER A 1 356 ? -10.364 -13.666 14.104 1.00 92.69 356 SER A C 1
ATOM 2339 O O . SER A 1 356 ? -11.176 -14.570 13.915 1.00 92.69 356 SER A O 1
ATOM 2341 N N . PHE A 1 357 ? -10.701 -12.379 14.076 1.00 92.88 357 PHE A N 1
ATOM 2342 C CA . PHE A 1 357 ? -12.060 -11.891 13.857 1.00 92.88 357 PHE A CA 1
ATOM 2343 C C . PHE A 1 357 ? -12.095 -10.850 12.746 1.00 92.88 357 PHE A C 1
ATOM 2345 O O . PHE A 1 357 ? -11.167 -10.047 12.621 1.00 92.88 357 PHE A O 1
ATOM 2352 N N . CYS A 1 358 ? -13.181 -10.842 11.976 1.00 92.62 358 CYS A N 1
ATOM 2353 C CA . CYS A 1 358 ? -13.393 -9.879 10.905 1.00 92.62 358 CYS A CA 1
ATOM 2354 C C . CYS A 1 358 ? -13.867 -8.538 11.479 1.00 92.62 358 CYS A C 1
ATOM 2356 O O . CYS A 1 358 ? -14.999 -8.418 11.961 1.00 92.62 358 CYS A O 1
ATOM 2358 N N . LEU A 1 359 ? -13.002 -7.524 11.447 1.00 90.69 359 LEU A N 1
ATOM 2359 C CA . LEU A 1 359 ? -13.324 -6.180 11.920 1.00 90.69 359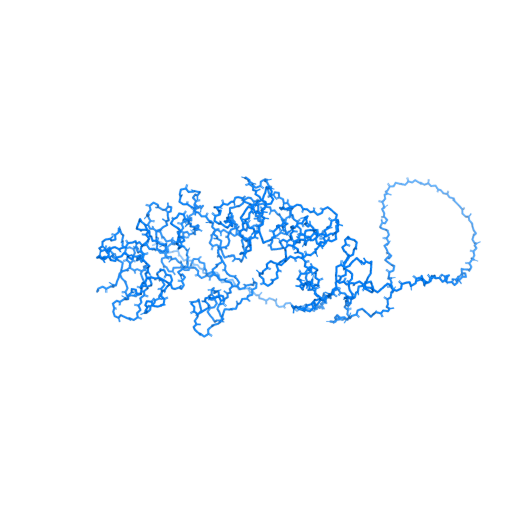 LEU A CA 1
ATOM 2360 C C . LEU A 1 359 ? -13.799 -5.302 10.774 1.00 90.69 359 LEU A C 1
ATOM 2362 O O . LEU A 1 359 ? -13.100 -5.185 9.774 1.00 90.69 359 LEU A O 1
ATOM 2366 N N . ALA A 1 360 ? -14.954 -4.662 10.947 1.00 86.38 360 ALA A N 1
ATOM 2367 C CA . ALA A 1 360 ? -15.501 -3.750 9.953 1.00 86.38 360 ALA A CA 1
ATOM 2368 C C . ALA A 1 360 ? -14.604 -2.529 9.783 1.00 86.38 360 ALA A C 1
ATOM 2370 O O . ALA A 1 360 ? -14.243 -1.887 10.775 1.00 86.38 360 ALA A O 1
ATOM 2371 N N . GLU A 1 361 ? -14.296 -2.190 8.537 1.00 79.50 361 GLU A N 1
ATOM 2372 C CA . GLU A 1 361 ? -13.630 -0.933 8.236 1.00 79.50 361 GLU A CA 1
ATOM 2373 C C . GLU A 1 361 ? -14.639 0.216 8.134 1.00 79.50 361 GLU A C 1
ATOM 2375 O O . GLU A 1 361 ? -15.847 0.053 7.921 1.00 79.50 361 GLU A O 1
ATOM 2380 N N . THR A 1 362 ? -14.141 1.434 8.312 1.00 75.00 362 THR A N 1
ATOM 2381 C CA . THR A 1 362 ? -14.968 2.633 8.224 1.00 75.00 362 THR A CA 1
ATOM 2382 C C . THR A 1 362 ? -15.540 2.779 6.811 1.00 75.00 362 THR A C 1
ATOM 2384 O O . THR A 1 362 ? -14.796 2.966 5.854 1.00 75.00 362 THR A O 1
ATOM 2387 N N . GLY A 1 363 ? -16.870 2.770 6.692 1.00 78.25 363 GLY A N 1
ATOM 2388 C CA . GLY A 1 363 ? -17.579 3.099 5.450 1.00 78.25 363 GLY A CA 1
ATOM 2389 C C . GLY A 1 363 ? -18.091 1.918 4.622 1.00 78.25 363 GLY A C 1
ATOM 2390 O O . GLY A 1 363 ? -18.855 2.163 3.692 1.00 78.25 363 GLY A O 1
ATOM 2391 N N . ASP A 1 364 ? -17.757 0.670 4.962 1.00 83.19 364 ASP A N 1
ATOM 2392 C CA . ASP A 1 364 ? -18.351 -0.511 4.321 1.00 83.19 364 ASP A CA 1
ATOM 2393 C C . ASP A 1 364 ? -18.708 -1.582 5.369 1.00 83.19 364 ASP A C 1
ATOM 2395 O O . ASP A 1 364 ? -17.811 -2.218 5.920 1.00 83.19 364 ASP A O 1
ATOM 2399 N N . PRO A 1 365 ? -20.002 -1.819 5.660 1.00 83.19 365 PRO A N 1
ATOM 2400 C CA . PRO A 1 365 ? -20.414 -2.820 6.645 1.00 83.19 365 PRO A CA 1
ATOM 2401 C C . PRO A 1 365 ? -20.160 -4.261 6.187 1.00 83.19 365 PRO A C 1
ATOM 2403 O O . PRO A 1 365 ? -20.245 -5.187 6.992 1.00 83.19 365 PRO A O 1
ATOM 2406 N N . ASN A 1 366 ? -19.883 -4.467 4.897 1.00 86.50 366 ASN A N 1
ATOM 2407 C CA . ASN A 1 366 ? -19.710 -5.786 4.305 1.00 86.50 366 ASN A CA 1
ATOM 2408 C C . ASN A 1 366 ? -18.248 -6.169 4.109 1.00 86.50 366 ASN A C 1
ATOM 2410 O O . ASN A 1 366 ? -17.991 -7.310 3.723 1.00 86.50 366 ASN A O 1
ATOM 2414 N N . ARG A 1 367 ? -17.309 -5.253 4.361 1.00 87.12 367 ARG A N 1
ATOM 2415 C CA . ARG A 1 367 ? -15.871 -5.478 4.214 1.00 87.12 367 ARG A CA 1
ATOM 2416 C C . ARG A 1 367 ? -15.153 -5.185 5.520 1.00 87.12 367 ARG A C 1
ATOM 2418 O O . ARG A 1 367 ? -15.508 -4.283 6.275 1.00 87.12 367 ARG A O 1
ATOM 2425 N N . GLY A 1 368 ? -14.129 -5.974 5.777 1.00 88.88 368 GLY A N 1
ATOM 2426 C CA . GLY A 1 368 ? -13.334 -5.853 6.974 1.00 88.88 368 GLY A CA 1
ATOM 2427 C C . GLY A 1 368 ? -11.952 -6.448 6.816 1.00 88.88 368 GLY A C 1
ATOM 2428 O O . GLY A 1 368 ? -11.573 -6.932 5.748 1.00 88.88 368 GLY A O 1
ATOM 2429 N N . VAL A 1 369 ? -11.225 -6.459 7.925 1.00 91.19 369 VAL A N 1
ATOM 2430 C CA . VAL A 1 369 ? -9.900 -7.063 8.035 1.00 91.19 369 VAL A CA 1
ATOM 2431 C C . VAL A 1 369 ? -9.853 -8.039 9.205 1.00 91.19 369 VAL A C 1
ATOM 2433 O O . VAL A 1 369 ? -10.335 -7.755 10.304 1.00 91.19 369 VAL A O 1
ATOM 2436 N N . CYS A 1 370 ? -9.262 -9.208 8.979 1.00 93.69 370 CYS A N 1
ATOM 2437 C CA . CYS A 1 370 ? -9.014 -10.193 10.018 1.00 93.69 370 CYS A CA 1
ATOM 2438 C C . CYS A 1 370 ? -7.929 -9.692 10.969 1.00 93.69 370 CYS A C 1
ATOM 2440 O O . CYS A 1 370 ? -6.795 -9.437 10.555 1.00 93.69 370 CYS A O 1
ATOM 2442 N N . ARG A 1 371 ? -8.267 -9.595 12.256 1.00 92.81 371 ARG A N 1
ATOM 2443 C CA . ARG A 1 371 ? -7.351 -9.209 13.335 1.00 92.81 371 ARG A CA 1
ATOM 2444 C C . ARG A 1 371 ? -7.302 -10.281 14.420 1.00 92.81 371 ARG A C 1
ATOM 2446 O O . ARG A 1 371 ? -8.341 -10.879 14.704 1.00 92.81 371 ARG A O 1
ATOM 2453 N N . PRO A 1 372 ? -6.139 -10.544 15.040 1.00 94.31 372 PRO A N 1
ATOM 2454 C CA . PRO A 1 372 ? -6.049 -11.568 16.071 1.00 94.31 372 PRO A CA 1
ATOM 2455 C C . PRO A 1 372 ? -6.810 -11.151 17.334 1.00 94.31 372 PRO A C 1
ATOM 2457 O O . PRO A 1 372 ? -6.840 -9.974 17.716 1.00 94.31 372 PRO A O 1
ATOM 2460 N N . ALA A 1 373 ? -7.398 -12.137 18.005 1.00 93.88 373 ALA A N 1
ATOM 2461 C CA . ALA A 1 373 ? -7.923 -11.984 19.349 1.00 93.88 373 ALA A CA 1
ATOM 2462 C C . ALA A 1 373 ? -6.825 -11.562 20.325 1.00 93.88 373 ALA A C 1
ATOM 2464 O O . ALA A 1 373 ? -5.635 -11.824 20.136 1.00 93.88 373 ALA A O 1
ATOM 2465 N N . CYS A 1 374 ? -7.245 -10.972 21.434 1.00 95.12 374 CYS A N 1
ATOM 2466 C CA . CYS A 1 374 ? -6.388 -10.834 22.596 1.00 95.12 374 CYS A CA 1
ATOM 2467 C C . CYS A 1 374 ? -7.205 -10.925 23.890 1.00 95.12 374 CYS A C 1
ATOM 2469 O O . CYS A 1 374 ? -8.413 -11.132 23.846 1.00 95.12 374 CYS A O 1
ATOM 2471 N N . ALA A 1 375 ? -6.552 -10.874 25.054 1.00 91.56 375 ALA A N 1
ATOM 2472 C CA . ALA A 1 375 ? -7.184 -11.322 26.300 1.00 91.56 375 ALA A CA 1
ATOM 2473 C C . ALA A 1 375 ? -7.697 -10.199 27.216 1.00 91.56 375 ALA A C 1
ATOM 2475 O O . ALA A 1 375 ? -8.650 -10.420 27.960 1.00 91.56 375 ALA A O 1
ATOM 2476 N N . THR A 1 376 ? -7.068 -9.021 27.196 1.00 90.62 376 THR A N 1
ATOM 2477 C CA . THR A 1 376 ? -7.256 -8.011 28.250 1.00 90.62 376 THR A CA 1
ATOM 2478 C C . THR A 1 376 ? -7.287 -6.613 27.660 1.00 90.62 376 THR A C 1
ATOM 2480 O O . THR A 1 376 ? -6.351 -6.252 26.954 1.00 90.62 376 THR A O 1
ATOM 2483 N N . ALA A 1 377 ? -8.301 -5.809 27.995 1.00 90.75 377 ALA A N 1
ATOM 2484 C CA . ALA A 1 377 ? -8.386 -4.400 27.599 1.00 90.75 377 ALA A CA 1
ATOM 2485 C C . ALA A 1 377 ? -7.081 -3.635 27.860 1.00 90.75 377 ALA A C 1
ATOM 2487 O O . ALA A 1 377 ? -6.478 -3.752 28.930 1.00 90.75 377 ALA A O 1
ATOM 2488 N N . GLY A 1 378 ? -6.650 -2.855 26.869 1.00 90.06 378 GLY A N 1
ATOM 2489 C CA . GLY A 1 378 ? -5.462 -2.007 26.940 1.00 90.06 378 GLY A CA 1
ATOM 2490 C C . GLY A 1 378 ? -4.126 -2.755 26.957 1.00 90.06 378 GLY A C 1
ATOM 2491 O O . GLY A 1 378 ? -3.080 -2.110 26.949 1.00 90.06 378 GLY A O 1
ATOM 2492 N N . ALA A 1 379 ? -4.114 -4.093 26.965 1.00 93.56 379 ALA A N 1
ATOM 2493 C CA . ALA A 1 379 ? -2.871 -4.840 26.834 1.00 93.56 379 ALA A CA 1
ATOM 2494 C C . ALA A 1 379 ? -2.259 -4.603 25.449 1.00 93.56 379 ALA A C 1
ATOM 2496 O O . ALA A 1 379 ? -2.953 -4.679 24.435 1.00 93.56 379 ALA A O 1
ATOM 2497 N N . VAL A 1 380 ? -0.952 -4.342 25.412 1.00 94.38 380 VAL A N 1
ATOM 2498 C CA . VAL A 1 380 ? -0.194 -4.239 24.162 1.00 94.38 380 VAL A CA 1
ATOM 2499 C C . VAL A 1 380 ? -0.137 -5.622 23.527 1.00 94.38 380 VAL A C 1
ATOM 2501 O O . VAL A 1 380 ? 0.451 -6.545 24.090 1.00 94.38 380 VAL A O 1
ATOM 2504 N N . CYS A 1 381 ? -0.768 -5.766 22.368 1.00 94.38 381 CYS A N 1
ATOM 2505 C CA . CYS A 1 381 ? -0.818 -7.020 21.619 1.00 94.38 381 CYS A CA 1
ATOM 2506 C C . CYS A 1 381 ? 0.197 -7.041 20.468 1.00 94.38 381 CYS A C 1
ATOM 2508 O O . CYS A 1 381 ? 0.668 -8.113 20.099 1.00 94.38 381 CYS A O 1
ATOM 2510 N N . ASN A 1 382 ? 0.611 -5.872 19.966 1.00 93.44 382 ASN A N 1
ATOM 2511 C CA . ASN A 1 382 ? 1.793 -5.724 19.121 1.00 93.44 382 ASN A CA 1
ATOM 2512 C C . ASN A 1 382 ? 2.479 -4.387 19.437 1.00 93.44 382 ASN A C 1
ATOM 2514 O O . ASN A 1 382 ? 1.978 -3.324 19.086 1.00 93.44 382 ASN A O 1
ATOM 2518 N N . ALA A 1 383 ? 3.635 -4.443 20.101 1.00 90.25 383 ALA A N 1
ATOM 2519 C CA . ALA A 1 383 ? 4.356 -3.247 20.536 1.00 90.25 383 ALA A CA 1
ATOM 2520 C C . ALA A 1 383 ? 5.013 -2.471 19.382 1.00 90.25 383 ALA A C 1
ATOM 2522 O O . ALA A 1 383 ? 5.132 -1.254 19.452 1.00 90.25 383 ALA A O 1
ATOM 2523 N N . GLU A 1 384 ? 5.449 -3.153 18.323 1.00 88.00 384 GLU A N 1
ATOM 2524 C CA . GLU A 1 384 ? 6.152 -2.523 17.197 1.00 88.00 384 GLU A CA 1
ATOM 2525 C C . GLU A 1 384 ? 5.197 -1.727 16.295 1.00 88.00 384 GLU A C 1
ATOM 2527 O O . GLU A 1 384 ? 5.575 -0.673 15.765 1.00 88.00 384 GLU A O 1
ATOM 2532 N N . ALA A 1 385 ? 3.966 -2.229 16.164 1.00 88.00 385 ALA A N 1
ATOM 2533 C CA . ALA A 1 385 ? 2.867 -1.616 15.428 1.00 88.00 385 ALA A CA 1
ATOM 2534 C C . ALA A 1 385 ? 1.948 -0.732 16.298 1.00 88.00 385 ALA A C 1
ATOM 2536 O O . ALA A 1 385 ? 0.967 -0.199 15.782 1.00 88.00 385 ALA A O 1
ATOM 2537 N N . ASP A 1 386 ? 2.267 -0.561 17.588 1.00 89.75 386 ASP A N 1
ATOM 2538 C CA . ASP A 1 386 ? 1.469 0.209 18.557 1.00 89.75 386 ASP A CA 1
ATOM 2539 C C . ASP A 1 386 ? -0.006 -0.245 18.614 1.00 89.75 386 ASP A C 1
ATOM 2541 O O . ASP A 1 386 ? -0.944 0.552 18.598 1.00 89.75 386 ASP A O 1
ATOM 2545 N N . LEU A 1 387 ? -0.216 -1.566 18.620 1.00 92.12 387 LEU A N 1
ATOM 2546 C CA . LEU A 1 387 ? -1.540 -2.169 18.734 1.00 92.12 387 LEU A CA 1
ATOM 2547 C C . LEU A 1 387 ? -1.835 -2.544 20.180 1.00 92.12 387 LEU A C 1
ATOM 2549 O O . LEU A 1 387 ? -1.036 -3.208 20.857 1.00 92.12 387 LEU A O 1
ATOM 2553 N N . VAL A 1 388 ? -3.041 -2.196 20.615 1.00 94.44 388 VAL A N 1
ATOM 2554 C CA . VAL A 1 388 ? -3.566 -2.543 21.931 1.00 94.44 388 VAL A CA 1
ATOM 2555 C C . VAL A 1 388 ? -4.897 -3.273 21.806 1.00 94.44 388 VAL A C 1
ATOM 2557 O O . VAL A 1 388 ? -5.581 -3.264 20.782 1.00 94.44 388 VAL A O 1
ATOM 2560 N N . CYS A 1 389 ? -5.249 -3.975 22.868 1.00 95.81 389 CYS A N 1
ATOM 2561 C CA . CYS A 1 389 ? -6.494 -4.707 22.956 1.00 95.81 389 CYS A CA 1
ATOM 2562 C C . CYS A 1 389 ? -7.680 -3.789 23.200 1.00 95.81 389 CYS A C 1
ATOM 2564 O O . CYS A 1 389 ? -7.782 -3.166 24.259 1.00 95.81 389 CYS A O 1
ATOM 2566 N N . HIS A 1 390 ? -8.620 -3.803 22.266 1.00 95.00 390 HIS A N 1
ATOM 2567 C CA . HIS A 1 390 ? -9.892 -3.105 22.382 1.00 95.00 390 HIS A CA 1
ATOM 2568 C C . HIS A 1 390 ? -11.028 -4.113 22.511 1.00 95.00 390 HIS A C 1
ATOM 2570 O O . HIS A 1 390 ? -10.939 -5.194 21.931 1.00 95.00 390 HIS A O 1
ATOM 2576 N N . PHE A 1 391 ? -12.082 -3.782 23.258 1.00 95.94 391 PHE A N 1
ATOM 2577 C CA . PHE A 1 391 ? -13.310 -4.574 23.274 1.00 95.94 391 PHE A CA 1
ATOM 2578 C C . PHE A 1 391 ? -14.283 -4.020 22.239 1.00 95.94 391 PHE A C 1
ATOM 2580 O O . PHE A 1 391 ? -14.527 -2.822 22.207 1.00 95.94 391 PHE A O 1
ATOM 2587 N N . GLY A 1 392 ? -14.868 -4.880 21.414 1.00 93.31 392 GLY A N 1
ATOM 2588 C CA . GLY A 1 392 ? -15.866 -4.457 20.440 1.00 93.31 392 GLY A CA 1
ATOM 2589 C C . GLY A 1 392 ? -16.614 -5.634 19.837 1.00 93.31 392 GLY A C 1
ATOM 2590 O O . GLY A 1 392 ? -16.546 -6.756 20.342 1.00 93.31 392 GLY A O 1
ATOM 2591 N N . ILE A 1 393 ? -17.355 -5.381 18.760 1.00 90.69 393 ILE A N 1
ATOM 2592 C CA . ILE A 1 393 ? -18.191 -6.386 18.097 1.00 90.69 393 ILE A CA 1
ATOM 2593 C C . ILE A 1 393 ? -17.625 -6.639 16.697 1.00 90.69 393 ILE A C 1
ATOM 2595 O O . ILE A 1 393 ? -17.743 -5.766 15.838 1.00 90.69 393 ILE A O 1
ATOM 2599 N N . PRO A 1 394 ? -17.002 -7.799 16.444 1.00 89.19 394 PRO A N 1
ATOM 2600 C CA . PRO A 1 394 ? -16.591 -8.164 15.097 1.00 89.19 394 PRO A CA 1
ATOM 2601 C C . PRO A 1 394 ? -17.809 -8.516 14.233 1.00 89.19 394 PRO A C 1
ATOM 2603 O O . PRO A 1 394 ? -18.839 -8.971 14.745 1.00 89.19 394 PRO A O 1
ATOM 2606 N N . ILE A 1 395 ? -17.683 -8.338 12.918 1.00 85.44 395 ILE A N 1
ATOM 2607 C CA . ILE A 1 395 ? -18.782 -8.543 11.967 1.00 85.44 395 ILE A CA 1
ATOM 2608 C C . ILE A 1 395 ? -19.207 -10.017 11.911 1.00 85.44 395 ILE A C 1
ATOM 2610 O O . ILE A 1 395 ? -20.393 -10.343 11.860 1.00 85.44 395 ILE A O 1
ATOM 2614 N N . ASP A 1 396 ? -18.234 -10.923 11.948 1.00 78.00 396 ASP A N 1
ATOM 2615 C CA . ASP A 1 396 ? -18.426 -12.371 11.849 1.00 78.00 396 ASP A CA 1
ATOM 2616 C C . ASP A 1 396 ? -18.799 -13.036 13.188 1.00 78.00 396 ASP A C 1
ATOM 2618 O O . ASP A 1 396 ? -19.177 -14.207 13.224 1.00 78.00 396 ASP A O 1
ATOM 2622 N N . GLY A 1 397 ? -18.770 -12.295 14.300 1.00 66.94 397 GLY A N 1
ATOM 2623 C CA . GLY A 1 397 ? -18.953 -12.839 15.650 1.00 66.94 397 GLY A CA 1
ATOM 2624 C C . GLY A 1 397 ? -20.393 -13.170 16.050 1.00 66.94 397 GLY A C 1
ATOM 2625 O O . GLY A 1 397 ? -20.650 -13.412 17.233 1.00 66.94 397 GLY A O 1
ATOM 2626 N N . GLY A 1 398 ? -21.363 -13.106 15.130 1.00 77.25 398 GLY A N 1
ATOM 2627 C CA . GLY A 1 398 ? -22.789 -13.255 15.460 1.00 77.25 398 GLY A CA 1
ATOM 2628 C C . GLY A 1 398 ? -23.255 -12.228 16.501 1.00 77.25 398 GLY A C 1
ATOM 2629 O O . GLY A 1 398 ? -24.097 -12.516 17.354 1.00 77.25 398 GLY A O 1
ATOM 2630 N N . GLY A 1 399 ? -22.622 -11.053 16.494 1.00 79.19 399 GLY A N 1
ATOM 2631 C CA . GLY A 1 399 ? -22.816 -9.993 17.470 1.00 79.19 399 GLY A CA 1
ATOM 2632 C C . GLY A 1 399 ? -22.115 -10.206 18.815 1.00 79.19 399 GLY A C 1
ATOM 2633 O O . GLY A 1 399 ? -22.232 -9.346 19.673 1.00 79.19 399 GLY A O 1
ATOM 2634 N N . GLN A 1 400 ? -21.407 -11.300 19.095 1.00 86.75 400 GLN A N 1
ATOM 2635 C CA . GLN A 1 400 ? -20.751 -11.439 20.402 1.00 86.75 400 GLN A CA 1
ATOM 2636 C C . GLN A 1 400 ? -19.540 -10.509 20.532 1.00 86.75 400 GLN A C 1
ATOM 2638 O O . GLN A 1 400 ? -18.678 -10.494 19.662 1.00 86.75 400 GLN A O 1
ATOM 2643 N N . GLY A 1 401 ? -19.452 -9.780 21.648 1.00 88.56 401 GLY A N 1
ATOM 2644 C CA . GLY A 1 401 ? -18.304 -8.921 21.925 1.00 88.56 401 GLY A CA 1
ATOM 2645 C C . GLY A 1 401 ? -17.025 -9.730 22.164 1.00 88.56 401 GLY A C 1
ATOM 2646 O O . GLY A 1 401 ? -17.071 -10.833 22.730 1.00 88.56 401 GLY A O 1
ATOM 2647 N N . ARG A 1 402 ? -15.893 -9.197 21.703 1.00 94.19 402 ARG A N 1
ATOM 2648 C CA . ARG A 1 402 ? -14.563 -9.811 21.773 1.00 94.19 402 ARG A CA 1
ATOM 2649 C C . ARG A 1 402 ? -13.500 -8.742 21.996 1.00 94.19 402 ARG A C 1
ATOM 2651 O O . ARG A 1 402 ? -13.666 -7.602 21.573 1.00 94.19 402 ARG A O 1
ATOM 2658 N N . TYR A 1 403 ? -12.403 -9.149 22.628 1.00 95.50 403 TYR A N 1
ATOM 2659 C CA . TYR A 1 403 ? -11.176 -8.366 22.647 1.00 95.50 403 TYR A CA 1
ATOM 2660 C C . TYR A 1 403 ? -10.379 -8.663 21.382 1.00 95.50 403 TYR A C 1
ATOM 2662 O O . TYR A 1 403 ? -10.060 -9.823 21.105 1.00 95.50 403 TYR A O 1
ATOM 2670 N N . VAL A 1 404 ? -10.073 -7.620 20.619 1.00 94.50 404 VAL A N 1
ATOM 2671 C CA . VAL A 1 404 ? -9.351 -7.733 19.353 1.00 94.50 404 VAL A CA 1
ATOM 2672 C C . VAL A 1 404 ? -8.189 -6.755 19.338 1.00 94.50 404 VAL A C 1
ATOM 2674 O O . VAL A 1 404 ? -8.301 -5.621 19.814 1.00 94.50 404 VAL A O 1
ATOM 2677 N N . CYS A 1 405 ? -7.057 -7.223 18.820 1.00 95.19 405 CYS A N 1
ATOM 2678 C CA . CYS A 1 405 ? -5.859 -6.421 18.667 1.00 95.19 405 CYS A CA 1
ATOM 2679 C C . CYS A 1 405 ? -6.049 -5.403 17.541 1.00 95.19 405 CYS A C 1
ATOM 2681 O O . CYS A 1 405 ? -6.312 -5.778 16.397 1.00 95.19 405 CYS A O 1
ATOM 2683 N N . GLY A 1 406 ? -5.910 -4.119 17.850 1.00 91.50 406 GLY A N 1
ATOM 2684 C CA . GLY A 1 406 ? -6.076 -3.062 16.865 1.00 91.50 406 GLY A CA 1
ATOM 2685 C C . GLY A 1 406 ? -5.545 -1.726 17.357 1.00 91.50 406 GLY A C 1
ATOM 2686 O O . GLY A 1 406 ? -4.962 -1.626 18.435 1.00 91.50 406 GLY A O 1
ATOM 2687 N N . ARG A 1 407 ? -5.739 -0.694 16.539 1.00 89.06 407 ARG A N 1
ATOM 2688 C CA . ARG A 1 407 ? -5.406 0.687 16.880 1.00 89.06 407 ARG A CA 1
ATOM 2689 C C . ARG A 1 407 ? -6.636 1.546 16.667 1.00 89.06 407 ARG A C 1
ATOM 2691 O O . ARG A 1 407 ? -7.202 1.561 15.575 1.00 89.06 407 ARG A O 1
ATOM 2698 N N . VAL A 1 408 ? -7.003 2.309 17.686 1.00 88.44 408 VAL A N 1
ATOM 2699 C CA . VAL A 1 408 ? -7.912 3.440 17.512 1.00 88.44 408 VAL A CA 1
ATOM 2700 C C . VAL A 1 408 ? -7.125 4.560 16.842 1.00 88.44 408 VAL A C 1
ATOM 2702 O O . VAL A 1 408 ? -6.216 5.144 17.434 1.00 88.44 408 VAL A O 1
ATOM 2705 N N . ARG A 1 409 ? -7.427 4.825 15.569 1.00 85.38 409 ARG A N 1
ATOM 2706 C CA . ARG A 1 409 ? -6.782 5.908 14.820 1.00 85.38 409 ARG A CA 1
ATOM 2707 C C . ARG A 1 409 ? -7.182 7.253 15.422 1.00 85.38 409 ARG A C 1
ATOM 2709 O O . ARG A 1 409 ? -8.287 7.415 15.939 1.00 85.38 409 ARG A O 1
ATOM 2716 N N . ALA A 1 410 ? -6.292 8.236 15.327 1.00 85.00 410 ALA A N 1
ATOM 2717 C CA . ALA A 1 410 ? -6.605 9.581 15.778 1.00 85.00 410 ALA A CA 1
ATOM 2718 C C . ALA A 1 410 ? -7.894 10.075 15.108 1.00 85.00 410 ALA A C 1
ATOM 2720 O O . ALA A 1 410 ? -8.087 9.907 13.901 1.00 85.00 410 ALA A O 1
ATOM 2721 N N . ARG A 1 411 ? -8.752 10.730 15.899 1.00 89.06 411 ARG A N 1
ATOM 2722 C CA . ARG A 1 411 ? -10.028 11.316 15.464 1.00 89.06 411 ARG A CA 1
ATOM 2723 C C . ARG A 1 411 ? -11.139 10.311 15.101 1.00 89.06 411 ARG A C 1
ATOM 2725 O O . ARG A 1 411 ? -12.253 10.763 14.835 1.00 89.06 411 ARG A O 1
ATOM 2732 N N . ASP A 1 412 ? -10.870 9.005 15.075 1.00 91.25 412 ASP A N 1
ATOM 2733 C CA . ASP A 1 412 ? -11.877 7.967 14.804 1.00 91.25 412 ASP A CA 1
ATOM 2734 C C . ASP A 1 412 ? -12.672 7.591 16.066 1.00 91.25 412 ASP A C 1
ATOM 2736 O O . ASP A 1 412 ? -12.441 8.136 17.145 1.00 91.25 412 ASP A O 1
ATOM 2740 N N . LEU A 1 413 ? -13.658 6.698 15.930 1.00 93.56 413 LEU A N 1
ATOM 2741 C CA . LEU A 1 413 ? -14.478 6.225 17.049 1.00 93.56 413 LEU A CA 1
ATOM 2742 C C . LEU A 1 413 ? -13.597 5.711 18.203 1.00 93.56 413 LEU A C 1
ATOM 2744 O O . LEU A 1 413 ? -12.735 4.862 17.992 1.00 93.56 413 LEU A O 1
ATOM 2748 N N . GLY A 1 414 ? -13.834 6.217 19.416 1.00 93.69 414 GLY A N 1
ATOM 2749 C CA . GLY A 1 414 ? -13.056 5.879 20.616 1.00 93.69 414 GLY A CA 1
ATOM 2750 C C . GLY A 1 414 ? -11.780 6.713 20.798 1.00 93.69 414 GLY A C 1
ATOM 2751 O O . GLY A 1 414 ? -11.149 6.652 21.852 1.00 93.69 414 GLY A O 1
ATOM 2752 N N . ALA A 1 415 ? -11.384 7.531 19.813 1.00 93.44 415 ALA A N 1
ATOM 2753 C CA . ALA A 1 415 ? -10.195 8.371 19.934 1.00 93.44 415 ALA A CA 1
ATOM 2754 C C . ALA A 1 415 ? -10.411 9.478 20.969 1.00 93.44 415 ALA A C 1
ATOM 2756 O O . ALA A 1 415 ? -11.470 10.102 21.001 1.00 93.44 415 ALA A O 1
ATOM 2757 N N . ALA A 1 416 ? -9.394 9.769 21.780 1.00 93.56 416 ALA A N 1
ATOM 2758 C CA . ALA A 1 416 ? -9.476 10.826 22.782 1.00 93.56 416 ALA A CA 1
ATOM 2759 C C . ALA A 1 416 ? -9.727 12.207 22.146 1.00 93.56 416 ALA A C 1
ATOM 2761 O O . ALA A 1 416 ? -9.127 12.567 21.132 1.00 93.56 416 ALA A O 1
ATOM 2762 N N . CYS A 1 417 ? -10.584 13.008 22.777 1.00 95.19 417 CYS A N 1
ATOM 2763 C CA . CYS A 1 417 ? -10.909 14.365 22.347 1.00 95.19 417 CYS A CA 1
ATOM 2764 C C . CYS A 1 417 ? -11.269 15.264 23.538 1.00 95.19 417 CYS A C 1
ATOM 2766 O O . CYS A 1 417 ? -11.575 14.808 24.635 1.00 95.19 417 CYS A O 1
ATOM 2768 N N . THR A 1 418 ? -11.251 16.569 23.316 1.00 94.75 418 THR A N 1
ATOM 2769 C CA . THR A 1 418 ? -11.775 17.616 24.203 1.00 94.75 418 THR A CA 1
ATOM 2770 C C . THR A 1 418 ? -12.845 18.465 23.514 1.00 94.75 418 THR A C 1
ATOM 2772 O O . THR A 1 418 ? -13.622 19.138 24.185 1.00 94.75 418 THR A O 1
ATOM 2775 N N . GLN A 1 419 ? -12.916 18.436 22.180 1.00 94.06 419 GLN A N 1
ATOM 2776 C CA . GLN A 1 419 ? -13.916 19.146 21.384 1.00 94.06 419 GLN A CA 1
ATOM 2777 C C . GLN A 1 419 ? -14.238 18.402 20.084 1.00 94.06 419 GLN A C 1
ATOM 2779 O O . GLN A 1 419 ? -13.398 17.690 19.538 1.00 94.06 419 GLN A O 1
ATOM 2784 N N . GLY A 1 420 ? -15.439 18.618 19.538 1.00 91.25 420 GLY A N 1
ATOM 2785 C CA . GLY A 1 420 ? -15.908 17.909 18.337 1.00 91.25 420 GLY A CA 1
ATOM 2786 C C . GLY A 1 420 ? -15.022 18.094 17.099 1.00 91.25 420 GLY A C 1
ATOM 2787 O O . GLY A 1 420 ? -14.889 17.172 16.307 1.00 91.25 420 GLY A O 1
ATOM 2788 N N . ALA A 1 421 ? -14.333 19.234 16.961 1.00 91.31 421 ALA A N 1
ATOM 2789 C CA . ALA A 1 421 ? -13.422 19.486 15.837 1.00 91.31 421 ALA A CA 1
ATOM 2790 C C . ALA A 1 421 ? -12.218 18.523 15.783 1.00 91.31 421 ALA A C 1
ATOM 2792 O O . ALA A 1 421 ? -11.588 18.379 14.735 1.00 91.31 421 ALA A O 1
ATOM 2793 N N . GLN A 1 422 ? -11.890 17.866 16.900 1.00 91.56 422 GLN A N 1
ATOM 2794 C CA . GLN A 1 422 ? -10.852 16.839 16.936 1.00 91.56 422 GLN A CA 1
ATOM 2795 C C . GLN A 1 422 ? -11.346 15.498 16.410 1.00 91.56 422 GLN A C 1
ATOM 2797 O O . GLN A 1 422 ? -10.520 14.666 16.077 1.00 91.56 422 GLN A O 1
ATOM 2802 N N . CYS A 1 423 ? -12.648 15.290 16.256 1.00 92.94 423 CYS A N 1
ATOM 2803 C CA . CYS A 1 423 ? -13.184 14.069 15.676 1.00 92.94 423 CYS A CA 1
ATOM 2804 C C . CYS A 1 423 ? -13.218 14.176 14.149 1.00 92.94 423 CYS A C 1
ATOM 2806 O O . CYS A 1 423 ? -13.311 15.270 13.581 1.00 92.94 423 CYS A O 1
ATOM 2808 N N . ARG A 1 424 ? -13.039 13.047 13.458 1.00 88.69 424 ARG A N 1
ATOM 2809 C CA . ARG A 1 424 ? -13.123 12.963 11.993 1.00 88.69 424 ARG A CA 1
ATOM 2810 C C . ARG A 1 424 ? -14.577 13.117 11.568 1.00 88.69 424 ARG A C 1
ATOM 2812 O O . ARG A 1 424 ? -14.869 13.796 10.590 1.00 88.69 424 ARG A O 1
ATOM 2819 N N . SER A 1 425 ? -15.467 12.498 12.333 1.00 87.25 425 SER A N 1
ATOM 2820 C CA . SER A 1 425 ? -16.916 12.619 12.228 1.00 87.25 425 SER A CA 1
ATOM 2821 C C . SER A 1 425 ? -17.534 12.570 13.629 1.00 87.25 425 SER A C 1
ATOM 2823 O O . SER A 1 425 ? -16.812 12.339 14.596 1.00 87.25 425 SER A O 1
ATOM 2825 N N . GLY A 1 426 ? -18.838 12.835 13.733 1.00 89.00 426 GLY A N 1
ATOM 2826 C CA . GLY A 1 426 ? -19.574 12.807 15.000 1.00 89.00 426 GLY A CA 1
ATOM 2827 C C . GLY A 1 426 ? -19.186 13.918 15.980 1.00 89.00 426 GLY A C 1
ATOM 2828 O O . GLY A 1 426 ? -18.852 15.036 15.578 1.00 89.00 426 GLY A O 1
ATOM 2829 N N . ALA A 1 427 ? -19.293 13.622 17.274 1.00 94.75 427 ALA A N 1
ATOM 2830 C CA . ALA A 1 427 ? -19.078 14.575 18.356 1.00 94.75 427 ALA A CA 1
ATOM 2831 C C . ALA A 1 427 ? -18.029 14.066 19.350 1.00 94.75 427 ALA A C 1
ATOM 2833 O O . ALA A 1 427 ? -17.716 12.882 19.414 1.00 94.75 427 ALA A O 1
ATOM 2834 N N . CYS A 1 428 ? -17.499 14.981 20.162 1.00 96.75 428 CYS A N 1
ATOM 2835 C CA . CYS A 1 428 ? -16.693 14.598 21.312 1.00 96.75 428 CYS A CA 1
ATOM 2836 C C . CYS A 1 428 ? -17.614 14.340 22.506 1.00 96.75 428 CYS A C 1
ATOM 2838 O O . CYS A 1 428 ? -18.089 15.292 23.137 1.00 96.75 428 CYS A O 1
ATOM 2840 N N . LEU A 1 429 ? -17.880 13.070 22.814 1.00 96.38 429 LEU A N 1
ATOM 2841 C CA . LEU A 1 429 ? -18.639 12.716 24.006 1.00 96.38 429 LEU A CA 1
ATOM 2842 C C . LEU A 1 429 ? -17.755 12.980 25.220 1.00 96.38 429 LEU A C 1
ATOM 2844 O O . LEU A 1 429 ? -16.724 12.341 25.385 1.00 96.38 429 LEU A O 1
ATOM 2848 N N . SER A 1 430 ? -18.136 13.952 26.045 1.00 95.88 430 SER A N 1
ATOM 2849 C CA . SER A 1 430 ? -17.328 14.413 27.177 1.00 95.88 430 SER A CA 1
ATOM 2850 C C . SER A 1 430 ? -17.625 13.622 28.450 1.00 95.88 430 SER A C 1
ATOM 2852 O O . SER A 1 430 ? -18.784 13.342 28.754 1.00 95.88 430 SER A O 1
ATOM 2854 N N . ALA A 1 431 ? -16.586 13.317 29.229 1.00 92.50 431 ALA A N 1
ATOM 2855 C CA . ALA A 1 431 ? -16.726 12.749 30.564 1.00 92.50 431 ALA A CA 1
ATOM 2856 C C . ALA A 1 431 ? -17.397 13.744 31.525 1.00 92.50 431 ALA A C 1
ATOM 2858 O O . ALA A 1 431 ? -17.343 14.969 31.341 1.00 92.50 431 ALA A O 1
ATOM 2859 N N . SER A 1 432 ? -17.973 13.229 32.611 1.00 85.50 432 SER A N 1
ATOM 2860 C CA . SER A 1 432 ? -18.455 14.051 33.720 1.00 85.50 432 SER A CA 1
ATOM 2861 C C . SER A 1 432 ? -17.293 14.875 34.303 1.00 85.50 432 SER A C 1
ATOM 2863 O O . SER A 1 432 ? -16.285 14.344 34.760 1.00 85.50 432 SER A O 1
ATOM 2865 N N . GLY A 1 433 ? -17.402 16.206 34.225 1.00 82.75 433 GLY A N 1
ATOM 2866 C CA . GLY A 1 433 ? -16.345 17.142 34.640 1.00 82.75 433 GLY A CA 1
ATOM 2867 C C . GLY A 1 433 ? -15.516 17.761 33.504 1.00 82.75 433 GLY A C 1
ATOM 2868 O O . GLY A 1 433 ? -14.710 18.645 33.778 1.00 82.75 433 GLY A O 1
ATOM 2869 N N . GLY A 1 434 ? -15.731 17.367 32.242 1.00 80.25 434 GLY A N 1
ATOM 2870 C CA . GLY A 1 434 ? -15.295 18.125 31.057 1.00 80.25 434 GLY A CA 1
ATOM 2871 C C . GLY A 1 434 ? -13.788 18.170 30.765 1.00 80.25 434 GLY A C 1
ATOM 2872 O O . GLY A 1 434 ? -13.370 18.937 29.903 1.00 80.25 434 GLY A O 1
ATOM 2873 N N . ALA A 1 435 ? -12.960 17.376 31.452 1.00 82.12 435 ALA A N 1
ATOM 2874 C CA . ALA A 1 435 ? -11.508 17.362 31.226 1.00 82.12 435 ALA A CA 1
ATOM 2875 C C . ALA A 1 435 ? -11.089 16.635 29.929 1.00 82.12 435 ALA A C 1
ATOM 2877 O O . ALA A 1 435 ? -9.961 16.796 29.470 1.00 82.12 435 ALA A O 1
ATOM 2878 N N . GLY A 1 436 ? -11.988 15.846 29.340 1.00 92.06 436 GLY A N 1
ATOM 2879 C CA . GLY A 1 436 ? -11.750 15.069 28.130 1.00 92.06 436 GLY A CA 1
ATOM 2880 C C . GLY A 1 436 ? -12.957 14.207 27.776 1.00 92.06 436 GLY A C 1
ATOM 2881 O O . GLY A 1 436 ? -13.975 14.212 28.472 1.00 92.06 436 GLY A O 1
ATOM 2882 N N . GLY A 1 437 ? -12.838 13.484 26.677 1.00 95.56 437 GLY A N 1
ATOM 2883 C CA . GLY A 1 437 ? -13.885 12.682 26.076 1.00 95.56 437 GLY A CA 1
ATOM 2884 C C . GLY A 1 437 ? -13.322 11.736 25.026 1.00 95.56 437 GLY A C 1
ATOM 2885 O O . GLY A 1 437 ? -12.103 11.635 24.862 1.00 95.56 437 GLY A O 1
ATOM 2886 N N . TYR A 1 438 ? -14.215 11.073 24.302 1.00 96.62 438 TYR A N 1
ATOM 2887 C CA . TYR A 1 438 ? -13.848 10.296 23.126 1.00 96.62 438 TYR A CA 1
ATOM 2888 C C . TYR A 1 438 ? -14.765 10.611 21.942 1.00 96.62 438 TYR A C 1
ATOM 2890 O O . TYR A 1 438 ? -15.899 11.071 22.105 1.00 96.62 438 TYR A O 1
ATOM 2898 N N . CYS A 1 439 ? -14.242 10.415 20.739 1.00 96.81 439 CYS A N 1
ATOM 2899 C CA . CYS A 1 439 ? -14.955 10.683 19.504 1.00 96.81 439 CYS A CA 1
ATOM 2900 C C . CYS A 1 439 ? -16.029 9.628 19.253 1.00 96.81 439 CYS A C 1
ATOM 2902 O O . CYS A 1 439 ? -15.742 8.433 19.267 1.00 96.81 439 CYS A O 1
ATOM 2904 N N . THR A 1 440 ? -17.255 10.076 18.997 1.00 96.50 440 THR A N 1
ATOM 2905 C CA . THR A 1 440 ? -18.363 9.254 18.499 1.00 96.50 440 THR A CA 1
ATOM 2906 C C . THR A 1 440 ? -18.459 9.383 16.985 1.00 96.50 440 THR A C 1
ATOM 2908 O O . THR A 1 440 ? -17.856 10.275 16.391 1.00 96.50 440 THR A O 1
ATOM 2911 N N . VAL A 1 441 ? -19.238 8.518 16.344 1.00 94.62 441 VAL A N 1
ATOM 2912 C CA . VAL A 1 441 ? -19.617 8.676 14.931 1.00 94.62 441 VAL A CA 1
ATOM 2913 C C . VAL A 1 441 ? -21.118 8.453 14.793 1.00 94.62 441 VAL A C 1
ATOM 2915 O O . VAL A 1 441 ? -21.692 7.736 15.603 1.00 94.62 441 VAL A O 1
ATOM 2918 N N . ALA A 1 442 ? -21.770 9.060 13.802 1.00 94.62 442 ALA A N 1
ATOM 2919 C CA . ALA A 1 442 ? -23.189 8.795 13.566 1.00 94.62 442 ALA A CA 1
ATOM 2920 C C . ALA A 1 442 ? -23.391 7.332 13.138 1.00 94.62 442 ALA A C 1
ATOM 2922 O O . ALA A 1 442 ? -22.546 6.777 12.430 1.00 94.62 442 ALA A O 1
ATOM 2923 N N . CYS A 1 443 ? -24.508 6.722 13.534 1.00 94.56 443 CYS A N 1
ATOM 2924 C CA . CYS A 1 443 ? -24.847 5.387 13.051 1.00 94.56 443 CYS A CA 1
ATOM 2925 C C . CYS A 1 443 ? -25.073 5.397 11.537 1.00 94.56 443 CYS A C 1
ATOM 2927 O O . CYS A 1 443 ? -25.705 6.309 10.998 1.00 94.56 443 CYS A O 1
ATOM 2929 N N . GLY A 1 444 ? -24.581 4.356 10.869 1.00 90.50 444 GLY A N 1
ATOM 2930 C CA . GLY A 1 444 ? -24.887 4.093 9.470 1.00 90.50 444 GLY A CA 1
ATOM 2931 C C . GLY A 1 444 ? -26.296 3.531 9.274 1.00 90.50 444 GLY A C 1
ATOM 2932 O O . GLY A 1 444 ? -27.117 3.463 10.198 1.00 90.50 444 GLY A O 1
ATOM 2933 N N . ASP A 1 445 ? -26.561 3.095 8.046 1.00 87.94 445 ASP A N 1
ATOM 2934 C CA . ASP A 1 445 ? -27.765 2.333 7.723 1.00 87.94 445 ASP A CA 1
ATOM 2935 C C . ASP A 1 445 ? -27.829 1.039 8.556 1.00 87.94 445 ASP A C 1
ATOM 2937 O O . ASP A 1 445 ? -26.802 0.502 8.973 1.00 87.94 445 ASP A O 1
ATOM 2941 N N . ASP A 1 446 ? -29.046 0.572 8.851 1.00 88.06 446 ASP A N 1
ATOM 2942 C CA . ASP A 1 446 ? -29.301 -0.653 9.629 1.00 88.06 446 ASP A CA 1
ATOM 2943 C C . ASP A 1 446 ? -28.595 -0.719 11.001 1.00 88.06 446 ASP A C 1
ATOM 2945 O O . ASP A 1 446 ? -28.189 -1.788 11.451 1.00 88.06 446 ASP A O 1
ATOM 2949 N N . ASP A 1 447 ? -28.452 0.431 11.677 1.00 90.06 447 ASP A N 1
ATOM 2950 C CA . ASP A 1 447 ? -27.762 0.540 12.976 1.00 90.06 447 ASP A CA 1
ATOM 2951 C C . ASP A 1 447 ? -26.265 0.167 12.908 1.00 90.06 447 ASP A C 1
ATOM 2953 O O . ASP A 1 447 ? -25.654 -0.164 13.929 1.00 90.06 447 ASP A O 1
ATOM 2957 N N . TYR A 1 448 ? -25.651 0.236 11.719 1.00 90.12 448 TYR A N 1
ATOM 2958 C CA . TYR A 1 448 ? -24.235 -0.071 11.546 1.00 90.12 448 TYR A CA 1
ATOM 2959 C C . TYR A 1 448 ? -23.338 0.890 12.331 1.00 90.12 448 TYR A C 1
ATOM 2961 O O . TYR A 1 448 ? -23.498 2.113 12.275 1.00 90.12 448 TYR A O 1
ATOM 2969 N N . CYS A 1 449 ? -22.335 0.316 12.994 1.00 91.81 449 CYS A N 1
ATOM 2970 C CA . CYS A 1 449 ? -21.230 1.042 13.594 1.00 91.81 449 CYS A CA 1
ATOM 2971 C C . CYS A 1 449 ? -19.902 0.376 13.238 1.00 91.81 449 CYS A C 1
ATOM 2973 O O . CYS A 1 449 ? -19.817 -0.854 13.290 1.00 91.81 449 CYS A O 1
ATOM 2975 N N . PRO A 1 450 ? -18.856 1.164 12.927 1.00 91.38 450 PRO A N 1
ATOM 2976 C CA . PRO A 1 450 ? -17.519 0.616 12.764 1.00 91.38 450 PRO A CA 1
ATOM 2977 C C . PRO A 1 450 ? -17.049 0.003 14.084 1.00 91.38 450 PRO A C 1
ATOM 2979 O O . PRO A 1 450 ? -17.467 0.436 15.165 1.00 91.38 450 PRO A O 1
ATOM 2982 N N . TYR A 1 451 ? -16.152 -0.981 14.010 1.00 91.38 451 TYR A N 1
ATOM 2983 C CA . TYR A 1 451 ? -15.479 -1.479 15.206 1.00 91.38 451 TYR A CA 1
ATOM 2984 C C . TYR A 1 451 ? -14.769 -0.301 15.892 1.00 91.38 451 TYR A C 1
ATOM 2986 O O . TYR A 1 451 ? -14.078 0.477 15.242 1.00 91.38 451 TYR A O 1
ATOM 2994 N N . LEU A 1 452 ? -14.938 -0.059 17.187 1.00 94.06 452 LEU A N 1
ATOM 2995 C CA . LEU A 1 452 ? -15.399 -0.897 18.297 1.00 94.06 452 LEU A CA 1
ATOM 2996 C C . LEU A 1 452 ? -16.815 -0.543 18.819 1.00 94.06 452 LEU A C 1
ATOM 2998 O O . LEU A 1 452 ? -17.120 -0.715 20.000 1.00 94.06 452 LEU A O 1
ATOM 3002 N N . GLY A 1 453 ? -17.674 0.003 17.956 1.00 93.12 453 GLY A N 1
ATOM 3003 C CA . GLY A 1 453 ? -18.927 0.654 18.339 1.00 93.12 453 GLY A CA 1
ATOM 3004 C C . GLY A 1 453 ? -20.189 -0.204 18.365 1.00 93.12 453 GLY A C 1
ATOM 3005 O O . GLY A 1 453 ? -20.272 -1.271 17.763 1.00 93.12 453 GLY A O 1
ATOM 3006 N N . SER A 1 454 ? -21.217 0.327 19.028 1.00 94.62 454 SER A N 1
ATOM 3007 C CA . SER A 1 454 ? -22.619 -0.086 18.898 1.00 94.62 454 SER A CA 1
ATOM 3008 C C . SER A 1 454 ? -23.481 1.151 18.717 1.00 94.62 454 SER A C 1
ATOM 3010 O O . SER A 1 454 ? -23.260 2.157 19.392 1.00 94.62 454 SER A O 1
ATOM 3012 N N . CYS A 1 455 ? -24.495 1.060 17.855 1.00 95.56 455 CYS A N 1
ATOM 3013 C CA . CYS A 1 455 ? -25.423 2.164 17.661 1.00 95.56 455 CYS A CA 1
ATOM 3014 C C . CYS A 1 455 ? -26.281 2.352 18.913 1.00 95.56 455 CYS A C 1
ATOM 3016 O O . CYS A 1 455 ? -26.807 1.383 19.475 1.00 95.56 455 CYS A O 1
ATOM 3018 N N . VAL A 1 456 ? -26.399 3.600 19.357 1.00 96.50 456 VAL A N 1
ATOM 3019 C CA . VAL A 1 456 ? -27.202 4.017 20.502 1.00 9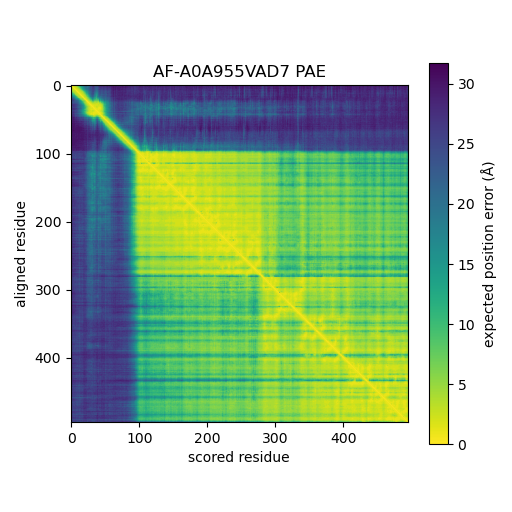6.50 456 VAL A CA 1
ATOM 3020 C C . VAL A 1 456 ? -28.147 5.119 20.055 1.00 96.50 456 VAL A C 1
ATOM 3022 O O . VAL A 1 456 ? -27.732 6.121 19.476 1.00 96.50 456 VAL A O 1
ATOM 3025 N N . VAL A 1 457 ? -29.435 4.933 20.340 1.00 93.94 457 VAL A N 1
ATOM 3026 C CA . VAL A 1 457 ? -30.484 5.894 19.991 1.00 93.94 457 VAL A CA 1
ATOM 3027 C C . VAL A 1 457 ? -30.800 6.765 21.204 1.00 93.94 457 VAL A C 1
ATOM 3029 O O . VAL A 1 457 ? -31.412 6.301 22.168 1.00 93.94 457 VAL A O 1
ATOM 3032 N N . SER A 1 458 ? -30.419 8.040 21.146 1.00 90.12 458 SER A N 1
ATOM 3033 C CA . SER A 1 458 ? -30.680 9.033 22.190 1.00 90.12 458 SER A CA 1
ATOM 3034 C C . SER A 1 458 ? -31.613 10.123 21.663 1.00 90.12 458 SER A C 1
ATOM 3036 O O . SER A 1 458 ? -31.194 11.143 21.119 1.00 90.12 458 SER A O 1
ATOM 3038 N N . GLY A 1 459 ? -32.921 9.917 21.829 1.00 89.75 459 GLY A N 1
ATOM 3039 C CA . GLY A 1 459 ? -33.924 10.837 21.294 1.00 89.75 459 GLY A CA 1
ATOM 3040 C C . GLY A 1 459 ? -33.991 10.760 19.768 1.00 89.75 459 GLY A C 1
ATOM 3041 O O . GLY A 1 459 ? -34.425 9.742 19.236 1.00 89.75 459 GLY A O 1
ATOM 3042 N N . ALA A 1 460 ? -33.617 11.844 19.083 1.00 91.00 460 ALA A N 1
ATOM 3043 C CA . ALA A 1 460 ? -33.537 11.888 17.619 1.00 91.00 460 ALA A CA 1
ATOM 3044 C C . ALA A 1 460 ? -32.141 11.524 17.085 1.00 91.00 460 ALA A C 1
ATOM 3046 O O . ALA A 1 460 ? -32.011 11.216 15.900 1.00 91.00 460 ALA A O 1
ATOM 3047 N N . ASP A 1 461 ? -31.127 11.549 17.950 1.00 93.19 461 ASP A N 1
ATOM 3048 C CA . ASP A 1 461 ? -29.740 11.307 17.576 1.00 93.19 461 ASP A CA 1
ATOM 3049 C C . ASP A 1 461 ? -29.418 9.809 17.647 1.00 93.19 461 ASP A C 1
ATOM 3051 O O . ASP A 1 461 ? -29.936 9.071 18.496 1.00 93.19 461 ASP A O 1
ATOM 3055 N N . ARG A 1 462 ? -28.576 9.353 16.717 1.00 95.12 462 ARG A N 1
ATOM 3056 C CA . ARG A 1 462 ? -28.113 7.966 16.603 1.00 95.12 462 ARG A CA 1
ATOM 3057 C C . ARG A 1 462 ? -26.597 7.980 16.505 1.00 95.12 462 ARG A C 1
ATOM 3059 O O . ARG A 1 462 ? -26.056 8.282 15.442 1.00 95.12 462 ARG A O 1
ATOM 3066 N N . ASP A 1 463 ? -25.941 7.642 17.606 1.00 96.12 463 ASP A N 1
ATOM 3067 C CA . ASP A 1 463 ? -24.488 7.685 17.729 1.00 96.12 463 ASP A CA 1
ATOM 3068 C C . ASP A 1 463 ? -23.923 6.296 18.016 1.00 96.12 463 ASP A C 1
ATOM 3070 O O . ASP A 1 463 ? -24.419 5.548 18.859 1.00 96.12 463 ASP A O 1
ATOM 3074 N N . CYS A 1 464 ? -22.837 5.963 17.335 1.00 96.75 464 CYS A N 1
ATOM 3075 C CA . CYS A 1 464 ? -21.974 4.852 17.673 1.00 96.75 464 CYS A CA 1
ATOM 3076 C C . CYS A 1 464 ? -21.161 5.213 18.910 1.00 96.75 464 CYS A C 1
ATOM 3078 O O . CYS A 1 464 ? -20.326 6.123 18.874 1.00 96.75 464 CYS A O 1
ATOM 3080 N N . LEU A 1 465 ? -21.402 4.476 19.991 1.00 96.94 465 LEU A N 1
ATOM 3081 C CA . LEU A 1 465 ? -20.644 4.567 21.234 1.00 96.94 465 LEU A CA 1
ATOM 3082 C C . LEU A 1 465 ? -19.739 3.346 21.385 1.00 96.94 465 LEU A C 1
ATOM 3084 O O . LEU A 1 465 ? -20.069 2.263 20.898 1.00 96.94 465 LEU A O 1
ATOM 3088 N N . GLU A 1 466 ? -18.611 3.523 22.069 1.00 96.12 466 GLU A N 1
ATOM 3089 C CA . GLU A 1 466 ? -17.656 2.451 22.358 1.00 96.12 466 GLU A CA 1
ATOM 3090 C C . GLU A 1 466 ? -18.326 1.352 23.193 1.00 96.12 466 GLU A C 1
ATOM 3092 O O . GLU A 1 466 ? -18.939 1.631 24.225 1.00 96.12 466 GLU A O 1
ATOM 3097 N N . VAL A 1 467 ? -18.257 0.104 22.728 1.00 96.44 467 VAL A N 1
ATOM 3098 C CA . VAL A 1 467 ? -18.836 -1.047 23.432 1.00 96.44 467 VAL A CA 1
ATOM 3099 C C . VAL A 1 467 ? -17.908 -1.464 24.562 1.00 96.44 467 VAL A C 1
ATOM 3101 O O . VAL A 1 467 ? -16.693 -1.444 24.421 1.00 96.44 467 VAL A O 1
ATOM 3104 N N . CYS A 1 468 ? -18.477 -1.914 25.675 1.00 97.25 468 CYS A N 1
ATOM 3105 C CA . CYS A 1 468 ? -17.700 -2.363 26.822 1.00 97.25 468 CYS A CA 1
ATOM 3106 C C . CYS A 1 468 ? -18.268 -3.649 27.423 1.00 97.25 468 CYS A C 1
ATOM 3108 O O . CYS A 1 468 ? -19.472 -3.919 27.377 1.00 97.25 468 CYS A O 1
ATOM 3110 N N . PHE A 1 469 ? -17.386 -4.442 28.019 1.00 96.19 469 PHE A N 1
ATOM 3111 C CA . PHE A 1 469 ? -17.732 -5.591 28.845 1.00 96.19 469 PHE A CA 1
ATOM 3112 C C . PHE A 1 469 ? -17.615 -5.260 30.335 1.00 96.19 469 PHE A C 1
ATOM 3114 O O . PHE A 1 469 ? -18.451 -5.672 31.141 1.00 96.19 469 PHE A O 1
ATOM 3121 N N . ALA A 1 470 ? -16.596 -4.486 30.693 1.00 95.94 470 ALA A N 1
ATOM 3122 C CA . ALA A 1 470 ? -16.276 -4.060 32.040 1.00 95.94 470 ALA A CA 1
ATOM 3123 C C . ALA A 1 470 ? -15.926 -2.560 32.076 1.00 95.94 470 ALA A C 1
ATOM 3125 O O . ALA A 1 470 ? -15.552 -1.977 31.060 1.00 95.94 470 ALA A O 1
ATOM 3126 N N . PRO A 1 471 ? -15.986 -1.908 33.254 1.00 95.38 471 PRO A N 1
ATOM 3127 C CA . PRO A 1 471 ? -15.601 -0.501 33.389 1.00 95.38 471 PRO A CA 1
ATOM 3128 C C . PRO A 1 471 ? -14.165 -0.187 32.948 1.00 95.38 471 PRO A C 1
ATOM 3130 O O . PRO A 1 471 ? -13.894 0.937 32.551 1.00 95.38 471 PRO A O 1
ATOM 3133 N N . THR A 1 472 ? -13.255 -1.163 33.008 1.00 94.75 472 THR A N 1
ATOM 3134 C CA . THR A 1 472 ? -11.857 -1.017 32.568 1.00 94.75 472 THR A CA 1
ATOM 3135 C C . THR A 1 472 ? -11.695 -0.912 31.056 1.00 94.75 472 THR A C 1
ATOM 3137 O O . THR A 1 472 ? -10.617 -0.539 30.609 1.00 94.75 472 THR A O 1
ATOM 3140 N N . ASP A 1 473 ? -12.728 -1.253 30.283 1.00 95.31 473 ASP A N 1
ATOM 3141 C CA . ASP A 1 473 ? -12.705 -1.093 28.828 1.00 95.31 473 ASP A CA 1
ATOM 3142 C C . ASP A 1 473 ? -12.971 0.360 28.421 1.00 95.31 473 ASP A C 1
ATOM 3144 O O . ASP A 1 473 ? -12.668 0.738 27.299 1.00 95.31 473 ASP A O 1
ATOM 3148 N N . CYS A 1 474 ? -13.534 1.173 29.321 1.00 96.00 474 CYS A N 1
ATOM 3149 C CA . CYS A 1 474 ? -13.926 2.537 29.006 1.00 96.00 474 CYS A CA 1
ATOM 3150 C C . CYS A 1 474 ? -12.811 3.556 29.276 1.00 96.00 474 CYS A C 1
ATOM 3152 O O . CYS A 1 474 ? -12.056 3.408 30.245 1.00 96.00 474 CYS A O 1
ATOM 3154 N N . PRO A 1 475 ? -12.755 4.653 28.493 1.00 93.88 475 PRO A N 1
ATOM 3155 C CA . PRO A 1 475 ? -11.867 5.772 28.779 1.00 93.88 475 PRO A CA 1
ATOM 3156 C C . PRO A 1 475 ? -12.088 6.351 30.185 1.00 93.88 475 PRO A C 1
ATOM 3158 O O . PRO A 1 475 ? -13.167 6.250 30.775 1.00 93.88 475 PRO A O 1
ATOM 3161 N N . ALA A 1 476 ? -11.066 7.012 30.733 1.00 92.88 476 ALA A N 1
ATOM 3162 C CA . ALA A 1 476 ? -11.157 7.622 32.057 1.00 92.88 476 ALA A CA 1
ATOM 3163 C C . ALA A 1 476 ? -12.333 8.619 32.147 1.00 92.88 476 ALA A C 1
ATOM 3165 O O . ALA A 1 476 ? -12.483 9.498 31.300 1.00 92.88 476 ALA A O 1
ATOM 3166 N N . GLY A 1 477 ? -13.157 8.491 33.194 1.00 93.56 477 GLY A N 1
ATOM 3167 C CA . GLY A 1 477 ? -14.368 9.305 33.390 1.00 93.56 477 GLY A CA 1
ATOM 3168 C C . GLY A 1 477 ? -15.648 8.718 32.777 1.00 93.56 477 GLY A C 1
ATOM 3169 O O . GLY A 1 477 ? -16.723 9.303 32.926 1.00 93.56 477 GLY A O 1
ATOM 3170 N N . PHE A 1 478 ? -15.555 7.549 32.141 1.00 96.50 478 PHE A N 1
ATOM 3171 C CA . PHE A 1 478 ? -16.690 6.802 31.607 1.00 96.50 478 PHE A CA 1
ATOM 3172 C C . PHE A 1 478 ? -16.942 5.527 32.416 1.00 96.50 478 PHE A C 1
ATOM 3174 O O . PHE A 1 478 ? -16.039 4.953 33.023 1.00 96.50 478 PHE A O 1
ATOM 3181 N N . GLY A 1 479 ? -18.199 5.095 32.444 1.00 96.38 479 GLY A N 1
ATOM 3182 C CA . GLY A 1 479 ? -18.634 3.834 33.022 1.00 96.38 479 GLY A CA 1
ATOM 3183 C C . GLY A 1 479 ? -19.237 2.928 31.958 1.00 96.38 479 GLY A C 1
ATOM 3184 O O . GLY A 1 479 ? -19.843 3.395 30.994 1.00 96.38 479 GLY A O 1
ATOM 3185 N N . CYS A 1 480 ? -19.109 1.620 32.168 1.00 97.75 480 CYS A N 1
ATOM 3186 C CA . CYS A 1 480 ? -19.708 0.629 31.287 1.00 97.75 480 CYS A CA 1
ATOM 3187 C C . CYS A 1 480 ? -21.169 0.369 31.674 1.00 97.75 480 CYS A C 1
ATOM 3189 O O . CYS A 1 480 ? -21.430 -0.230 32.722 1.00 97.75 480 CYS A O 1
ATOM 3191 N N . GLN A 1 481 ? -22.125 0.846 30.870 1.00 97.25 481 GLN A N 1
ATOM 3192 C CA . GLN A 1 481 ? -23.557 0.768 31.189 1.00 97.25 481 GLN A CA 1
ATOM 3193 C C . GLN A 1 481 ? -24.409 0.484 29.950 1.00 97.25 481 GLN A C 1
ATOM 3195 O O . GLN A 1 481 ? -24.073 0.882 28.838 1.00 97.25 481 GLN A O 1
ATOM 3200 N N . LEU A 1 482 ? -25.555 -0.173 30.144 1.00 96.56 482 LEU A N 1
ATOM 3201 C CA . LEU A 1 482 ? -26.556 -0.353 29.092 1.00 96.56 482 LEU A CA 1
ATOM 3202 C C . LEU A 1 482 ? -27.326 0.961 28.891 1.00 96.56 482 LEU A C 1
ATOM 3204 O O . LEU A 1 482 ? -28.257 1.259 29.641 1.00 96.56 482 LEU A O 1
ATOM 3208 N N . ALA A 1 483 ? -26.910 1.755 27.904 1.00 94.25 483 ALA A N 1
ATOM 3209 C CA . ALA A 1 483 ? -27.578 3.005 27.558 1.00 94.25 483 ALA A CA 1
ATOM 3210 C C . ALA A 1 483 ? -28.984 2.755 26.984 1.00 94.25 483 ALA A C 1
ATOM 3212 O O . ALA A 1 483 ? -29.247 1.731 26.350 1.00 94.25 483 ALA A O 1
ATOM 3213 N N . THR A 1 484 ? -29.901 3.705 27.178 1.00 92.81 484 THR A N 1
ATOM 3214 C CA . THR A 1 484 ? -31.238 3.647 26.569 1.00 92.81 484 THR A CA 1
ATOM 3215 C C . THR A 1 484 ? -31.114 3.529 25.050 1.00 92.81 484 THR A C 1
ATOM 3217 O O . THR A 1 484 ? -30.398 4.305 24.430 1.00 92.81 484 THR A O 1
ATOM 3220 N N . GLY A 1 485 ? -31.802 2.552 24.456 1.00 88.69 485 GLY A N 1
ATOM 3221 C CA . GLY A 1 485 ? -31.751 2.308 23.011 1.00 88.69 485 GLY A CA 1
ATOM 3222 C C . GLY A 1 485 ? -30.518 1.535 22.534 1.00 88.69 485 GLY A C 1
ATOM 3223 O O . GLY A 1 485 ? -30.484 1.146 21.373 1.00 88.69 485 GLY A O 1
ATOM 3224 N N . ALA A 1 486 ? -29.540 1.259 23.402 1.00 91.50 486 ALA A N 1
ATOM 3225 C CA . ALA A 1 486 ? -28.429 0.377 23.075 1.00 91.50 486 ALA A CA 1
ATOM 3226 C C . ALA A 1 486 ? -28.844 -1.091 23.237 1.00 91.50 486 ALA A C 1
ATOM 3228 O O . ALA A 1 486 ? -29.519 -1.470 24.196 1.00 91.50 486 ALA A O 1
ATOM 3229 N N . SER A 1 487 ? -28.382 -1.949 22.329 1.00 90.62 487 SER A N 1
ATOM 3230 C CA . SER A 1 487 ? -28.529 -3.402 22.485 1.00 90.62 487 SER A CA 1
ATOM 3231 C C . SER A 1 487 ? -27.513 -3.996 23.473 1.00 90.62 487 SER A C 1
ATOM 3233 O O . SER A 1 487 ? -27.627 -5.165 23.851 1.00 90.62 487 SER A O 1
ATOM 3235 N N . ARG A 1 488 ? -26.498 -3.213 23.874 1.00 93.31 488 ARG A N 1
ATOM 3236 C CA . ARG A 1 488 ? -25.318 -3.644 24.638 1.00 93.31 488 ARG A CA 1
ATOM 3237 C C . ARG A 1 488 ? -24.808 -2.552 25.565 1.00 93.31 488 ARG A C 1
ATOM 3239 O O . ARG A 1 488 ? -25.114 -1.376 25.383 1.00 93.31 488 ARG A O 1
ATOM 3246 N N . SER A 1 489 ? -24.004 -2.963 26.543 1.00 97.00 489 SER A N 1
ATOM 3247 C CA . SER A 1 489 ? -23.269 -2.024 27.381 1.00 97.00 489 SER A CA 1
ATOM 3248 C C . SER A 1 489 ? -22.268 -1.232 26.546 1.00 97.00 489 SER A C 1
ATOM 3250 O O . SER A 1 489 ? -21.531 -1.793 25.734 1.00 97.00 489 SER A O 1
ATOM 3252 N N . VAL A 1 490 ? -22.265 0.073 26.765 1.00 97.50 490 VAL A N 1
ATOM 3253 C CA . VAL A 1 490 ? -21.428 1.053 26.081 1.00 97.50 490 VAL A CA 1
ATOM 3254 C C . VAL A 1 490 ? -20.792 1.990 27.104 1.00 97.50 490 VAL A C 1
ATOM 3256 O O . VAL A 1 490 ? -21.254 2.099 28.246 1.00 97.50 490 VAL A O 1
ATOM 3259 N N . CYS A 1 491 ? -19.727 2.669 26.700 1.00 97.69 491 CYS A N 1
ATOM 3260 C CA . CYS A 1 491 ? -19.040 3.651 27.520 1.00 97.69 491 CYS A CA 1
ATOM 3261 C C . CYS A 1 491 ? -19.809 4.971 27.535 1.00 97.69 491 CYS A C 1
ATOM 3263 O O . CYS A 1 491 ? -19.794 5.738 26.572 1.00 97.69 491 CYS A O 1
ATOM 3265 N N . VAL A 1 492 ? -20.467 5.252 28.656 1.00 96.75 492 VAL A N 1
ATOM 3266 C CA . VAL A 1 492 ? -21.212 6.497 28.903 1.00 96.75 492 VAL A CA 1
ATOM 3267 C C . VAL A 1 492 ? -20.577 7.276 30.053 1.00 96.75 492 VAL A C 1
ATOM 3269 O O . VAL A 1 492 ? -19.884 6.669 30.872 1.00 96.75 492 VAL A O 1
ATOM 3272 N N . PRO A 1 493 ? -20.762 8.605 30.145 1.00 95.94 493 PRO A N 1
ATOM 3273 C CA . PRO A 1 493 ? -20.217 9.384 31.254 1.00 95.94 493 PRO A CA 1
ATOM 3274 C C . PRO A 1 493 ? -20.618 8.786 32.610 1.00 95.94 493 PRO A C 1
ATOM 3276 O O . PRO A 1 493 ? -21.783 8.445 32.823 1.00 95.94 493 PRO A O 1
ATOM 3279 N N . ALA A 1 494 ? -19.653 8.622 33.519 1.00 91.69 494 ALA A N 1
ATOM 3280 C CA . ALA A 1 494 ? -19.935 8.089 34.848 1.00 91.69 494 ALA A CA 1
ATOM 3281 C C . ALA A 1 494 ? -20.773 9.099 35.656 1.00 91.69 494 ALA A C 1
ATOM 3283 O O . ALA A 1 494 ? -20.447 10.288 35.679 1.00 91.69 494 ALA A O 1
ATOM 3284 N N . ASN A 1 495 ? -21.847 8.626 36.296 1.00 83.75 495 ASN A N 1
ATOM 3285 C CA . ASN A 1 495 ? -22.708 9.443 37.164 1.00 83.75 495 ASN A CA 1
ATOM 3286 C C . ASN A 1 495 ? -22.094 9.694 38.540 1.00 83.75 495 ASN A C 1
ATOM 3288 O O . ASN A 1 495 ? -21.403 8.779 39.048 1.00 83.75 495 ASN A O 1
#

Mean predicted aligned error: 12.52 Å